Protein AF-0000000086114532 (afdb_homodimer)

Solvent-accessible surface area (backbone atoms only — not comparable to full-atom values): 19953 Å² total; per-residue (Å²): 132,77,60,58,69,62,46,65,54,24,61,72,47,12,47,44,54,40,34,49,48,11,30,52,28,37,28,51,16,23,52,39,45,51,66,40,87,44,72,65,46,40,35,51,20,28,22,34,32,17,38,8,45,35,28,24,49,54,23,26,54,48,42,46,50,64,76,28,72,48,63,67,55,20,52,50,52,48,52,49,31,49,51,39,22,46,49,17,27,34,47,14,23,31,52,15,21,38,31,32,66,72,67,31,86,42,44,40,29,51,49,40,27,51,51,30,50,52,47,41,52,50,43,68,72,61,55,57,76,45,70,60,74,47,60,61,68,79,70,72,55,69,64,56,51,66,64,31,67,69,44,42,49,28,25,47,44,32,16,51,48,26,19,41,48,16,21,47,53,57,41,47,49,49,45,36,44,72,72,60,60,48,58,56,47,55,60,12,52,48,34,44,40,19,36,51,32,24,53,54,47,47,52,48,47,54,50,32,51,50,50,25,21,89,132,78,60,58,69,63,45,64,54,24,61,72,48,13,48,44,56,39,34,50,47,10,29,50,28,37,29,50,17,23,53,38,46,51,66,40,85,43,72,66,46,42,35,52,20,29,23,34,32,17,38,8,44,36,28,23,49,53,23,26,56,48,42,46,50,64,74,27,71,49,65,67,56,21,52,50,51,48,52,48,31,48,50,39,24,46,50,17,28,34,48,14,25,30,51,16,20,39,32,32,66,74,68,30,86,42,45,40,30,51,50,40,27,50,50,31,49,52,46,42,52,49,42,68,72,61,55,57,76,44,68,58,72,46,61,60,68,79,69,72,54,69,64,56,51,66,63,32,68,70,43,43,49,28,25,48,45,32,15,51,48,26,20,41,49,16,21,46,54,57,40,49,49,49,46,37,46,73,73,61,62,49,58,57,48,56,60,11,52,49,33,44,42,19,35,52,34,24,54,53,48,48,52,49,46,53,51,33,52,52,52,24,20,90

Sequence (428 aa):
MVNPFVGFITNRIGYDTPLFCGFCFTFMSAVMVTLANSYALLMVARGLHGIGSCCTSVAGMGLLADVYPDDYERGKAMGFAMSVMAIGLLGGAPFGSVMYQFTGKEAPFLVIAGFALVDGALQLYTLKPLKFSPRNMPLPPYRALLTDPYILIAAGSLCICNLSYGILEPTLTIRMMEYMCSPRWELGLAFLPSMLTFMIVVNVFGMLAHKIGRMVNPFVGFITNRIGYDTPLFCGFCFTFMSAVMVTLANSYALLMVARGLHGIGSCCTSVAGMGLLADVYPDDYERGKAMGFAMSVMAIGLLGGAPFGSVMYQFTGKEAPFLVIAGFALVDGALQLYTLKPLKFSPRNMPLPPYRALLTDPYILIAAGSLCICNLSYGILEPTLTIRMMEYMCSPRWELGLAFLPSMLTFMIVVNVFGMLAHKIGR

Secondary structure (DSSP, 8-state):
---HHHHHHHSS--THHHHHHHHHHHHHHHHHHHH--SHHHHHHHHHHHHHHHHHHHHHHHHHHHHH--SHHHHHHHHHHHHHHHHHHHHHHHHHHHHHHHHH-SSHHHHHHHHHHHHHHHHHHHH---------------HHHHHH-HHHHHHHHHHHHHHHHHHHHHHHHHHHHHHTS---HHHHHHTTHHHHHHHHHHHHHHHHHHHHHT-/---HHHHHHHSS--THHHHHHHHHHHHHHHHHHHH--SHHHHHHHHHHHHHHHHHHHHHHHHHHHHH--SHHHHHHHHHHHHHHHHHHHHHHHHHHHHHHHHH-SSHHHHHHHHHHHHHHHHHHHH---------------HHHHHH-HHHHHHHHHHHHHHHHHHHHHHHHHHHHHHTS---HHHHHHTTHHHHHHHHHHHHHHHHHHHHHT-

Radius of gyration: 20.51 Å; Cα contacts (8 Å, |Δi|>4): 747; chains: 2; bounding box: 48×58×60 Å

pLDDT: mean 71.6, std 15.81, range [19.72, 92.12]

Structure (mmCIF, N/CA/C/O backbone):
data_AF-0000000086114532-model_v1
#
loop_
_entity.id
_entity.type
_entity.pdbx_description
1 polymer 'Major facilitator superfamily (MFS) profile domain-containing protein'
#
loop_
_atom_site.group_PDB
_atom_site.id
_atom_site.type_symbol
_atom_site.label_atom_id
_atom_site.label_alt_id
_atom_site.label_comp_id
_atom_site.label_asym_id
_atom_site.label_entity_id
_atom_site.label_seq_id
_atom_site.pdbx_PDB_ins_code
_atom_site.Cartn_x
_atom_site.Cartn_y
_atom_site.Cartn_z
_atom_site.occupancy
_atom_site.B_iso_or_equiv
_atom_site.auth_seq_id
_atom_site.auth_comp_id
_atom_site.auth_asym_id
_atom_site.auth_atom_id
_atom_site.pdbx_PDB_model_num
ATOM 1 N N . MET A 1 1 ? -3.01 28 -23.391 1 20.02 1 MET A N 1
ATOM 2 C CA . MET A 1 1 ? -4.418 27.625 -23.344 1 20.02 1 MET A CA 1
ATOM 3 C C . MET A 1 1 ? -4.621 26.438 -22.406 1 20.02 1 MET A C 1
ATOM 5 O O . MET A 1 1 ? -4.219 25.312 -22.734 1 20.02 1 MET A O 1
ATOM 9 N N . VAL A 1 2 ? -4.648 26.656 -21.125 1 31.27 2 VAL A N 1
ATOM 10 C CA . VAL A 1 2 ? -4.719 25.734 -20 1 31.27 2 VAL A CA 1
ATOM 11 C C . VAL A 1 2 ? -5.992 24.906 -20.078 1 31.27 2 VAL A C 1
ATOM 13 O O . VAL A 1 2 ? -7.082 25.438 -20.281 1 31.27 2 VAL A O 1
ATOM 16 N N . ASN A 1 3 ? -5.934 23.719 -20.594 1 29.11 3 ASN A N 1
ATOM 17 C CA . ASN A 1 3 ? -7.148 23.031 -21.016 1 29.11 3 ASN A CA 1
ATOM 18 C C . ASN A 1 3 ? -8.242 23.125 -19.953 1 29.11 3 ASN A C 1
ATOM 20 O O . ASN A 1 3 ? -7.98 22.906 -18.766 1 29.11 3 ASN A O 1
ATOM 24 N N . PRO A 1 4 ? -9.273 23.812 -20.156 1 32.69 4 PRO A N 1
ATOM 25 C CA . PRO A 1 4 ? -10.477 24.031 -19.359 1 32.69 4 PRO A CA 1
ATOM 26 C C . PRO A 1 4 ? -10.883 22.812 -18.547 1 32.69 4 PRO A C 1
ATOM 28 O O . PRO A 1 4 ? -11.562 22.938 -17.516 1 32.69 4 PRO A O 1
ATOM 31 N N . PHE A 1 5 ? -10.727 21.734 -19.156 1 32.34 5 PHE A N 1
ATOM 32 C CA . PHE A 1 5 ? -11.195 20.531 -18.469 1 32.34 5 PHE A CA 1
ATOM 33 C C . PHE A 1 5 ? -10.422 20.312 -17.172 1 32.34 5 PHE A C 1
ATOM 35 O O . PHE A 1 5 ? -10.945 19.703 -16.234 1 32.34 5 PHE A O 1
ATOM 42 N N . VAL A 1 6 ? -9.133 20.5 -17.234 1 35 6 VAL A N 1
ATOM 43 C CA . VAL A 1 6 ? -8.258 20.391 -16.062 1 35 6 VAL A CA 1
ATOM 44 C C . VAL A 1 6 ? -8.586 21.484 -15.062 1 35 6 VAL A C 1
ATOM 46 O O . VAL A 1 6 ? -8.406 21.297 -13.852 1 35 6 VAL A O 1
ATOM 49 N N . GLY A 1 7 ? -8.875 22.609 -15.539 1 32.31 7 GLY A N 1
ATOM 50 C CA . GLY A 1 7 ? -9.328 23.781 -14.805 1 32.31 7 GLY A CA 1
ATOM 51 C C . GLY A 1 7 ? -10.609 23.547 -14.031 1 32.31 7 GLY A C 1
ATOM 52 O O . GLY A 1 7 ? -10.742 23.984 -12.883 1 32.31 7 GLY A O 1
ATOM 53 N N . PHE A 1 8 ? -11.641 23.172 -14.758 1 34.03 8 PHE A N 1
ATOM 54 C CA . PHE A 1 8 ? -12.977 22.969 -14.227 1 34.03 8 PHE A CA 1
ATOM 55 C C . PHE A 1 8 ? -12.969 21.844 -13.188 1 34.03 8 PHE A C 1
ATOM 57 O O . PHE A 1 8 ? -13.805 21.844 -12.273 1 34.03 8 PHE A O 1
ATOM 64 N N . ILE A 1 9 ? -12.195 20.828 -13.391 1 35.5 9 ILE A N 1
ATOM 65 C CA . ILE A 1 9 ? -12.07 19.797 -12.367 1 35.5 9 ILE A CA 1
ATOM 66 C C . ILE A 1 9 ? -11.273 20.344 -11.18 1 35.5 9 ILE A C 1
ATOM 68 O O . ILE A 1 9 ? -11.445 19.891 -10.047 1 35.5 9 ILE A O 1
ATOM 72 N N . THR A 1 10 ? -10.281 21.188 -11.391 1 37.88 10 THR A N 1
ATOM 73 C CA . THR A 1 10 ? -9.312 21.766 -10.453 1 37.88 10 THR A CA 1
ATOM 74 C C . THR A 1 10 ? -9.984 22.812 -9.562 1 37.88 10 THR A C 1
ATOM 76 O O . THR A 1 10 ? -9.523 23.062 -8.445 1 37.88 10 THR A O 1
ATOM 79 N N . ASN A 1 11 ? -10.625 23.75 -10.219 1 39.03 11 ASN A N 1
ATOM 80 C CA . ASN A 1 11 ? -11.047 24.844 -9.359 1 39.03 11 ASN A CA 1
ATOM 81 C C . ASN A 1 11 ? -11.625 24.344 -8.039 1 39.03 11 ASN A C 1
ATOM 83 O O . ASN A 1 11 ? -11.25 24.812 -6.969 1 39.03 11 ASN A O 1
ATOM 87 N N . ARG A 1 12 ? -13.07 24.156 -7.969 1 44.12 12 ARG A N 1
ATOM 88 C CA . ARG A 1 12 ? -13.883 23.875 -6.789 1 44.12 12 ARG A CA 1
ATOM 89 C C . ARG A 1 12 ? -13.82 22.391 -6.426 1 44.12 12 ARG A C 1
ATOM 91 O O . ARG A 1 12 ? -14.703 21.875 -5.73 1 44.12 12 ARG A O 1
ATOM 98 N N . ILE A 1 13 ? -13.141 21.578 -7.133 1 48.78 13 ILE A N 1
ATOM 99 C CA . ILE A 1 13 ? -13.422 20.172 -6.949 1 48.78 13 ILE A CA 1
ATOM 100 C C . ILE A 1 13 ? -12.719 19.656 -5.691 1 48.78 13 ILE A C 1
ATOM 102 O O . ILE A 1 13 ? -11.492 19.734 -5.582 1 48.78 13 ILE A O 1
ATOM 106 N N . GLY A 1 14 ? -13.352 19.797 -4.621 1 60.44 14 GLY A N 1
ATOM 107 C CA . GLY A 1 14 ? -12.992 19.234 -3.328 1 60.44 14 GLY A CA 1
ATOM 108 C C . GLY A 1 14 ? -12.492 17.797 -3.416 1 60.44 14 GLY A C 1
ATOM 109 O O . GLY A 1 14 ? -12.188 17.312 -4.504 1 60.44 14 GLY A O 1
ATOM 110 N N . TYR A 1 15 ? -12 17.312 -2.438 1 70.25 15 TYR A N 1
ATOM 111 C CA . TYR A 1 15 ? -11.523 15.938 -2.344 1 70.25 15 TYR A CA 1
ATOM 112 C C . TYR A 1 15 ? -12.648 14.953 -2.65 1 70.25 15 TYR A C 1
ATOM 114 O O . TYR A 1 15 ? -12.398 13.758 -2.854 1 70.25 15 TYR A O 1
ATOM 122 N N . ASP A 1 16 ? -13.844 15.539 -2.986 1 75.69 16 ASP A N 1
ATOM 123 C CA . ASP A 1 16 ? -15 14.672 -3.195 1 75.69 16 ASP A CA 1
ATOM 124 C C . ASP A 1 16 ? -14.992 14.086 -4.605 1 75.69 16 ASP A C 1
ATOM 126 O O . ASP A 1 16 ? -15.344 12.922 -4.801 1 75.69 16 ASP A O 1
ATOM 130 N N . THR A 1 17 ? -14.648 14.852 -5.562 1 77.88 17 THR A N 1
ATOM 131 C CA . THR A 1 17 ? -14.688 14.391 -6.945 1 77.88 17 THR A CA 1
ATOM 132 C C . THR A 1 17 ? -13.672 13.281 -7.172 1 77.88 17 THR A C 1
ATOM 134 O O . THR A 1 17 ? -14.016 12.211 -7.688 1 77.88 17 THR A O 1
ATOM 137 N N . PRO A 1 18 ? -12.469 13.516 -6.727 1 79.5 18 PRO A N 1
ATOM 138 C CA . PRO A 1 18 ? -11.508 12.422 -6.91 1 79.5 18 PRO A CA 1
ATOM 139 C C . PRO A 1 18 ? -11.875 11.172 -6.109 1 79.5 18 PRO A C 1
ATOM 141 O O . PRO A 1 18 ? -11.617 10.055 -6.555 1 79.5 18 PRO A O 1
ATOM 144 N N . LEU A 1 19 ? -12.383 11.344 -5.004 1 82.12 19 LEU A N 1
ATOM 145 C CA . LEU A 1 19 ? -12.812 10.188 -4.219 1 82.12 19 LEU A CA 1
ATOM 146 C C . LEU A 1 19 ? -13.922 9.43 -4.934 1 82.12 19 LEU A C 1
ATOM 148 O O . LEU A 1 19 ? -13.914 8.195 -4.961 1 82.12 19 LEU A O 1
ATOM 152 N N . PHE A 1 20 ? -14.836 10.188 -5.5 1 85.12 20 PHE A N 1
ATOM 153 C CA . PHE A 1 20 ? -15.93 9.555 -6.223 1 85.12 20 PHE A CA 1
ATOM 154 C C . PHE A 1 20 ? -15.422 8.883 -7.492 1 85.12 20 PHE A C 1
ATOM 156 O O . PHE A 1 20 ? -15.898 7.809 -7.867 1 85.12 20 PHE A O 1
ATOM 163 N N . CYS A 1 21 ? -14.516 9.516 -8.125 1 84.25 21 CYS A N 1
ATOM 164 C CA . CYS A 1 21 ? -13.891 8.914 -9.297 1 84.25 21 CYS A CA 1
ATOM 165 C C . CYS A 1 21 ? -13.188 7.609 -8.938 1 84.25 21 CYS A C 1
ATOM 167 O O . CYS A 1 21 ? -13.25 6.633 -9.68 1 84.25 21 CYS A O 1
ATOM 169 N N . GLY A 1 22 ? -12.531 7.645 -7.809 1 86.19 22 GLY A N 1
ATOM 170 C CA . GLY A 1 22 ? -11.883 6.43 -7.344 1 86.19 22 GLY A CA 1
ATOM 171 C C . GLY A 1 22 ? -12.844 5.27 -7.168 1 86.19 22 GLY A C 1
ATOM 172 O O . GLY A 1 22 ? -12.547 4.145 -7.57 1 86.19 22 GLY A O 1
ATOM 173 N N . PHE A 1 23 ? -13.953 5.625 -6.633 1 87.62 23 PHE A N 1
ATOM 174 C CA . PHE A 1 23 ? -14.977 4.605 -6.441 1 87.62 23 PHE A CA 1
ATOM 175 C C . PHE A 1 23 ? -15.477 4.086 -7.781 1 87.62 23 PHE A C 1
ATOM 177 O O . PHE A 1 23 ? -15.641 2.877 -7.965 1 87.62 23 PHE A O 1
ATOM 184 N N . CYS A 1 24 ? -15.758 4.922 -8.68 1 89.88 24 CYS A N 1
ATOM 185 C CA . CYS A 1 24 ? -16.297 4.535 -9.977 1 89.88 24 CYS A CA 1
ATOM 186 C C . CYS A 1 24 ? -15.32 3.617 -10.711 1 89.88 24 CYS A C 1
ATOM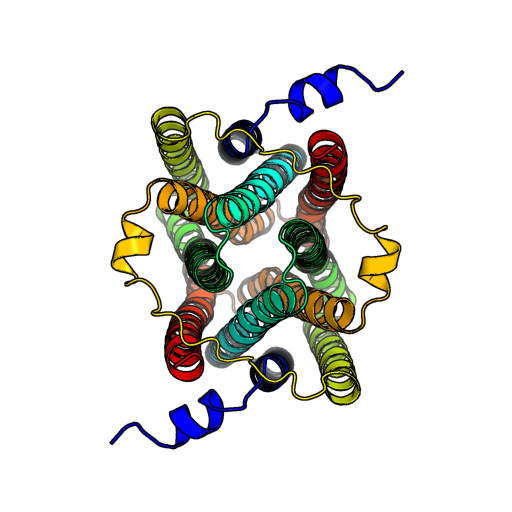 188 O O . CYS A 1 24 ? -15.719 2.582 -11.25 1 89.88 24 CYS A O 1
ATOM 190 N N . PHE A 1 25 ? -14.117 3.963 -10.727 1 91.56 25 PHE A N 1
ATOM 191 C CA . PHE A 1 25 ? -13.109 3.18 -11.438 1 91.56 25 PHE A CA 1
ATOM 192 C C . PHE A 1 25 ? -12.891 1.835 -10.758 1 91.56 25 PHE A C 1
ATOM 194 O O . PHE A 1 25 ? -12.711 0.816 -11.43 1 91.56 25 PHE A O 1
ATOM 201 N N . THR A 1 26 ? -12.906 1.878 -9.438 1 88.81 26 THR A N 1
ATOM 202 C CA . THR A 1 26 ? -12.742 0.624 -8.711 1 88.81 26 THR A CA 1
ATOM 203 C C . THR A 1 26 ? -13.914 -0.314 -8.977 1 88.81 26 THR A C 1
ATOM 205 O O . THR A 1 26 ? -13.719 -1.518 -9.164 1 88.81 26 THR A O 1
ATOM 208 N N . PHE A 1 27 ? -15.094 0.296 -8.984 1 91.62 27 PHE A N 1
ATOM 209 C CA . PHE A 1 27 ? -16.281 -0.496 -9.258 1 91.62 27 PHE A CA 1
ATOM 210 C C . PHE A 1 27 ? -16.25 -1.053 -10.672 1 91.62 27 PHE A C 1
ATOM 212 O O . PHE A 1 27 ? -16.531 -2.234 -10.891 1 91.62 27 PHE A O 1
ATOM 219 N N . MET A 1 28 ? -15.953 -0.267 -11.602 1 92.12 28 MET A N 1
ATOM 220 C CA . MET A 1 28 ? -15.867 -0.696 -12.992 1 92.12 28 MET A CA 1
ATOM 221 C C . MET A 1 28 ? -14.812 -1.784 -13.172 1 92.12 28 MET A C 1
ATOM 223 O O . MET A 1 28 ? -15.023 -2.746 -13.906 1 92.12 28 MET A O 1
ATOM 227 N N . SER A 1 29 ? -13.742 -1.6 -12.555 1 90.56 29 SER A N 1
ATOM 228 C CA . SER A 1 29 ? -12.672 -2.59 -12.625 1 90.56 29 SER A CA 1
ATOM 229 C C . SER A 1 29 ? -13.125 -3.934 -12.07 1 90.56 29 SER A C 1
ATOM 231 O O . SER A 1 29 ? -12.852 -4.98 -12.664 1 90.56 29 SER A O 1
ATOM 233 N N . ALA A 1 30 ? -13.812 -3.922 -10.938 1 89.31 30 ALA A N 1
ATOM 234 C CA . ALA A 1 30 ? -14.297 -5.152 -10.312 1 89.31 30 ALA A CA 1
ATOM 235 C C . ALA A 1 30 ? -15.266 -5.891 -11.227 1 89.31 30 ALA A C 1
ATOM 237 O O . ALA A 1 30 ? -15.18 -7.113 -11.367 1 89.31 30 ALA A O 1
ATOM 238 N N . VAL A 1 31 ? -16.109 -5.152 -11.805 1 89.88 31 VAL A N 1
ATOM 239 C CA . VAL A 1 31 ? -17.094 -5.746 -12.703 1 89.88 31 VAL A CA 1
ATOM 240 C C . VAL A 1 31 ? -16.391 -6.309 -13.938 1 89.88 31 VAL A C 1
ATOM 242 O O . VAL A 1 31 ? -16.734 -7.395 -14.406 1 89.88 31 VAL A O 1
ATOM 245 N N . MET A 1 32 ? -15.453 -5.637 -14.422 1 90.31 32 MET A N 1
ATOM 246 C CA . MET A 1 32 ? -14.727 -6.062 -15.617 1 90.31 32 MET A CA 1
ATOM 247 C C . MET A 1 32 ? -13.961 -7.352 -15.352 1 90.31 32 MET A C 1
ATOM 249 O O . MET A 1 32 ? -13.898 -8.234 -16.219 1 90.31 32 MET A O 1
ATOM 253 N N . VAL A 1 33 ? -13.406 -7.465 -14.227 1 85.62 33 VAL A N 1
ATOM 254 C CA . VAL A 1 33 ? -12.641 -8.664 -13.883 1 85.62 33 VAL A CA 1
ATOM 255 C C . VAL A 1 33 ? -13.578 -9.859 -13.781 1 85.62 33 VAL A C 1
ATOM 257 O O . VAL A 1 33 ? -13.211 -10.984 -14.148 1 85.62 33 VAL A O 1
ATOM 260 N N . THR A 1 34 ? -14.734 -9.609 -13.219 1 83.25 34 THR A N 1
ATOM 261 C CA . THR A 1 34 ? -15.711 -10.688 -13.086 1 83.25 34 THR A CA 1
ATOM 262 C C . THR A 1 34 ? -16.094 -11.242 -14.461 1 83.25 34 THR A C 1
ATOM 264 O O . THR A 1 34 ? -16.344 -12.438 -14.602 1 83.25 34 THR A O 1
ATOM 267 N N . LEU A 1 35 ? -16 -10.383 -15.398 1 82.56 35 LEU A N 1
ATOM 268 C CA . LEU A 1 35 ? -16.438 -10.773 -16.734 1 82.56 35 LEU A CA 1
ATOM 269 C C . LEU A 1 35 ? -15.242 -11.125 -17.609 1 82.56 35 LEU A C 1
ATOM 271 O O . LEU A 1 35 ? -15.414 -11.562 -18.75 1 82.56 35 LEU A O 1
ATOM 275 N N . ALA A 1 36 ? -14.078 -10.961 -17.031 1 80 36 ALA A N 1
ATOM 276 C CA . ALA A 1 36 ? -12.891 -11.062 -17.875 1 80 36 ALA A CA 1
ATOM 277 C C . ALA A 1 36 ? -12.578 -12.523 -18.219 1 80 36 ALA A C 1
ATOM 279 O O . ALA A 1 36 ? -12.508 -13.367 -17.312 1 80 36 ALA A O 1
ATOM 280 N N . ASN A 1 37 ? -12.594 -12.812 -19.5 1 76.31 37 ASN A N 1
ATOM 281 C CA . ASN A 1 37 ? -12.219 -14.141 -19.984 1 76.31 37 ASN A CA 1
ATOM 282 C C . ASN A 1 37 ? -10.93 -14.094 -20.797 1 76.31 37 ASN A C 1
ATOM 284 O O . ASN A 1 37 ? -10.531 -15.102 -21.391 1 76.31 37 ASN A O 1
ATOM 288 N N . SER A 1 38 ? -10.398 -12.898 -20.828 1 80.19 38 SER A N 1
ATOM 289 C CA . SER A 1 38 ? -9.18 -12.742 -21.609 1 80.19 38 SER A CA 1
ATOM 290 C C . SER A 1 38 ? -8.125 -11.945 -20.859 1 80.19 38 SER A C 1
ATOM 292 O O . SER A 1 38 ? -8.453 -11.172 -19.953 1 80.19 38 SER A O 1
ATOM 294 N N . TYR A 1 39 ? -6.961 -12.242 -21.234 1 82.19 39 TYR A N 1
ATOM 295 C CA . TYR A 1 39 ? -5.82 -11.578 -20.625 1 82.19 39 TYR A CA 1
ATOM 296 C C . TYR A 1 39 ? -5.883 -10.07 -20.859 1 82.19 39 TYR A C 1
ATOM 298 O O . TYR A 1 39 ? -5.594 -9.281 -19.953 1 82.19 39 TYR A O 1
ATOM 306 N N . ALA A 1 40 ? -6.348 -9.727 -21.969 1 81.38 40 ALA A N 1
ATOM 307 C CA . ALA A 1 40 ? -6.414 -8.312 -22.328 1 81.38 40 ALA A CA 1
ATOM 308 C C . ALA A 1 40 ? -7.434 -7.574 -21.469 1 81.38 40 ALA A C 1
ATOM 310 O O . ALA A 1 40 ? -7.188 -6.445 -21.031 1 81.38 40 ALA A O 1
ATOM 311 N N . LEU A 1 41 ? -8.539 -8.25 -21.266 1 83.75 41 LEU A N 1
ATOM 312 C CA . LEU A 1 41 ? -9.578 -7.629 -20.453 1 83.75 41 LEU A CA 1
ATOM 313 C C . LEU A 1 41 ? -9.117 -7.473 -19 1 83.75 41 LEU A C 1
ATOM 315 O O . LEU A 1 41 ? -9.453 -6.484 -18.344 1 83.75 41 LEU A O 1
ATOM 319 N N . LEU A 1 42 ? -8.289 -8.352 -18.609 1 83.44 42 LEU A N 1
ATOM 320 C CA . LEU A 1 42 ? -7.746 -8.281 -17.266 1 83.44 42 LEU A CA 1
ATOM 321 C C . LEU A 1 42 ? -6.75 -7.133 -17.141 1 83.44 42 LEU A C 1
ATOM 323 O O . LEU A 1 42 ? -6.715 -6.445 -16.109 1 83.44 42 LEU A O 1
ATOM 327 N N . MET A 1 43 ? -6.074 -6.91 -18.219 1 86.44 43 MET A N 1
ATOM 328 C CA . MET A 1 43 ? -5.098 -5.82 -18.219 1 86.44 43 MET A CA 1
ATOM 329 C C . MET A 1 43 ? -5.797 -4.465 -18.156 1 86.44 43 MET A C 1
ATOM 331 O O . MET A 1 43 ? -5.352 -3.566 -17.438 1 86.44 43 MET A O 1
ATOM 335 N N . VAL A 1 44 ? -6.836 -4.438 -18.812 1 87.88 44 VAL A N 1
ATOM 336 C CA . VAL A 1 44 ? -7.602 -3.197 -18.812 1 87.88 44 VAL A CA 1
ATOM 337 C C . VAL A 1 44 ? -8.219 -2.965 -17.438 1 87.88 44 VAL A C 1
ATOM 339 O O . VAL A 1 44 ? -8.242 -1.837 -16.953 1 87.88 44 VAL A O 1
ATOM 342 N N . ALA A 1 45 ? -8.703 -4 -16.859 1 88.38 45 ALA A N 1
ATOM 343 C CA . ALA A 1 45 ? -9.305 -3.91 -15.523 1 88.38 45 ALA A CA 1
ATOM 344 C C . ALA A 1 45 ? -8.273 -3.463 -14.492 1 88.38 45 ALA A C 1
ATOM 346 O O . ALA A 1 45 ? -8.578 -2.645 -13.617 1 88.38 45 ALA A O 1
ATOM 347 N N . ARG A 1 46 ? -7.113 -3.854 -14.672 1 84.88 46 ARG A N 1
ATOM 348 C CA . ARG A 1 46 ? -6.035 -3.479 -13.766 1 84.88 46 ARG A CA 1
ATOM 349 C C . ARG A 1 46 ? -5.645 -2.016 -13.945 1 84.88 46 ARG A C 1
ATOM 351 O O . ARG A 1 46 ? -5.309 -1.331 -12.984 1 84.88 46 ARG A O 1
ATOM 358 N N . GLY A 1 47 ? -5.672 -1.715 -15.18 1 88.44 47 GLY A N 1
ATOM 359 C CA . GLY A 1 47 ? -5.422 -0.306 -15.438 1 88.44 47 GLY A CA 1
ATOM 360 C C . GLY A 1 47 ? -6.445 0.61 -14.797 1 88.44 47 GLY A C 1
ATOM 361 O O . GLY A 1 47 ? -6.09 1.624 -14.195 1 88.44 47 GLY A O 1
ATOM 362 N N . LEU A 1 48 ? -7.66 0.207 -14.914 1 90.38 48 LEU A N 1
ATOM 363 C CA . LEU A 1 48 ? -8.75 0.973 -14.312 1 90.38 48 LEU A CA 1
ATOM 364 C C . LEU A 1 48 ? -8.633 0.98 -12.789 1 90.38 48 LEU A C 1
ATOM 366 O O . LEU A 1 48 ? -8.875 2.004 -12.148 1 90.38 48 LEU A O 1
ATOM 370 N N . HIS A 1 49 ? -8.273 -0.139 -12.281 1 87.69 49 HIS A N 1
ATOM 371 C CA . HIS A 1 49 ? -8.086 -0.239 -10.836 1 87.69 49 HIS A CA 1
ATOM 372 C C . HIS A 1 49 ? -6.969 0.68 -10.359 1 87.69 49 HIS A C 1
ATOM 374 O O . HIS A 1 49 ? -7.066 1.28 -9.289 1 87.69 49 HIS A O 1
ATOM 380 N N . GLY A 1 50 ? -5.941 0.809 -11.172 1 83.44 50 GLY A N 1
ATOM 381 C CA . GLY A 1 50 ? -4.852 1.714 -10.844 1 83.44 50 GLY A CA 1
ATOM 382 C C . GLY A 1 50 ? -5.285 3.166 -10.766 1 83.44 50 GLY A C 1
ATOM 383 O O . GLY A 1 50 ? -4.902 3.885 -9.844 1 83.44 50 GLY A O 1
ATOM 384 N N . ILE A 1 51 ? -6.086 3.506 -11.617 1 85.75 51 ILE A N 1
ATOM 385 C CA . ILE A 1 51 ? -6.609 4.867 -11.641 1 85.75 51 ILE A CA 1
ATOM 386 C C . ILE A 1 51 ? -7.457 5.117 -10.398 1 85.75 51 ILE A C 1
ATOM 388 O O . ILE A 1 51 ? -7.281 6.129 -9.711 1 85.75 51 ILE A O 1
ATOM 392 N N . GLY A 1 52 ? -8.32 4.23 -10.156 1 85.88 52 GLY A N 1
ATOM 393 C CA . GLY A 1 52 ? -9.203 4.359 -9.008 1 85.88 52 GLY A CA 1
ATOM 394 C C . GLY A 1 52 ? -8.453 4.383 -7.684 1 85.88 52 GLY A C 1
ATOM 395 O O . GLY A 1 52 ? -8.758 5.191 -6.805 1 85.88 52 GLY A O 1
ATOM 396 N N . SER A 1 53 ? -7.48 3.588 -7.57 1 83 53 SER A N 1
ATOM 397 C CA . SER A 1 53 ? -6.688 3.512 -6.352 1 83 53 SER A CA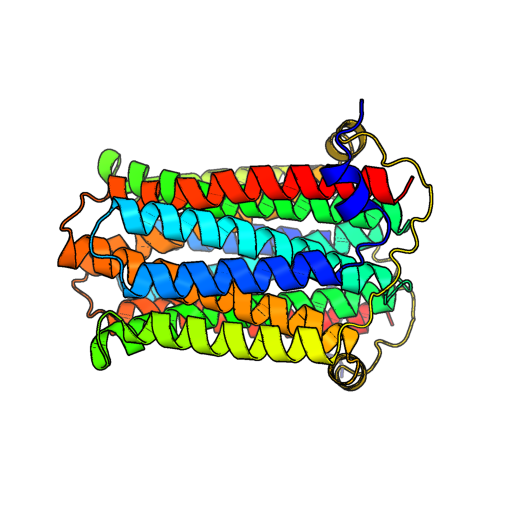 1
ATOM 398 C C . SER A 1 53 ? -5.906 4.801 -6.117 1 83 53 SER A C 1
ATOM 400 O O . SER A 1 53 ? -5.777 5.258 -4.977 1 83 53 SER A O 1
ATOM 402 N N . CYS A 1 54 ? -5.402 5.332 -7.145 1 80.81 54 CYS A N 1
ATOM 403 C CA . CYS A 1 54 ? -4.645 6.574 -7.031 1 80.81 54 CYS A CA 1
ATOM 404 C C . CYS A 1 54 ? -5.547 7.727 -6.605 1 80.81 54 CYS A C 1
ATOM 406 O O . CYS A 1 54 ? -5.199 8.492 -5.703 1 80.81 54 CYS A O 1
ATOM 408 N N . CYS A 1 55 ? -6.664 7.773 -7.215 1 81.56 55 CYS A N 1
ATOM 409 C CA . CYS A 1 55 ? -7.609 8.836 -6.895 1 81.56 55 CYS A CA 1
ATOM 410 C C . CYS A 1 55 ? -8.055 8.75 -5.441 1 81.56 55 CYS A C 1
ATOM 412 O O . CYS A 1 55 ? -8.102 9.766 -4.738 1 81.56 55 CYS A O 1
ATOM 414 N N . THR A 1 56 ? -8.305 7.559 -5.02 1 83.94 56 THR A N 1
ATOM 415 C CA . THR A 1 56 ? -8.781 7.355 -3.658 1 83.94 56 THR A CA 1
ATOM 416 C C . THR A 1 56 ? -7.676 7.633 -2.646 1 83.94 56 THR A C 1
ATOM 418 O O . THR A 1 56 ? -7.906 8.289 -1.63 1 83.94 56 THR A O 1
ATOM 421 N N . SER A 1 57 ? -6.504 7.207 -2.926 1 78.12 57 SER A N 1
ATOM 422 C CA . SER A 1 57 ? -5.395 7.367 -1.991 1 78.12 57 SER A CA 1
ATOM 423 C C . SER A 1 57 ? -4.992 8.836 -1.856 1 78.12 57 SER A C 1
ATOM 425 O O . SER A 1 57 ? -4.84 9.344 -0.743 1 78.12 57 SER A O 1
ATOM 427 N N . VAL A 1 58 ? -4.848 9.477 -2.959 1 71.62 58 VAL A N 1
ATOM 428 C CA . VAL A 1 58 ? -4.41 10.875 -2.955 1 71.62 58 VAL A CA 1
ATOM 429 C C . VAL A 1 58 ? -5.5 11.758 -2.355 1 71.62 58 VAL A C 1
ATOM 431 O O . VAL A 1 58 ? -5.223 12.602 -1.501 1 71.62 58 VAL A O 1
ATOM 434 N N . ALA A 1 59 ? -6.719 11.516 -2.768 1 76 59 ALA A N 1
ATOM 435 C CA . ALA A 1 59 ? -7.836 12.32 -2.273 1 76 59 ALA A CA 1
ATOM 436 C C . ALA A 1 59 ? -8.117 12.016 -0.803 1 76 59 ALA A C 1
ATOM 438 O O . ALA A 1 59 ? -8.422 12.922 -0.027 1 76 59 ALA A O 1
ATOM 439 N N . GLY A 1 60 ? -8.047 10.773 -0.434 1 77.88 60 GLY A N 1
ATOM 440 C CA . GLY A 1 60 ? -8.281 10.391 0.95 1 77.88 60 GLY A CA 1
ATOM 441 C C . GLY A 1 60 ? -7.277 11 1.912 1 77.88 60 GLY A C 1
ATOM 442 O O . GLY A 1 60 ? -7.656 11.562 2.941 1 77.88 60 GLY A O 1
ATOM 443 N N . MET A 1 61 ? -6.008 10.891 1.589 1 71.94 61 MET A N 1
ATOM 444 C CA . MET A 1 61 ? -4.961 11.445 2.439 1 71.94 61 MET A CA 1
ATOM 445 C C . MET A 1 61 ? -5 12.977 2.428 1 71.94 61 MET A C 1
ATOM 447 O O . MET A 1 61 ? -4.75 13.609 3.449 1 71.94 61 MET A O 1
ATOM 451 N N . GLY A 1 62 ? -5.297 13.523 1.245 1 70.06 62 GLY A N 1
ATOM 452 C CA . GLY A 1 62 ? -5.445 14.969 1.155 1 70.06 62 GLY A CA 1
ATOM 453 C C . GLY A 1 62 ? -6.586 15.508 1.998 1 70.06 62 GLY A C 1
ATOM 454 O O . GLY A 1 62 ? -6.457 16.562 2.627 1 70.06 62 GLY A O 1
ATOM 455 N N . LEU A 1 63 ? -7.621 14.805 1.976 1 73.44 63 LEU A N 1
ATOM 456 C CA . LEU A 1 63 ? -8.781 15.188 2.77 1 73.44 63 LEU A CA 1
ATOM 457 C C . LEU A 1 63 ? -8.445 15.203 4.258 1 73.44 63 LEU A C 1
ATOM 459 O O . LEU A 1 63 ? -8.82 16.141 4.973 1 73.44 63 LEU A O 1
ATOM 463 N N . LEU A 1 64 ? -7.805 14.25 4.707 1 73.06 64 LEU A N 1
ATOM 464 C CA . LEU A 1 64 ? -7.414 14.164 6.113 1 73.06 64 LEU A CA 1
ATOM 465 C C . LEU A 1 64 ? -6.465 15.297 6.48 1 73.06 64 LEU A C 1
ATOM 467 O O . LEU A 1 64 ? -6.578 15.883 7.562 1 73.06 64 LEU A O 1
ATOM 471 N N . ALA A 1 65 ? -5.613 15.586 5.598 1 66.38 65 ALA A N 1
ATOM 472 C CA . ALA A 1 65 ? -4.645 16.656 5.836 1 66.38 65 ALA A CA 1
ATOM 473 C C . ALA A 1 65 ? -5.336 18.016 5.906 1 66.38 65 ALA A C 1
ATOM 475 O O . ALA A 1 65 ? -4.91 18.891 6.656 1 66.38 65 ALA A O 1
ATOM 476 N N . ASP A 1 66 ? -6.336 18.109 5.133 1 67.94 66 ASP A N 1
ATOM 477 C CA . ASP A 1 66 ? -7.047 19.391 5.07 1 67.94 66 ASP A CA 1
ATOM 478 C C . ASP A 1 66 ? -7.973 19.562 6.27 1 67.94 66 ASP A C 1
ATOM 480 O O . ASP A 1 66 ? -8.133 20.672 6.785 1 67.94 66 ASP A O 1
ATOM 484 N N . VAL A 1 67 ? -8.586 18.562 6.699 1 71.56 67 VAL A N 1
ATOM 485 C CA . VAL A 1 67 ? -9.586 18.609 7.766 1 71.56 67 VAL A CA 1
ATOM 486 C C . VAL A 1 67 ? -8.883 18.734 9.117 1 71.56 67 VAL A C 1
ATOM 488 O O . VAL A 1 67 ? -9.422 19.359 10.047 1 71.56 67 VAL A O 1
ATOM 491 N N . TYR A 1 68 ? -7.75 18.109 9.219 1 69.69 68 TYR A N 1
ATOM 492 C CA . TYR A 1 68 ? -7.004 18.172 10.469 1 69.69 68 TYR A CA 1
ATOM 493 C C . TYR A 1 68 ? -5.73 19 10.312 1 69.69 68 TYR A C 1
ATOM 495 O O . TYR A 1 68 ? -4.645 18.438 10.125 1 69.69 68 TYR A O 1
ATOM 503 N N . PRO A 1 69 ? -6.016 20.312 10.469 1 61.47 69 PRO A N 1
ATOM 504 C CA . PRO A 1 69 ? -4.863 21.203 10.273 1 61.47 69 PRO A CA 1
ATOM 505 C C . PRO A 1 69 ? -3.832 21.078 11.398 1 61.47 69 PRO A C 1
ATOM 507 O O . PRO A 1 69 ? -2.656 21.391 11.195 1 61.47 69 PRO A O 1
ATOM 510 N N . ASP A 1 70 ? -4.379 20.672 12.57 1 61.97 70 ASP A N 1
ATOM 511 C CA . ASP A 1 70 ? -3.447 20.469 13.68 1 61.97 70 ASP A CA 1
ATOM 512 C C . ASP A 1 70 ? -2.541 19.266 13.438 1 61.97 70 ASP A C 1
ATOM 514 O O . ASP A 1 70 ? -3.014 18.203 13.047 1 61.97 70 ASP A O 1
ATOM 518 N N . ASP A 1 71 ? -1.321 19.547 13.508 1 56.44 71 ASP A N 1
ATOM 519 C CA . ASP A 1 71 ? -0.31 18.547 13.203 1 56.44 71 ASP A CA 1
ATOM 520 C C . ASP A 1 71 ? -0.575 17.25 13.961 1 56.44 71 ASP A C 1
ATOM 522 O O . ASP A 1 71 ? -0.459 16.156 13.406 1 56.44 71 ASP A O 1
ATOM 526 N N . TYR A 1 72 ? -0.866 17.5 15.117 1 57.12 72 TYR A N 1
ATOM 527 C CA . TYR A 1 72 ? -1.066 16.328 15.961 1 57.12 72 TYR A CA 1
ATOM 528 C C . TYR A 1 72 ? -2.314 15.562 15.539 1 57.12 72 TYR A C 1
ATOM 530 O O . TYR A 1 72 ? -2.277 14.336 15.398 1 57.12 72 TYR A O 1
ATOM 538 N N . GLU A 1 73 ? -3.342 16.297 15.336 1 66.88 73 GLU A N 1
ATOM 539 C CA . GLU A 1 73 ? -4.586 15.664 14.914 1 66.88 73 GLU A CA 1
ATOM 540 C C . GLU A 1 73 ? -4.453 15.039 13.531 1 66.88 73 GLU A C 1
ATOM 542 O O . GLU A 1 73 ? -5.004 13.969 13.266 1 66.88 73 GLU A O 1
ATOM 547 N N . ARG A 1 74 ? -3.688 15.625 12.789 1 66.06 74 ARG A N 1
ATOM 548 C CA . ARG A 1 74 ? -3.447 15.117 11.438 1 66.06 74 ARG A CA 1
ATOM 549 C C . ARG A 1 74 ? -2.648 13.82 11.477 1 66.06 74 ARG A C 1
ATOM 551 O O . ARG A 1 74 ? -2.959 12.875 10.75 1 66.06 74 ARG A O 1
ATOM 558 N N . GLY A 1 75 ? -1.577 13.805 12.211 1 62.41 75 GLY A N 1
ATOM 559 C CA . GLY A 1 75 ? -0.794 12.594 12.352 1 62.41 75 GLY A CA 1
ATOM 560 C C . GLY A 1 75 ? -1.61 11.406 12.844 1 62.41 75 GLY A C 1
ATOM 561 O O . GLY A 1 75 ? -1.468 10.297 12.336 1 62.41 75 GLY A O 1
ATOM 562 N N . LYS A 1 76 ? -2.432 11.703 13.703 1 67.12 76 LYS A N 1
ATOM 563 C CA . LYS A 1 76 ? -3.283 10.641 14.242 1 67.12 76 LYS A CA 1
ATOM 564 C C . LYS A 1 76 ? -4.293 10.164 13.203 1 67.12 76 LYS A C 1
ATOM 566 O O . LYS A 1 76 ? -4.523 8.961 13.062 1 67.12 76 LYS A O 1
ATOM 571 N N . ALA A 1 77 ? -4.859 11.172 12.594 1 72 77 ALA A N 1
ATOM 572 C CA . ALA A 1 77 ? -5.84 10.836 11.57 1 72 77 ALA A CA 1
ATOM 573 C C . ALA A 1 77 ? -5.203 10.039 10.438 1 72 77 ALA A C 1
ATOM 575 O O . ALA A 1 77 ? -5.777 9.055 9.961 1 72 77 ALA A O 1
ATOM 576 N N . MET A 1 78 ? -4.043 10.398 10.109 1 70 78 MET A N 1
ATOM 577 C CA . MET A 1 78 ? -3.342 9.711 9.031 1 70 78 MET A CA 1
ATOM 578 C C . MET A 1 78 ? -2.867 8.336 9.492 1 70 78 MET A C 1
ATOM 580 O O . MET A 1 78 ? -2.91 7.371 8.719 1 70 78 MET A O 1
ATOM 584 N N . GLY A 1 79 ? -2.318 8.289 10.719 1 67.06 79 GLY A N 1
ATOM 585 C CA . GLY A 1 79 ? -1.955 6.996 11.273 1 67.06 79 GLY A CA 1
ATOM 586 C C . GLY A 1 79 ? -3.111 6.016 11.297 1 67.06 79 GLY A C 1
ATOM 587 O O . GLY A 1 79 ? -2.951 4.848 10.93 1 67.06 79 GLY A O 1
ATOM 588 N N . PHE A 1 80 ? -4.199 6.496 11.656 1 73.81 80 PHE A N 1
ATOM 589 C CA . PHE A 1 80 ? -5.395 5.664 11.664 1 73.81 80 PHE A CA 1
ATOM 590 C C . PHE A 1 80 ? -5.777 5.242 10.25 1 73.81 80 PHE A C 1
ATOM 592 O O . PHE A 1 80 ? -6.129 4.086 10.016 1 73.81 80 PHE A O 1
ATOM 599 N N . ALA A 1 81 ? -5.754 6.152 9.359 1 76.56 81 ALA A N 1
ATOM 600 C CA . ALA A 1 81 ? -6.09 5.867 7.965 1 76.56 81 ALA A CA 1
ATOM 601 C C . ALA A 1 81 ? -5.156 4.809 7.379 1 76.56 81 ALA A C 1
ATOM 603 O O . ALA A 1 81 ? -5.594 3.924 6.645 1 76.56 81 ALA A O 1
ATOM 604 N N . MET A 1 82 ? -3.959 4.832 7.727 1 71.31 82 MET A N 1
ATOM 605 C CA . MET A 1 82 ? -2.982 3.867 7.23 1 71.31 82 MET A CA 1
ATOM 606 C C . MET A 1 82 ? -3.242 2.482 7.82 1 71.31 82 MET A C 1
ATOM 608 O O . MET A 1 82 ? -3.055 1.472 7.141 1 71.31 82 MET A O 1
ATOM 612 N N . SER A 1 83 ? -3.57 2.516 9.062 1 72.56 83 SER A N 1
ATOM 613 C CA . SER A 1 83 ? -3.896 1.237 9.688 1 72.56 83 SER A CA 1
ATOM 614 C C . SER A 1 83 ? -5.082 0.572 9 1 72.56 83 SER A C 1
ATOM 616 O O . SER A 1 83 ? -5.062 -0.632 8.734 1 72.56 83 SER A O 1
ATOM 618 N N . VAL A 1 84 ? -6.043 1.402 8.82 1 78.38 84 VAL A N 1
ATOM 619 C CA . VAL A 1 84 ? -7.246 0.898 8.164 1 78.38 84 VAL A CA 1
ATOM 620 C C . VAL A 1 84 ? -6.906 0.43 6.75 1 78.38 84 VAL A C 1
ATOM 622 O O . VAL A 1 84 ? -7.426 -0.587 6.285 1 78.38 84 VAL A O 1
ATOM 625 N N . MET A 1 85 ? -6.059 1.099 6.062 1 80.25 85 MET A N 1
ATOM 626 C CA . MET A 1 85 ? -5.582 0.726 4.73 1 80.25 85 MET A CA 1
ATOM 627 C C . MET A 1 85 ? -4.879 -0.628 4.766 1 80.25 85 MET A C 1
ATOM 629 O O . MET A 1 85 ? -5.09 -1.462 3.883 1 80.25 85 MET A O 1
ATOM 633 N N . ALA A 1 86 ? -4.078 -0.744 5.73 1 74 86 ALA A N 1
ATOM 634 C CA . ALA A 1 86 ? -3.33 -1.991 5.867 1 74 86 ALA A CA 1
ATOM 635 C C . ALA A 1 86 ? -4.27 -3.168 6.109 1 74 86 ALA A C 1
ATOM 637 O O . ALA A 1 86 ? -4.066 -4.254 5.566 1 74 86 ALA A O 1
ATOM 638 N N . ILE A 1 87 ? -5.254 -2.969 6.898 1 76.38 87 ILE A N 1
ATOM 639 C CA . ILE A 1 87 ? -6.246 -4.004 7.18 1 76.38 87 ILE A CA 1
ATOM 640 C C . ILE A 1 87 ? -6.953 -4.402 5.887 1 76.38 87 ILE A C 1
ATOM 642 O O . ILE A 1 87 ? -7.203 -5.586 5.648 1 76.38 87 ILE A O 1
ATOM 646 N N . GLY A 1 88 ? -7.297 -3.422 5.152 1 82.75 88 GLY A N 1
ATOM 647 C CA . GLY A 1 88 ? -7.93 -3.713 3.875 1 82.75 88 GLY A CA 1
ATOM 648 C C . GLY A 1 88 ? -7.043 -4.52 2.943 1 82.75 88 GLY A C 1
ATOM 649 O O . GLY A 1 88 ? -7.484 -5.523 2.377 1 82.75 88 GLY A O 1
ATOM 650 N N . LEU A 1 89 ? -5.812 -4.102 2.826 1 79.06 89 LEU A N 1
ATOM 651 C CA . LEU A 1 89 ? -4.863 -4.73 1.912 1 79.06 89 LEU A CA 1
ATOM 652 C C . LEU A 1 89 ? -4.566 -6.164 2.34 1 79.06 89 LEU A C 1
ATOM 654 O O . LEU A 1 89 ? -4.691 -7.094 1.537 1 79.06 89 LEU A O 1
ATOM 658 N N . LEU A 1 90 ? -4.215 -6.336 3.635 1 74.81 90 LEU A N 1
ATOM 659 C CA . LEU A 1 90 ? -3.768 -7.633 4.137 1 74.81 90 LEU A CA 1
ATOM 660 C C . LEU A 1 90 ? -4.953 -8.562 4.363 1 74.81 90 LEU A C 1
ATOM 662 O O . LEU A 1 90 ? -4.809 -9.789 4.293 1 74.81 90 LEU A O 1
ATOM 666 N N . GLY A 1 91 ? -6.047 -7.941 4.621 1 80.19 91 GLY A N 1
ATOM 667 C CA . GLY A 1 91 ? -7.246 -8.742 4.812 1 80.19 91 GLY A CA 1
ATOM 668 C C . GLY A 1 91 ? -7.879 -9.195 3.512 1 80.19 91 GLY A C 1
ATOM 669 O O . GLY A 1 91 ? -8.609 -10.188 3.484 1 80.19 91 GLY A O 1
ATOM 670 N N . GLY A 1 92 ? -7.598 -8.5 2.51 1 83.81 92 GLY A N 1
ATOM 671 C CA . GLY A 1 92 ? -8.195 -8.812 1.221 1 83.81 92 GLY A CA 1
ATOM 672 C C . GLY A 1 92 ? -7.68 -10.117 0.625 1 83.81 92 GLY A C 1
ATOM 673 O O . GLY A 1 92 ? -8.438 -10.867 0.015 1 83.81 92 GLY A O 1
ATOM 674 N N . ALA A 1 93 ? -6.426 -10.336 0.842 1 79.38 93 ALA A N 1
ATOM 675 C CA . ALA A 1 93 ? -5.805 -11.5 0.215 1 79.38 93 ALA A CA 1
ATOM 676 C C . ALA A 1 93 ? -6.395 -12.797 0.762 1 79.38 93 ALA A C 1
ATOM 678 O O . ALA A 1 93 ? -6.859 -13.648 -0.003 1 79.38 93 ALA A O 1
ATOM 679 N N . PRO A 1 94 ? -6.355 -12.953 2.074 1 78.31 94 PRO A N 1
ATOM 680 C CA . PRO A 1 94 ? -6.961 -14.188 2.58 1 78.31 94 PRO A CA 1
ATOM 681 C C . PRO A 1 94 ? -8.445 -14.312 2.229 1 78.31 94 PRO A C 1
ATOM 683 O O . PRO A 1 94 ? -8.914 -15.398 1.895 1 78.31 94 PRO A O 1
ATOM 686 N N . PHE A 1 95 ? -9.109 -13.258 2.266 1 81.5 95 PHE A N 1
ATOM 687 C CA . PHE A 1 95 ? -10.531 -13.258 1.947 1 81.5 95 PHE A CA 1
ATOM 688 C C . PHE A 1 95 ? -10.758 -13.625 0.485 1 81.5 95 PHE A C 1
ATOM 690 O O . PHE A 1 95 ? -11.617 -14.453 0.173 1 81.5 95 PHE A O 1
ATOM 697 N N . GLY A 1 96 ? -10.047 -13.023 -0.344 1 79.31 96 GLY A N 1
ATOM 698 C CA . GLY A 1 96 ? -10.195 -13.266 -1.771 1 79.31 96 GLY A CA 1
ATOM 699 C C . GLY A 1 96 ? -9.828 -14.688 -2.174 1 79.31 96 GLY A C 1
ATOM 700 O O . GLY A 1 96 ? -10.555 -15.32 -2.945 1 79.31 96 GLY A O 1
ATOM 701 N N . SER A 1 97 ? -8.734 -15.219 -1.628 1 75.81 97 SER A N 1
ATOM 702 C CA . SER A 1 97 ? -8.266 -16.547 -1.998 1 75.81 97 SER A CA 1
ATOM 703 C C . SER A 1 97 ? -9.219 -17.625 -1.487 1 75.81 97 SER A C 1
ATOM 705 O O . SER A 1 97 ? -9.477 -18.609 -2.184 1 75.81 97 SER A O 1
ATOM 707 N N . VAL A 1 98 ? -9.688 -17.359 -0.303 1 78.25 98 VAL A N 1
ATOM 708 C CA . VAL A 1 98 ? -10.602 -18.344 0.281 1 78.25 98 VAL A CA 1
ATOM 709 C C . VAL A 1 98 ? -11.914 -18.344 -0.49 1 78.25 98 VAL A C 1
ATOM 711 O O . VAL A 1 98 ? -12.484 -19.406 -0.762 1 78.25 98 VAL A O 1
ATOM 714 N N . MET A 1 99 ? -12.352 -17.266 -0.846 1 78.44 99 MET A N 1
ATOM 715 C CA . MET A 1 99 ? -13.602 -17.156 -1.599 1 78.44 99 MET A CA 1
ATOM 716 C C . MET A 1 99 ? -13.445 -17.734 -3.002 1 78.44 99 MET A C 1
ATOM 718 O O . MET A 1 99 ? -14.367 -18.359 -3.531 1 78.44 99 MET A O 1
ATOM 722 N N . TYR A 1 100 ? -12.258 -17.469 -3.494 1 76 100 TYR A N 1
ATOM 723 C CA . TYR A 1 100 ? -11.977 -17.953 -4.836 1 76 100 TYR A CA 1
ATOM 724 C C . TYR A 1 100 ? -12.047 -19.484 -4.887 1 76 100 TYR A C 1
ATOM 726 O O . TYR A 1 100 ? -12.578 -20.047 -5.84 1 76 100 TYR A O 1
ATOM 734 N N . GLN A 1 101 ? -11.594 -20.156 -3.859 1 72.75 101 GLN A N 1
ATOM 735 C CA . GLN A 1 101 ? -11.547 -21.609 -3.807 1 72.75 101 GLN A CA 1
ATOM 736 C C . GLN A 1 101 ? -12.945 -22.188 -3.604 1 72.75 101 GLN A C 1
ATOM 738 O O . GLN A 1 101 ? -13.297 -23.203 -4.215 1 72.75 101 GLN A O 1
ATOM 743 N N . PHE A 1 102 ? -13.766 -21.453 -2.795 1 74.94 102 PHE A N 1
ATOM 744 C CA . PHE A 1 102 ? -14.992 -22.109 -2.365 1 74.94 102 PHE A CA 1
ATOM 745 C C . PHE A 1 102 ? -16.172 -21.625 -3.193 1 74.94 102 PHE A C 1
ATOM 747 O O . PHE A 1 102 ? -17.172 -22.344 -3.35 1 74.94 102 PHE A O 1
ATOM 754 N N . THR A 1 103 ? -16.188 -20.438 -3.596 1 73.38 103 THR A N 1
ATOM 755 C CA . THR A 1 103 ? -17.375 -19.891 -4.238 1 73.38 103 THR A CA 1
ATOM 756 C C . THR A 1 103 ? -17.141 -19.703 -5.734 1 73.38 103 THR A C 1
ATOM 758 O O . THR A 1 103 ? -18.094 -19.469 -6.488 1 73.38 103 THR A O 1
ATOM 761 N N . GLY A 1 104 ? -15.984 -19.875 -6.164 1 73.06 104 GLY A N 1
ATOM 762 C CA . GLY A 1 104 ? -15.734 -19.734 -7.59 1 73.06 104 GLY A CA 1
ATOM 763 C C . GLY A 1 104 ? -14.883 -18.531 -7.941 1 73.06 104 GLY A C 1
ATOM 764 O O . GLY A 1 104 ? -14.57 -17.719 -7.078 1 73.06 104 GLY A O 1
ATOM 765 N N . LYS A 1 105 ? -14.617 -18.391 -9.195 1 75.31 105 LYS A N 1
ATOM 766 C CA . LYS A 1 105 ? -13.641 -17.438 -9.711 1 75.31 105 LYS A CA 1
ATOM 767 C C . LYS A 1 105 ? -14.203 -16.016 -9.719 1 75.31 105 LYS A C 1
ATOM 769 O O . LYS A 1 105 ? -13.445 -15.047 -9.664 1 75.31 105 LYS A O 1
ATOM 774 N N . GLU A 1 106 ? -15.594 -15.898 -9.633 1 81.31 106 GLU A N 1
ATOM 775 C CA . GLU A 1 106 ? -16.172 -14.57 -9.773 1 81.31 106 GLU A CA 1
ATOM 776 C C . GLU A 1 106 ? -16.531 -13.977 -8.414 1 81.31 106 GLU A C 1
ATOM 778 O O . GLU A 1 106 ? -16.688 -12.758 -8.289 1 81.31 106 GLU A O 1
ATOM 783 N N . ALA A 1 107 ? -16.578 -14.742 -7.402 1 84.06 107 ALA A N 1
ATOM 784 C CA . ALA A 1 107 ? -17.156 -14.367 -6.113 1 84.06 107 ALA A CA 1
ATOM 785 C C . ALA A 1 107 ? -16.344 -13.25 -5.461 1 84.06 107 ALA A C 1
ATOM 787 O O . ALA A 1 107 ? -16.906 -12.25 -5.008 1 84.06 107 ALA A O 1
ATOM 788 N N . PRO A 1 108 ? -15.008 -13.438 -5.469 1 83.69 108 PRO A N 1
ATOM 789 C CA . PRO A 1 108 ? -14.242 -12.375 -4.82 1 83.69 108 PRO A CA 1
ATOM 790 C C . PRO A 1 108 ? -14.422 -11.016 -5.504 1 83.69 108 PRO A C 1
ATOM 792 O O . PRO A 1 108 ? -14.461 -9.984 -4.832 1 83.69 108 PRO A O 1
ATOM 795 N N . PHE A 1 109 ? -14.68 -10.992 -6.734 1 85.88 109 PHE A N 1
ATOM 796 C CA . PHE A 1 109 ? -14.781 -9.75 -7.5 1 85.88 109 PHE A CA 1
ATOM 797 C C . PHE A 1 109 ? -16.156 -9.117 -7.316 1 85.88 109 PHE A C 1
ATOM 799 O O . PHE A 1 109 ? -16.281 -7.891 -7.297 1 85.88 109 PHE A O 1
ATOM 806 N N . LEU A 1 110 ? -17.109 -9.961 -7.109 1 86.88 110 LEU A N 1
ATOM 807 C CA . LEU A 1 110 ? -18.438 -9.461 -6.82 1 86.88 110 LEU A CA 1
ATOM 808 C C . LEU A 1 110 ? -18.484 -8.805 -5.445 1 86.88 110 LEU A C 1
ATOM 810 O O . LEU A 1 110 ? -19.203 -7.82 -5.246 1 86.88 110 LEU A O 1
ATOM 814 N N . VAL A 1 111 ? -17.734 -9.328 -4.586 1 87.62 111 VAL A N 1
ATOM 815 C CA . VAL A 1 111 ? -17.641 -8.781 -3.236 1 87.62 111 VAL A CA 1
ATOM 816 C C . VAL A 1 111 ? -16.984 -7.402 -3.283 1 87.62 111 VAL A C 1
ATOM 818 O O . VAL A 1 111 ? -17.438 -6.469 -2.619 1 87.62 111 VAL A O 1
ATOM 821 N N . ILE A 1 112 ? -15.938 -7.316 -4.062 1 88 112 ILE A N 1
ATOM 822 C CA . ILE A 1 112 ? -15.273 -6.031 -4.242 1 88 112 ILE A CA 1
ATOM 823 C C . ILE A 1 112 ? -16.266 -5.012 -4.797 1 88 112 ILE A C 1
ATOM 825 O O . ILE A 1 112 ? -16.328 -3.879 -4.312 1 88 112 ILE A O 1
ATOM 829 N N . ALA A 1 113 ? -16.984 -5.453 -5.801 1 90.06 113 ALA A N 1
ATOM 830 C CA . ALA A 1 113 ? -17.969 -4.57 -6.418 1 90.06 113 ALA A CA 1
ATOM 831 C C . ALA A 1 113 ? -19 -4.109 -5.402 1 90.06 113 ALA A C 1
ATOM 833 O O . ALA A 1 113 ? -19.391 -2.939 -5.379 1 90.06 113 ALA A O 1
ATOM 834 N N . GLY A 1 114 ? -19.422 -5.008 -4.602 1 90.81 114 GLY A N 1
ATOM 835 C CA . GLY A 1 114 ? -20.375 -4.676 -3.557 1 90.81 114 GLY A CA 1
ATOM 836 C C . GLY A 1 114 ? -19.844 -3.674 -2.553 1 90.81 114 GLY A C 1
ATOM 837 O O . GLY A 1 114 ? -20.516 -2.701 -2.213 1 90.81 114 GLY A O 1
ATOM 838 N N . PHE A 1 115 ? -18.625 -3.893 -2.129 1 88.44 115 PHE A N 1
ATOM 839 C CA . PHE A 1 115 ? -17.984 -2.986 -1.185 1 88.44 115 PHE A CA 1
ATOM 840 C C . PHE A 1 115 ? -17.766 -1.612 -1.811 1 88.44 115 PHE A C 1
ATOM 842 O O . PHE A 1 115 ? -17.938 -0.589 -1.143 1 88.44 115 PHE A O 1
ATOM 849 N N . ALA A 1 116 ? -17.344 -1.654 -3.041 1 88.25 116 ALA A N 1
ATOM 850 C CA . ALA A 1 116 ? -17.156 -0.394 -3.752 1 88.25 116 ALA A CA 1
ATOM 851 C C . ALA A 1 116 ? -18.453 0.401 -3.836 1 88.25 116 ALA A C 1
ATOM 853 O O . ALA A 1 116 ? -18.453 1.621 -3.66 1 88.25 116 ALA A O 1
ATOM 854 N N . LEU A 1 117 ? -19.547 -0.258 -4.078 1 89.38 117 LEU A N 1
ATOM 855 C CA . LEU A 1 117 ? -20.859 0.396 -4.172 1 89.38 117 LEU A CA 1
ATOM 856 C C . LEU A 1 117 ? -21.25 1.013 -2.834 1 89.38 117 LEU A C 1
ATOM 858 O O . LEU A 1 117 ? -21.797 2.121 -2.791 1 89.38 117 LEU A O 1
ATOM 862 N N . VAL A 1 118 ? -21.016 0.317 -1.813 1 85.69 118 VAL A N 1
ATOM 863 C CA . VAL A 1 118 ? -21.328 0.819 -0.478 1 85.69 118 VAL A CA 1
ATOM 864 C C . VAL A 1 118 ? -20.484 2.064 -0.189 1 85.69 118 VAL A C 1
ATOM 866 O O . VAL A 1 118 ? -21 3.049 0.351 1 85.69 118 VAL A O 1
ATOM 869 N N . ASP A 1 119 ? -19.234 1.977 -0.482 1 83.62 119 ASP A N 1
ATOM 870 C CA . ASP A 1 119 ? -18.344 3.113 -0.3 1 83.62 119 ASP A CA 1
ATOM 871 C C . ASP A 1 119 ? -18.812 4.32 -1.105 1 83.62 119 ASP A C 1
ATOM 873 O O . ASP A 1 119 ? -18.781 5.453 -0.617 1 83.62 119 ASP A O 1
ATOM 877 N N . GLY A 1 120 ? -19.156 4.074 -2.346 1 83.81 120 GLY A N 1
ATOM 878 C CA . GLY A 1 120 ? -19.656 5.152 -3.178 1 83.81 120 GLY A CA 1
ATOM 879 C C . GLY A 1 120 ? -20.922 5.785 -2.627 1 83.81 120 GLY A C 1
ATOM 880 O O . GLY A 1 120 ? -21.062 7.012 -2.643 1 83.81 120 GLY A O 1
ATOM 881 N N . ALA A 1 121 ? -21.797 4.988 -2.139 1 83.06 121 ALA A N 1
ATOM 882 C CA . ALA A 1 121 ? -23.031 5.484 -1.546 1 83.06 121 ALA A CA 1
ATOM 883 C C . ALA A 1 121 ? -22.75 6.344 -0.318 1 83.06 121 ALA A C 1
ATOM 885 O O . ALA A 1 121 ? -23.375 7.387 -0.124 1 83.06 121 ALA A O 1
ATOM 886 N N . LEU A 1 122 ? -21.828 5.918 0.47 1 76.06 122 LEU A N 1
ATOM 887 C CA . LEU A 1 122 ? -21.453 6.664 1.667 1 76.06 122 LEU A CA 1
ATOM 888 C C . LEU A 1 122 ? -20.844 8.008 1.3 1 76.06 122 LEU A C 1
ATOM 890 O O . LEU A 1 122 ? -21.078 9.016 1.971 1 76.06 122 LEU A O 1
ATOM 894 N N . GLN A 1 123 ? -19.969 7.887 0.325 1 76.88 123 GLN A N 1
ATOM 895 C CA . GLN A 1 123 ? -19.312 9.109 -0.121 1 76.88 123 GLN A CA 1
ATOM 896 C C . GLN A 1 123 ? -20.344 10.109 -0.659 1 76.88 123 GLN A C 1
ATOM 898 O O . GLN A 1 123 ? -20.203 11.32 -0.459 1 76.88 123 GLN A O 1
ATOM 903 N N . LEU A 1 124 ? -21.328 9.688 -1.414 1 74 124 LEU A N 1
ATOM 904 C CA . LEU A 1 124 ? -22.344 10.555 -1.989 1 74 124 LEU A CA 1
ATOM 905 C C . LEU A 1 124 ? -23.219 11.18 -0.896 1 74 124 LEU A C 1
ATOM 907 O O . LEU A 1 124 ? -23.641 12.328 -1.018 1 74 124 LEU A O 1
ATOM 911 N N . TYR A 1 125 ? -23.344 10.461 0.143 1 72.06 125 TYR A N 1
ATOM 912 C CA . TYR A 1 125 ? -24.234 10.93 1.21 1 72.06 125 TYR A CA 1
ATOM 913 C C . TYR A 1 125 ? -23.5 11.906 2.129 1 72.06 125 TYR A C 1
ATOM 915 O O . TYR A 1 125 ? -24.109 12.812 2.695 1 72.06 125 TYR A O 1
ATOM 923 N N . THR A 1 126 ? -22.203 11.664 2.369 1 64 126 THR A N 1
ATOM 924 C CA . THR A 1 126 ? -21.5 12.438 3.387 1 64 126 THR A CA 1
ATOM 925 C C . THR A 1 126 ? -20.719 13.578 2.75 1 64 126 THR A C 1
ATOM 927 O O . THR A 1 126 ? -20.5 14.625 3.373 1 64 126 THR A O 1
ATOM 930 N N . LEU A 1 127 ? -19.984 13.344 1.722 1 60.69 127 LEU A N 1
ATOM 931 C CA . LEU A 1 127 ? -19 14.32 1.273 1 60.69 127 LEU A CA 1
ATOM 932 C C . LEU A 1 127 ? -19.688 15.555 0.703 1 60.69 127 LEU A C 1
ATOM 934 O O . LEU A 1 127 ? -20.484 15.453 -0.221 1 60.69 127 LEU A O 1
ATOM 938 N N . LYS A 1 128 ? -19.906 16.469 1.652 1 57.5 128 LYS A N 1
ATOM 939 C CA . LYS A 1 128 ? -20.172 17.828 1.215 1 57.5 128 LYS A CA 1
ATOM 940 C C . LYS A 1 128 ? -18.969 18.438 0.506 1 57.5 128 LYS A C 1
ATOM 942 O O . LYS A 1 128 ? -17.828 18.094 0.833 1 57.5 128 LYS A O 1
ATOM 947 N N . PRO A 1 129 ? -19.156 18.953 -0.721 1 51.75 129 PRO A N 1
ATOM 948 C CA . PRO A 1 129 ? -18.047 19.562 -1.463 1 51.75 129 PRO A CA 1
ATOM 949 C C . PRO A 1 129 ? -17.078 20.297 -0.558 1 51.75 129 PRO A C 1
ATOM 951 O O . PRO A 1 129 ? -17.484 21.188 0.207 1 51.75 129 PRO A O 1
ATOM 954 N N . LEU A 1 130 ? -16.234 19.469 0.199 1 49.38 130 LEU A N 1
ATOM 955 C CA . LEU A 1 130 ? -15.258 20.203 0.989 1 49.38 130 LEU A CA 1
ATOM 956 C C . LEU A 1 130 ? -14.445 21.156 0.108 1 49.38 130 LEU A C 1
ATOM 958 O O . LEU A 1 130 ? -13.969 20.766 -0.957 1 49.38 130 LEU A O 1
ATOM 962 N N . LYS A 1 131 ? -14.695 22.484 0.209 1 47.19 131 LYS A N 1
ATOM 963 C CA . LYS A 1 131 ? -13.992 23.547 -0.493 1 47.19 131 LYS A CA 1
ATOM 964 C C . LYS A 1 131 ? -12.484 23.438 -0.296 1 47.19 131 LYS A C 1
ATOM 966 O O . LYS A 1 131 ? -12.016 23.203 0.821 1 47.19 131 LYS A O 1
ATOM 971 N N . PHE A 1 132 ? -11.852 22.828 -1.229 1 48.94 132 PHE A N 1
ATOM 972 C CA . PHE A 1 132 ? -10.398 22.953 -1.22 1 48.94 132 PHE A CA 1
ATOM 973 C C . PHE A 1 132 ? -9.977 24.359 -0.783 1 48.94 132 PHE A C 1
ATOM 975 O O . PHE A 1 132 ? -10.484 25.359 -1.298 1 48.94 132 PHE A O 1
ATOM 982 N N . SER A 1 133 ? -9.805 24.625 0.36 1 41.09 133 SER A N 1
ATOM 983 C CA . SER A 1 133 ? -9.188 25.938 0.539 1 41.09 133 SER A CA 1
ATOM 984 C C . SER A 1 133 ? -7.871 26.047 -0.217 1 41.09 133 SER A C 1
ATOM 986 O O . SER A 1 133 ? -6.906 25.344 0.112 1 41.09 133 SER A O 1
ATOM 988 N N . PRO A 1 134 ? -7.977 26.406 -1.468 1 39.69 134 PRO A N 1
ATOM 989 C CA . PRO A 1 134 ? -6.766 26.656 -2.248 1 39.69 134 PRO A CA 1
ATOM 990 C C . PRO A 1 134 ? -5.734 27.484 -1.48 1 39.69 134 PRO A C 1
ATOM 992 O O . PRO A 1 134 ? -5.984 28.641 -1.159 1 39.69 134 PRO A O 1
ATOM 995 N N . ARG A 1 135 ? -5.262 27.203 -0.38 1 41.12 135 ARG A N 1
ATOM 996 C CA . ARG A 1 135 ? -4.293 28.188 0.076 1 41.12 135 ARG A CA 1
ATOM 997 C C . ARG A 1 135 ? -3.141 28.328 -0.914 1 41.12 135 ARG A C 1
ATOM 999 O O . ARG A 1 135 ? -2.619 27.328 -1.407 1 41.12 135 ARG A O 1
ATOM 1006 N N . ASN A 1 136 ? -2.922 29.359 -1.643 1 36.38 136 ASN A N 1
ATOM 1007 C CA . ASN A 1 136 ? -1.997 29.969 -2.596 1 36.38 136 ASN A CA 1
ATOM 1008 C C . ASN A 1 136 ? -0.568 29.469 -2.377 1 36.38 136 ASN A C 1
ATOM 1010 O O . ASN A 1 136 ? 0.39 30.188 -2.68 1 36.38 136 ASN A O 1
ATOM 1014 N N . MET A 1 137 ? -0.119 28.75 -1.482 1 36.81 137 MET A N 1
ATOM 1015 C CA . MET A 1 137 ? 1.329 28.797 -1.304 1 36.81 137 MET A CA 1
ATOM 1016 C C . MET A 1 137 ? 2.039 28.016 -2.404 1 36.81 137 MET A C 1
ATOM 1018 O O . MET A 1 137 ? 1.553 26.969 -2.842 1 36.81 137 MET A O 1
ATOM 1022 N N . PRO A 1 138 ? 2.988 28.562 -3.023 1 37.25 138 PRO A N 1
ATOM 1023 C CA . PRO A 1 138 ? 3.836 28.031 -4.098 1 37.25 138 PRO A CA 1
ATOM 1024 C C . PRO A 1 138 ? 4.324 26.609 -3.834 1 37.25 138 PRO A C 1
ATOM 1026 O O . PRO A 1 138 ? 4.629 26.266 -2.691 1 37.25 138 PRO A O 1
ATOM 1029 N N . LEU A 1 139 ? 3.857 25.594 -4.449 1 44.69 139 LEU A N 1
ATOM 1030 C CA . LEU A 1 139 ? 4.371 24.234 -4.438 1 44.69 139 LEU A CA 1
ATOM 1031 C C . LEU A 1 139 ? 5.895 24.219 -4.484 1 44.69 139 LEU A C 1
ATOM 1033 O O . LEU A 1 139 ? 6.496 24.812 -5.379 1 44.69 139 LEU A O 1
ATOM 1037 N N . PRO A 1 140 ? 6.543 24.031 -3.516 1 45.19 140 PRO A N 1
ATOM 1038 C CA . PRO A 1 140 ? 7.988 23.938 -3.74 1 45.19 140 PRO A CA 1
ATOM 1039 C C . PRO A 1 140 ? 8.344 23 -4.895 1 45.19 140 PRO A C 1
ATOM 1041 O O . PRO A 1 140 ? 7.602 22.062 -5.184 1 45.19 140 PRO A O 1
ATOM 1044 N N . PRO A 1 141 ? 9.086 23.375 -5.879 1 49.56 141 PRO A N 1
ATOM 1045 C CA . PRO A 1 141 ? 9.547 22.547 -7 1 49.56 141 PRO A CA 1
ATOM 1046 C C . PRO A 1 141 ? 9.93 21.141 -6.57 1 49.56 141 PRO A C 1
ATOM 1048 O O . PRO A 1 141 ? 10.352 20.922 -5.43 1 49.56 141 PRO A O 1
ATOM 1051 N N . TYR A 1 142 ? 9.297 20.125 -7.176 1 56.97 142 TYR A N 1
ATOM 1052 C CA . TYR A 1 142 ? 9.664 18.734 -7 1 56.97 142 TYR A CA 1
ATOM 1053 C C . TYR A 1 142 ? 11.148 18.594 -6.691 1 56.97 142 TYR A C 1
ATOM 1055 O O . TYR A 1 142 ? 11.555 17.719 -5.918 1 56.97 142 TYR A O 1
ATOM 1063 N N . ARG A 1 143 ? 11.906 19.5 -7.277 1 58.41 143 ARG A N 1
ATOM 1064 C CA . ARG A 1 143 ? 13.352 19.469 -7.055 1 58.41 143 ARG A CA 1
ATOM 1065 C C . ARG A 1 143 ? 13.688 19.734 -5.59 1 58.41 143 ARG A C 1
ATOM 1067 O O . ARG A 1 143 ? 14.617 19.125 -5.047 1 58.41 143 ARG A O 1
ATOM 1074 N N . ALA A 1 144 ? 12.883 20.531 -5.051 1 59.62 144 ALA A N 1
ATOM 1075 C CA . ALA A 1 144 ? 13.148 20.828 -3.646 1 59.62 144 ALA A CA 1
ATOM 1076 C C . ALA A 1 144 ? 12.797 19.641 -2.75 1 59.62 144 ALA A C 1
ATOM 1078 O O . ALA A 1 144 ? 13.469 19.391 -1.752 1 59.62 144 ALA A O 1
ATOM 1079 N N . LEU A 1 145 ? 11.836 18.969 -3.248 1 63.41 145 LEU A N 1
ATOM 1080 C CA . LEU A 1 145 ? 11.422 17.797 -2.484 1 63.41 145 LEU A CA 1
ATOM 1081 C C . LEU A 1 145 ? 12.438 16.656 -2.631 1 63.41 145 LEU A C 1
ATOM 1083 O O . LEU A 1 145 ? 12.688 15.922 -1.678 1 63.41 145 LEU A O 1
ATOM 1087 N N . LEU A 1 146 ? 13.031 16.688 -3.838 1 65.19 146 LEU A N 1
ATOM 1088 C CA . LEU A 1 146 ? 13.992 15.617 -4.102 1 65.19 146 LEU A CA 1
ATOM 1089 C C . LEU A 1 146 ? 15.336 15.922 -3.438 1 65.19 146 L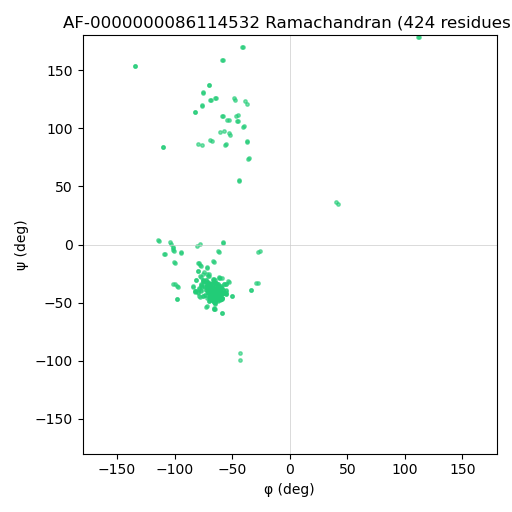EU A C 1
ATOM 1091 O O . LEU A 1 146 ? 16.172 15.023 -3.281 1 65.19 146 LEU A O 1
ATOM 1095 N N . THR A 1 147 ? 15.484 17.109 -3.072 1 67.56 147 THR A N 1
ATOM 1096 C CA . THR A 1 147 ? 16.781 17.453 -2.523 1 67.56 147 THR A CA 1
ATOM 1097 C C . THR A 1 147 ? 16.734 17.5 -0.999 1 67.56 147 THR A C 1
ATOM 1099 O O . THR A 1 147 ? 17.781 17.578 -0.343 1 67.56 147 THR A O 1
ATOM 1102 N N . ASP A 1 148 ? 15.617 17.344 -0.446 1 73.44 148 ASP A N 1
ATOM 1103 C CA . ASP A 1 148 ? 15.516 17.328 1.01 1 73.44 148 ASP A CA 1
ATOM 1104 C C . ASP A 1 148 ? 15.852 15.953 1.572 1 73.44 148 ASP A C 1
ATOM 1106 O O . ASP A 1 148 ? 15.266 14.945 1.166 1 73.44 148 ASP A O 1
ATOM 1110 N N . PRO A 1 149 ? 16.984 15.914 2.328 1 75.5 149 PRO A N 1
ATOM 1111 C CA . PRO A 1 149 ? 17.438 14.625 2.857 1 75.5 149 PRO A CA 1
ATOM 1112 C C . PRO A 1 149 ? 16.344 13.883 3.625 1 75.5 149 PRO A C 1
ATOM 1114 O O . PRO A 1 149 ? 16.281 12.656 3.592 1 75.5 149 PRO A O 1
ATOM 1117 N N . TYR A 1 150 ? 15.477 14.625 4.27 1 74.19 150 TYR A N 1
ATOM 1118 C CA . TYR A 1 150 ? 14.414 13.992 5.043 1 74.19 150 TYR A CA 1
ATOM 1119 C C . TYR A 1 150 ? 13.375 13.359 4.133 1 74.19 150 TYR A C 1
ATOM 1121 O O . TYR A 1 150 ? 12.883 12.266 4.406 1 74.19 150 TYR A O 1
ATOM 1129 N N . ILE A 1 151 ? 13.18 13.945 3.02 1 77.56 151 ILE A N 1
ATOM 1130 C CA . ILE A 1 151 ? 12.219 13.414 2.066 1 77.56 151 ILE A CA 1
ATOM 1131 C C . ILE A 1 151 ? 12.812 12.195 1.354 1 77.56 151 ILE A C 1
ATOM 1133 O O . ILE A 1 151 ? 12.117 11.211 1.106 1 77.56 151 ILE A O 1
ATOM 1137 N N . LEU A 1 152 ? 14.062 12.312 1.129 1 76.69 152 LEU A N 1
ATOM 1138 C CA . LEU A 1 152 ? 14.734 11.219 0.435 1 76.69 152 LEU A CA 1
ATOM 1139 C C . LEU A 1 152 ? 14.742 9.953 1.291 1 76.69 152 LEU A C 1
ATOM 1141 O O . LEU A 1 152 ? 14.523 8.852 0.781 1 76.69 152 LEU A O 1
ATOM 1145 N N . ILE A 1 153 ? 14.906 10.117 2.52 1 79.81 153 ILE A N 1
ATOM 1146 C CA . ILE A 1 153 ? 14.977 8.961 3.414 1 79.81 153 ILE A CA 1
ATOM 1147 C C . ILE A 1 153 ? 13.578 8.383 3.613 1 79.81 153 ILE A C 1
ATOM 1149 O O . ILE A 1 153 ? 13.398 7.16 3.562 1 79.81 153 ILE A O 1
ATOM 1153 N N . ALA A 1 154 ? 12.656 9.281 3.826 1 81.56 154 ALA A N 1
ATOM 1154 C CA . ALA A 1 154 ? 11.289 8.82 4.047 1 81.56 154 ALA A CA 1
ATOM 1155 C C . ALA A 1 154 ? 10.711 8.172 2.789 1 81.56 154 ALA A C 1
ATOM 1157 O O . ALA A 1 154 ? 10.227 7.043 2.834 1 81.56 154 ALA A O 1
ATOM 1158 N N . ALA A 1 155 ? 10.883 8.867 1.703 1 82.56 155 ALA A N 1
ATOM 1159 C CA . ALA A 1 155 ? 10.359 8.367 0.434 1 82.56 155 ALA A CA 1
ATOM 1160 C C . ALA A 1 155 ? 11.109 7.121 -0.019 1 82.56 155 ALA A C 1
ATOM 1162 O O . ALA A 1 155 ? 10.5 6.168 -0.514 1 82.56 155 ALA A O 1
ATOM 1163 N N . GLY A 1 156 ? 12.383 7.164 0.168 1 83.62 156 GLY A N 1
ATOM 1164 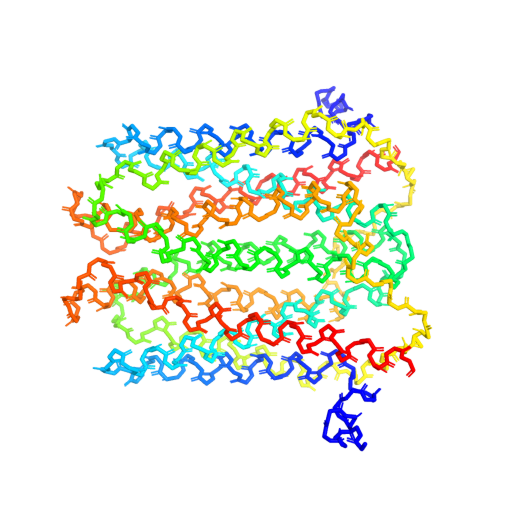C CA . GLY A 1 156 ? 13.195 6.016 -0.208 1 83.62 156 GLY A CA 1
ATOM 1165 C C . GLY A 1 156 ? 12.883 4.777 0.608 1 83.62 156 GLY A C 1
ATOM 1166 O O . GLY A 1 156 ? 12.758 3.68 0.057 1 83.62 156 GLY A O 1
ATOM 1167 N N . SER A 1 157 ? 12.75 4.902 1.869 1 85.94 157 SER A N 1
ATOM 1168 C CA . SER A 1 157 ? 12.422 3.781 2.74 1 85.94 157 SER A CA 1
ATOM 1169 C C . SER A 1 157 ? 11.039 3.219 2.412 1 85.94 157 SER A C 1
ATOM 1171 O O . SER A 1 157 ? 10.852 2 2.391 1 85.94 157 SER A O 1
ATOM 1173 N N . LEU A 1 158 ? 10.18 4.109 2.146 1 84.44 158 LEU A N 1
ATOM 1174 C CA . LEU A 1 158 ? 8.828 3.691 1.786 1 84.44 158 LEU A CA 1
ATOM 1175 C C . LEU A 1 158 ? 8.828 2.949 0.454 1 84.44 158 LEU A C 1
ATOM 1177 O O . LEU A 1 158 ? 8.125 1.95 0.297 1 84.44 158 LEU A O 1
ATOM 1181 N N . CYS A 1 159 ? 9.617 3.404 -0.415 1 86.25 159 CYS A N 1
ATOM 1182 C CA . CYS A 1 159 ? 9.711 2.781 -1.729 1 86.25 159 CYS A CA 1
ATOM 1183 C C . CYS A 1 159 ? 10.273 1.366 -1.622 1 86.25 159 CYS A C 1
ATOM 1185 O O . CYS A 1 159 ? 9.695 0.425 -2.174 1 86.25 159 CYS A O 1
ATOM 1187 N N . ILE A 1 160 ? 11.32 1.277 -0.911 1 86.81 160 ILE A N 1
ATOM 1188 C CA . ILE A 1 160 ? 11.977 -0.02 -0.79 1 86.81 160 ILE A CA 1
ATOM 1189 C C . ILE A 1 160 ? 11.062 -0.994 -0.049 1 86.81 160 ILE A C 1
ATOM 1191 O O . ILE A 1 160 ? 10.961 -2.166 -0.419 1 86.81 160 ILE A O 1
ATOM 1195 N N . CYS A 1 161 ? 10.422 -0.54 0.951 1 86.19 161 CYS A N 1
ATOM 1196 C CA . CYS A 1 161 ? 9.492 -1.367 1.715 1 86.19 161 CYS A CA 1
ATOM 1197 C C . CYS A 1 161 ? 8.359 -1.871 0.833 1 86.19 161 CYS A C 1
ATOM 1199 O O . CYS A 1 161 ? 8.023 -3.057 0.863 1 86.19 161 CYS A O 1
ATOM 1201 N N . ASN A 1 162 ? 7.84 -1.022 0.034 1 84.38 162 ASN A N 1
ATOM 1202 C CA . ASN A 1 162 ? 6.738 -1.407 -0.837 1 84.38 162 ASN A CA 1
ATOM 1203 C C . ASN A 1 162 ? 7.219 -2.25 -2.014 1 84.38 162 ASN A C 1
ATOM 1205 O O . ASN A 1 162 ? 6.492 -3.117 -2.502 1 84.38 162 ASN A O 1
ATOM 1209 N N . LEU A 1 163 ? 8.438 -1.941 -2.402 1 86 163 LEU A N 1
ATOM 1210 C CA . LEU A 1 163 ? 9.039 -2.789 -3.424 1 86 163 LEU A CA 1
ATOM 1211 C C . LEU A 1 163 ? 9.156 -4.23 -2.939 1 86 163 LEU A C 1
ATOM 1213 O O . LEU A 1 163 ? 8.867 -5.168 -3.689 1 86 163 LEU A O 1
ATOM 1217 N N . SER A 1 164 ? 9.625 -4.312 -1.771 1 87.19 164 SER A N 1
ATOM 1218 C CA . SER A 1 164 ? 9.727 -5.645 -1.184 1 87.19 164 SER A CA 1
ATOM 1219 C C . SER A 1 164 ? 8.367 -6.336 -1.144 1 87.19 164 SER A C 1
ATOM 1221 O O . SER A 1 164 ? 8.266 -7.539 -1.401 1 87.19 164 SER A O 1
ATOM 1223 N N . TYR A 1 165 ? 7.344 -5.625 -0.859 1 83.19 165 TYR A N 1
ATOM 1224 C CA . TYR A 1 165 ? 5.984 -6.16 -0.848 1 83.19 165 TYR A CA 1
ATOM 1225 C C . TYR A 1 165 ? 5.559 -6.59 -2.246 1 83.19 165 TYR A C 1
ATOM 1227 O O . TYR A 1 165 ? 4.992 -7.672 -2.42 1 83.19 165 TYR A O 1
ATOM 1235 N N . GLY A 1 166 ? 5.84 -5.809 -3.131 1 83.06 166 GLY A N 1
ATOM 1236 C CA . GLY A 1 166 ? 5.465 -6.094 -4.508 1 83.06 166 GLY A CA 1
ATOM 1237 C C . GLY A 1 166 ? 6.148 -7.324 -5.07 1 83.06 166 GLY A C 1
ATOM 1238 O O . GLY A 1 166 ? 5.578 -8.031 -5.91 1 83.06 166 GLY A O 1
ATOM 1239 N N . ILE A 1 167 ? 7.328 -7.531 -4.637 1 82.88 167 ILE A N 1
ATOM 1240 C CA . ILE A 1 167 ? 8.094 -8.68 -5.113 1 82.88 167 ILE A CA 1
ATOM 1241 C C . ILE A 1 167 ? 7.645 -9.938 -4.367 1 82.88 167 ILE A C 1
ATOM 1243 O O . ILE A 1 167 ? 7.453 -10.992 -4.977 1 82.88 167 ILE A O 1
ATOM 1247 N N . LEU A 1 168 ? 7.441 -9.805 -3.141 1 79.94 168 LEU A N 1
ATOM 1248 C CA . LEU A 1 168 ? 7.156 -10.953 -2.283 1 79.94 168 LEU A CA 1
ATOM 1249 C C . LEU A 1 168 ? 5.777 -11.531 -2.586 1 79.94 168 LEU A C 1
ATOM 1251 O O . LEU A 1 168 ? 5.594 -12.75 -2.561 1 79.94 168 LEU A O 1
ATOM 1255 N N . GLU A 1 169 ? 4.906 -10.695 -2.887 1 78.69 169 GLU A N 1
ATOM 1256 C CA . GLU A 1 169 ? 3.525 -11.148 -3.008 1 78.69 169 GLU A CA 1
ATOM 1257 C C . GLU A 1 169 ? 3.363 -12.109 -4.18 1 78.69 169 GLU A C 1
ATOM 1259 O O . GLU A 1 169 ? 2.918 -13.25 -4 1 78.69 169 GLU A O 1
ATOM 1264 N N . PRO A 1 170 ? 3.713 -11.797 -5.395 1 74.62 170 PRO A N 1
ATOM 1265 C CA . PRO A 1 170 ? 3.543 -12.742 -6.496 1 74.62 170 PRO A CA 1
ATOM 1266 C C . PRO A 1 170 ? 4.531 -13.898 -6.438 1 74.62 170 PRO A C 1
ATOM 1268 O O . PRO A 1 170 ? 4.188 -15.031 -6.797 1 74.62 170 PRO A O 1
ATOM 1271 N N . THR A 1 171 ? 5.691 -13.664 -6.012 1 76.88 171 THR A N 1
ATOM 1272 C CA . THR A 1 171 ? 6.707 -14.711 -5.992 1 76.88 171 THR A CA 1
ATOM 1273 C C . THR A 1 171 ? 6.371 -15.773 -4.949 1 76.88 171 THR A C 1
ATOM 1275 O O . THR A 1 171 ? 6.598 -16.969 -5.172 1 76.88 171 THR A O 1
ATOM 1278 N N . LEU A 1 172 ? 5.852 -15.32 -3.896 1 75.75 172 LEU A N 1
ATOM 1279 C CA . LEU A 1 172 ? 5.453 -16.281 -2.867 1 75.75 172 LEU A CA 1
ATOM 1280 C C . LEU A 1 172 ? 4.277 -17.125 -3.338 1 75.75 172 LEU A C 1
ATOM 1282 O O . LEU A 1 172 ? 4.211 -18.312 -3.047 1 75.75 172 LEU A O 1
ATOM 1286 N N . THR A 1 173 ? 3.402 -16.453 -4.016 1 73 173 THR A N 1
ATOM 1287 C CA . THR A 1 173 ? 2.25 -17.172 -4.547 1 73 173 THR A CA 1
ATOM 1288 C C . THR A 1 173 ? 2.689 -18.219 -5.566 1 73 173 THR A C 1
ATOM 1290 O O . THR A 1 173 ? 2.199 -19.359 -5.555 1 73 173 THR A O 1
ATOM 1293 N N . ILE A 1 174 ? 3.617 -17.891 -6.371 1 74.81 174 ILE A N 1
ATOM 1294 C CA . ILE A 1 174 ? 4.137 -18.797 -7.391 1 74.81 174 ILE A CA 1
ATOM 1295 C C . ILE A 1 174 ? 4.891 -19.953 -6.727 1 74.81 174 ILE A C 1
ATOM 1297 O O . ILE A 1 174 ? 4.719 -21.109 -7.098 1 74.81 174 ILE A O 1
ATOM 1301 N N . ARG A 1 175 ? 5.703 -19.562 -5.762 1 74.38 175 ARG A N 1
ATOM 1302 C CA . ARG A 1 175 ? 6.5 -20.562 -5.062 1 74.38 175 ARG A CA 1
ATOM 1303 C C . ARG A 1 175 ? 5.609 -21.547 -4.32 1 74.38 175 ARG A C 1
ATOM 1305 O O . ARG A 1 175 ? 5.879 -22.75 -4.312 1 74.38 175 ARG A O 1
ATOM 1312 N N . MET A 1 176 ? 4.605 -21.156 -3.688 1 75.62 176 MET A N 1
ATOM 1313 C CA . MET A 1 176 ? 3.705 -22.031 -2.926 1 75.62 176 MET A CA 1
ATOM 1314 C C . MET A 1 176 ? 2.891 -22.922 -3.857 1 75.62 176 MET A C 1
ATOM 1316 O O . MET A 1 176 ? 2.611 -24.078 -3.531 1 75.62 176 MET A O 1
ATOM 1320 N N . MET A 1 177 ? 2.553 -22.422 -4.992 1 72.25 177 MET A N 1
ATOM 1321 C CA . MET A 1 177 ? 1.748 -23.203 -5.934 1 72.25 177 MET A CA 1
ATOM 1322 C C . MET A 1 177 ? 2.605 -24.219 -6.672 1 72.25 177 MET A C 1
ATOM 1324 O O . MET A 1 177 ? 2.178 -25.359 -6.887 1 72.25 177 MET A O 1
ATOM 1328 N N . GLU A 1 178 ? 3.688 -23.797 -7.082 1 71.75 178 GLU A N 1
ATOM 1329 C CA . GLU A 1 178 ? 4.508 -24.672 -7.914 1 71.75 178 GLU A CA 1
ATOM 1330 C C . GLU A 1 178 ? 5.312 -25.641 -7.062 1 71.75 178 GLU A C 1
ATOM 1332 O O . GLU A 1 178 ? 5.449 -26.812 -7.41 1 71.75 178 GLU A O 1
ATOM 1337 N N . TYR A 1 179 ? 5.812 -25.078 -5.938 1 65.94 179 TYR A N 1
ATOM 1338 C CA . TYR A 1 179 ? 6.746 -25.922 -5.207 1 65.94 179 TYR A CA 1
ATOM 1339 C C . TYR A 1 179 ? 6.043 -26.656 -4.07 1 65.94 179 TYR A C 1
ATOM 1341 O O . TYR A 1 179 ? 6.348 -27.828 -3.793 1 65.94 179 TYR A O 1
ATOM 1349 N N . MET A 1 180 ? 5.121 -25.953 -3.484 1 65.81 180 MET A N 1
ATOM 1350 C CA . MET A 1 180 ? 4.512 -26.578 -2.318 1 65.81 180 MET A CA 1
ATOM 1351 C C . MET A 1 180 ? 3.135 -27.141 -2.66 1 65.81 180 MET A C 1
ATOM 1353 O O . MET A 1 180 ? 2.553 -27.891 -1.876 1 65.81 180 MET A O 1
ATOM 1357 N N . CYS A 1 181 ? 2.701 -27.031 -3.834 1 66.56 181 CYS A N 1
ATOM 1358 C CA . CYS A 1 181 ? 1.406 -27.484 -4.324 1 66.56 181 CYS A CA 1
ATOM 1359 C C . CYS A 1 181 ? 0.302 -27.172 -3.32 1 66.56 181 CYS A C 1
ATOM 1361 O O . CYS A 1 181 ? -0.508 -28.047 -2.994 1 66.56 181 CYS A O 1
ATOM 1363 N N . SER A 1 182 ? 0.433 -26.109 -2.684 1 70.31 182 SER A N 1
ATOM 1364 C CA . SER A 1 182 ? -0.526 -25.719 -1.652 1 70.31 182 SER A CA 1
ATOM 1365 C C . SER A 1 182 ? -1.871 -25.344 -2.262 1 70.31 182 SER A C 1
ATOM 1367 O O . SER A 1 182 ? -1.924 -24.781 -3.361 1 70.31 182 SER A O 1
ATOM 1369 N N . PRO A 1 183 ? -2.875 -25.859 -1.545 1 74.12 183 PRO A N 1
ATOM 1370 C CA . PRO A 1 183 ? -4.203 -25.469 -2.027 1 74.12 183 PRO A CA 1
ATOM 1371 C C . PRO A 1 183 ? -4.41 -23.953 -2.049 1 74.12 183 PRO A C 1
ATOM 1373 O O . PRO A 1 183 ? -3.627 -23.219 -1.446 1 74.12 183 PRO A O 1
ATOM 1376 N N . ARG A 1 184 ? -5.352 -23.453 -2.83 1 71.75 184 ARG A N 1
ATOM 1377 C CA . ARG A 1 184 ? -5.637 -22.047 -3.082 1 71.75 184 ARG A CA 1
ATOM 1378 C C . ARG A 1 184 ? -5.918 -21.297 -1.781 1 71.75 184 ARG A C 1
ATOM 1380 O O . ARG A 1 184 ? -5.504 -20.156 -1.615 1 71.75 184 ARG A O 1
ATOM 1387 N N . TRP A 1 185 ? -6.535 -22.016 -0.865 1 69.5 185 TRP A N 1
ATOM 1388 C CA . TRP A 1 185 ? -6.906 -21.359 0.382 1 69.5 185 TRP A CA 1
ATOM 1389 C C . TRP A 1 185 ? -5.676 -21.062 1.232 1 69.5 185 TRP A C 1
ATOM 1391 O O . TRP A 1 185 ? -5.664 -20.109 2.016 1 69.5 185 TRP A O 1
ATOM 1401 N N . GLU A 1 186 ? -4.617 -21.828 1.095 1 74.19 186 GLU A N 1
ATOM 1402 C CA . GLU A 1 186 ? -3.4 -21.625 1.875 1 74.19 186 GLU A CA 1
ATOM 1403 C C . GLU A 1 186 ? -2.615 -20.422 1.382 1 74.19 186 GLU A C 1
ATOM 1405 O O . GLU A 1 186 ? -1.843 -19.828 2.137 1 74.19 186 GLU A O 1
ATOM 1410 N N . LEU A 1 187 ? -2.836 -20.062 0.102 1 72 187 LEU A N 1
ATOM 1411 C CA . LEU A 1 187 ? -2.145 -18.906 -0.476 1 72 187 LEU A CA 1
ATOM 1412 C C . LEU A 1 187 ? -2.57 -17.625 0.209 1 72 187 LEU A C 1
ATOM 1414 O O . LEU A 1 187 ? -1.739 -16.75 0.475 1 72 187 LEU A O 1
ATOM 1418 N N . GLY A 1 188 ? -3.844 -17.547 0.515 1 72.06 188 GLY A N 1
ATOM 1419 C CA . GLY A 1 188 ? -4.355 -16.375 1.196 1 72.06 188 GLY A CA 1
ATOM 1420 C C . GLY A 1 188 ? -3.99 -16.328 2.668 1 72.06 188 GLY A C 1
ATOM 1421 O O . GLY A 1 188 ? -3.756 -15.25 3.225 1 72.06 188 GLY A O 1
ATOM 1422 N N . LEU A 1 189 ? -3.852 -17.453 3.268 1 76.75 189 LEU A N 1
ATOM 1423 C CA . LEU A 1 189 ? -3.541 -17.531 4.691 1 76.75 189 LEU A CA 1
ATOM 1424 C C . LEU A 1 189 ? -2.102 -17.109 4.957 1 76.75 189 LEU A C 1
ATOM 1426 O O . LEU A 1 189 ? -1.758 -16.75 6.086 1 76.75 189 LEU A O 1
ATOM 1430 N N . ALA A 1 190 ? -1.317 -17.156 3.922 1 76.88 190 ALA A N 1
ATOM 1431 C CA . ALA A 1 190 ? 0.083 -16.75 4.043 1 76.88 190 ALA A CA 1
ATOM 1432 C C . ALA A 1 190 ? 0.205 -15.266 4.352 1 76.88 190 ALA A C 1
ATOM 1434 O O . ALA A 1 190 ? 1.25 -14.805 4.816 1 76.88 190 ALA A O 1
ATOM 1435 N N . PHE A 1 191 ? -0.909 -14.586 4.145 1 77.69 191 PHE A N 1
ATOM 1436 C CA . PHE A 1 191 ? -0.883 -13.141 4.352 1 77.69 191 PHE A CA 1
ATOM 1437 C C . PHE A 1 191 ? -1.345 -12.789 5.762 1 77.69 191 PHE A C 1
ATOM 1439 O O . PHE A 1 191 ? -1.146 -11.664 6.223 1 77.69 191 PHE A O 1
ATOM 1446 N N . LEU A 1 192 ? -1.799 -13.719 6.477 1 79.94 192 LEU A N 1
ATOM 1447 C CA . LEU A 1 192 ? -2.406 -13.469 7.781 1 79.94 192 LEU A CA 1
ATOM 1448 C C . LEU A 1 192 ? -1.358 -13.023 8.789 1 79.94 192 LEU A C 1
ATOM 1450 O O . LEU A 1 192 ? -1.579 -12.07 9.539 1 79.94 192 LEU A O 1
ATOM 1454 N N . PRO A 1 193 ? -0.214 -13.711 8.766 1 83.88 193 PRO A N 1
ATOM 1455 C CA . PRO A 1 193 ? 0.79 -13.281 9.742 1 83.88 193 PRO A CA 1
ATOM 1456 C C . PRO A 1 193 ? 1.233 -11.836 9.531 1 83.88 193 PRO A C 1
ATOM 1458 O O . PRO A 1 193 ? 1.441 -11.102 10.508 1 83.88 193 PRO A O 1
ATOM 1461 N N . SER A 1 194 ? 1.357 -11.508 8.32 1 80.19 194 SER A N 1
ATOM 1462 C CA . SER A 1 194 ? 1.751 -10.133 8.031 1 80.19 194 SER A C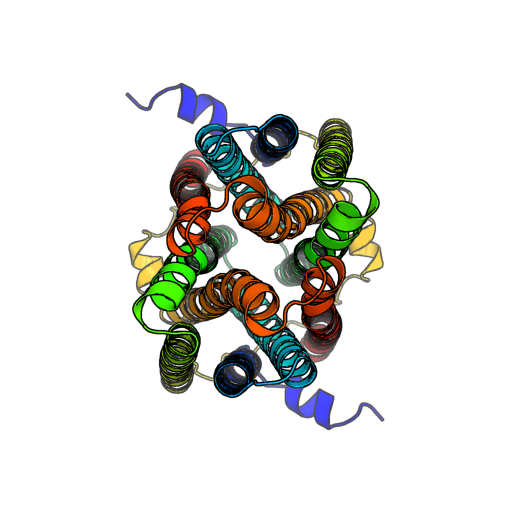A 1
ATOM 1463 C C . SER A 1 194 ? 0.682 -9.148 8.484 1 80.19 194 SER A C 1
ATOM 1465 O O . SER A 1 194 ? 1 -8.07 8.984 1 80.19 194 SER A O 1
ATOM 1467 N N . MET A 1 195 ? -0.545 -9.492 8.273 1 76.75 195 MET A N 1
ATOM 1468 C CA . MET A 1 195 ? -1.656 -8.641 8.68 1 76.75 195 MET A CA 1
ATOM 1469 C C . MET A 1 195 ? -1.684 -8.469 10.195 1 76.75 195 MET A C 1
ATOM 1471 O O . MET A 1 195 ? -1.835 -7.352 10.695 1 76.75 195 MET A O 1
ATOM 1475 N N . LEU A 1 196 ? -1.504 -9.516 10.852 1 81.69 196 LEU A N 1
ATOM 1476 C CA . LEU A 1 196 ? -1.574 -9.5 12.312 1 81.69 196 LEU A CA 1
ATOM 1477 C C . LEU A 1 196 ? -0.423 -8.688 12.898 1 81.69 196 LEU A C 1
ATOM 1479 O O . LEU A 1 196 ? -0.629 -7.871 13.797 1 81.69 196 LEU A O 1
ATOM 1483 N N . THR A 1 197 ? 0.703 -8.906 12.414 1 82.69 197 THR A N 1
ATOM 1484 C CA . THR A 1 197 ? 1.857 -8.188 12.945 1 82.69 197 THR A CA 1
ATOM 1485 C C . THR A 1 197 ? 1.761 -6.695 12.625 1 82.69 197 THR A C 1
ATOM 1487 O O . THR A 1 197 ? 2.119 -5.852 13.445 1 82.69 197 THR A O 1
ATOM 1490 N N . PHE A 1 198 ? 1.268 -6.422 11.453 1 78.62 198 PHE A N 1
ATOM 1491 C CA . PHE A 1 198 ? 1.095 -5.023 11.078 1 78.62 198 PHE A CA 1
ATOM 1492 C C . PHE A 1 198 ? 0.135 -4.324 12.031 1 78.62 198 PHE A C 1
ATOM 1494 O O . PHE A 1 198 ? 0.411 -3.215 12.492 1 78.62 198 PHE A O 1
ATOM 1501 N N . MET A 1 199 ? -0.932 -5.043 12.297 1 75 199 MET A N 1
ATOM 1502 C CA . MET A 1 199 ? -1.95 -4.48 13.18 1 75 199 MET A CA 1
ATOM 1503 C C . MET A 1 199 ? -1.393 -4.258 14.578 1 75 199 MET A C 1
ATOM 1505 O O . MET A 1 199 ? -1.678 -3.238 15.211 1 75 199 MET A O 1
ATOM 1509 N N . ILE A 1 200 ? -0.678 -5.133 15.039 1 77.06 200 ILE A N 1
ATOM 1510 C CA . ILE A 1 200 ? -0.122 -5.062 16.391 1 77.06 200 ILE A CA 1
ATOM 1511 C C . ILE A 1 200 ? 0.886 -3.92 16.469 1 77.06 200 ILE A C 1
ATOM 1513 O O . ILE A 1 200 ? 0.829 -3.102 17.391 1 77.06 200 ILE A O 1
ATOM 1517 N N . VAL A 1 201 ? 1.761 -3.803 15.516 1 73.81 201 VAL A N 1
ATOM 1518 C CA . VAL A 1 201 ? 2.84 -2.82 15.547 1 73.81 201 VAL A CA 1
ATOM 1519 C C . VAL A 1 201 ? 2.268 -1.416 15.375 1 73.81 201 VAL A C 1
ATOM 1521 O O . VAL A 1 201 ? 2.727 -0.469 16.016 1 73.81 201 VAL A O 1
ATOM 1524 N N . VAL A 1 202 ? 1.276 -1.312 14.484 1 71.19 202 VAL A N 1
ATOM 1525 C CA . VAL A 1 202 ? 0.686 -0.001 14.227 1 71.19 202 VAL A CA 1
ATOM 1526 C C . VAL A 1 202 ? 0.042 0.531 15.508 1 71.19 202 VAL A C 1
ATOM 1528 O O . VAL A 1 202 ? 0.117 1.728 15.797 1 71.19 202 VAL A O 1
ATOM 1531 N N . ASN A 1 203 ? -0.613 -0.375 16.219 1 66.5 203 ASN A N 1
ATOM 1532 C CA . ASN A 1 203 ? -1.257 0.009 17.469 1 66.5 203 ASN A CA 1
ATOM 1533 C C . ASN A 1 203 ? -0.231 0.352 18.547 1 66.5 203 ASN A C 1
ATOM 1535 O O . ASN A 1 203 ? -0.456 1.249 19.359 1 66.5 203 ASN A O 1
ATOM 1539 N N . VAL A 1 204 ? 0.786 -0.332 18.469 1 65.06 204 VAL A N 1
ATOM 1540 C CA . VAL A 1 204 ? 1.839 -0.085 19.453 1 65.06 204 VAL A CA 1
ATOM 1541 C C . VAL A 1 204 ? 2.5 1.263 19.172 1 65.06 204 VAL A C 1
ATOM 1543 O O . VAL A 1 204 ? 2.773 2.031 20.094 1 65.06 204 VAL A O 1
ATOM 1546 N N . PHE A 1 205 ? 2.725 1.555 17.922 1 62.81 205 PHE A N 1
ATOM 1547 C CA . PHE A 1 205 ? 3.322 2.828 17.547 1 62.81 205 PHE A CA 1
ATOM 1548 C C . PHE A 1 205 ? 2.371 3.982 17.844 1 62.81 205 PHE A C 1
ATOM 1550 O O . PHE A 1 205 ? 2.807 5.066 18.234 1 62.81 205 PHE A O 1
ATOM 1557 N N . GLY A 1 206 ? 1.152 3.752 17.469 1 54.44 206 GLY A N 1
ATOM 1558 C CA . GLY A 1 206 ? 0.171 4.773 17.812 1 54.44 206 GLY A CA 1
ATOM 1559 C C . GLY A 1 206 ? 0.129 5.098 19.281 1 54.44 206 GLY A C 1
ATOM 1560 O O . GLY A 1 206 ? 0.051 6.266 19.672 1 54.44 206 GLY A O 1
ATOM 1561 N N . MET A 1 207 ? 0.201 4.035 20.016 1 53.59 207 MET A N 1
ATOM 1562 C CA . MET A 1 207 ? 0.186 4.211 21.469 1 53.59 207 MET A CA 1
ATOM 1563 C C . MET A 1 207 ? 1.47 4.879 21.938 1 53.59 207 MET A C 1
ATOM 1565 O O . MET A 1 207 ? 1.438 5.719 22.844 1 53.59 207 MET A O 1
ATOM 1569 N N . LEU A 1 208 ? 2.49 4.512 21.312 1 50.28 208 LEU A N 1
ATOM 1570 C CA . LEU A 1 208 ? 3.791 5.043 21.688 1 50.28 208 LEU A CA 1
ATOM 1571 C C . LEU A 1 208 ? 3.91 6.516 21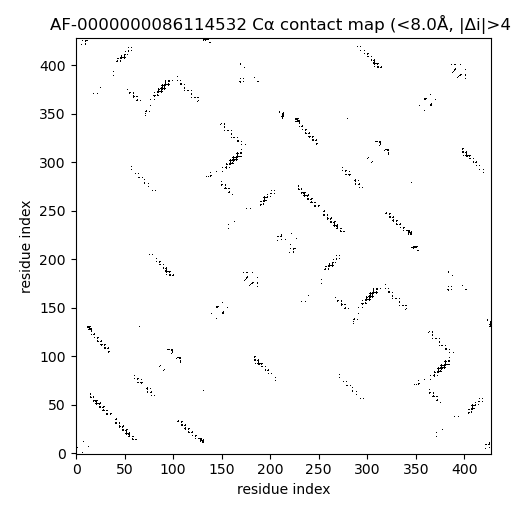.312 1 50.28 208 LEU A C 1
ATOM 1573 O O . LEU A 1 208 ? 4.5 7.305 22.062 1 50.28 208 LEU A O 1
ATOM 1577 N N . ALA A 1 209 ? 3.506 6.742 20.141 1 49.38 209 ALA A N 1
ATOM 1578 C CA . ALA A 1 209 ? 3.496 8.133 19.703 1 49.38 209 ALA A CA 1
ATOM 1579 C C . ALA A 1 209 ? 2.689 9 20.672 1 49.38 209 ALA A C 1
ATOM 1581 O O . ALA A 1 209 ? 3.041 10.156 20.922 1 49.38 209 ALA A O 1
ATOM 1582 N N . HIS A 1 210 ? 1.642 8.328 21.203 1 47.28 210 HIS A N 1
ATOM 1583 C CA . HIS A 1 210 ? 0.797 8.992 22.188 1 47.28 210 HIS A CA 1
ATOM 1584 C C . HIS A 1 210 ? 1.562 9.266 23.469 1 47.28 210 HIS A C 1
ATOM 1586 O O . HIS A 1 210 ? 1.402 10.328 24.078 1 47.28 210 HIS A O 1
ATOM 1592 N N . LYS A 1 211 ? 2.236 8.352 23.688 1 44.66 211 LYS A N 1
ATOM 1593 C CA . LYS A 1 211 ? 2.955 8.469 24.953 1 44.66 211 LYS A CA 1
ATOM 1594 C C . LYS A 1 211 ? 4.145 9.414 24.812 1 44.66 211 LYS A C 1
ATOM 1596 O O . LYS A 1 211 ? 4.48 10.141 25.766 1 44.66 211 LYS A O 1
ATOM 1601 N N . ILE A 1 212 ? 4.766 9.297 23.734 1 40.41 212 ILE A N 1
ATOM 1602 C CA . ILE A 1 212 ? 5.941 10.141 23.562 1 40.41 212 ILE A CA 1
ATOM 1603 C C . ILE A 1 212 ? 5.512 11.602 23.422 1 40.41 212 ILE A C 1
ATOM 1605 O O . ILE A 1 212 ? 6.23 12.516 23.844 1 40.41 212 ILE A O 1
ATOM 1609 N N . GLY A 1 213 ? 4.539 11.797 22.641 1 38.59 213 GLY A N 1
ATOM 1610 C CA . GLY A 1 213 ? 4.09 13.172 22.547 1 38.59 213 GLY A CA 1
ATOM 1611 C C . GLY A 1 213 ? 3.584 13.727 23.875 1 38.59 213 GLY A C 1
ATOM 1612 O O . GLY A 1 213 ? 3.193 14.898 23.953 1 38.59 213 GLY A O 1
ATOM 1613 N N . ARG A 1 214 ? 3.445 12.938 24.984 1 38.09 214 ARG A N 1
ATOM 1614 C CA . ARG A 1 214 ? 3.148 13.469 26.312 1 38.09 214 ARG A CA 1
ATOM 1615 C C . ARG A 1 214 ? 4.434 13.766 27.094 1 38.09 214 ARG A C 1
ATOM 1617 O O . ARG A 1 214 ? 5.426 13.047 26.953 1 38.09 214 ARG A O 1
ATOM 1624 N N . MET B 1 1 ? 3.473 0.867 36.75 1 19.72 1 MET B N 1
ATOM 1625 C CA . MET B 1 1 ? 4.867 0.671 36.344 1 19.72 1 MET B CA 1
ATOM 1626 C C . MET B 1 1 ? 4.996 0.551 34.844 1 19.72 1 MET B C 1
ATOM 1628 O O . MET B 1 1 ? 4.574 -0.446 34.25 1 19.72 1 MET B O 1
ATOM 1632 N N . VAL B 1 2 ? 4.926 1.642 34.125 1 31.5 2 VAL B N 1
ATOM 1633 C CA . VAL B 1 2 ? 4.941 1.816 32.688 1 31.5 2 VAL B CA 1
ATOM 1634 C C . VAL B 1 2 ? 6.211 1.206 32.094 1 31.5 2 VAL B C 1
ATOM 1636 O O . VAL B 1 2 ? 7.312 1.45 32.594 1 31.5 2 VAL B O 1
ATOM 1639 N N . ASN B 1 3 ? 6.18 0.025 31.594 1 28.83 3 ASN B N 1
ATOM 1640 C CA . ASN B 1 3 ? 7.398 -0.734 31.328 1 28.83 3 ASN B CA 1
ATOM 1641 C C . ASN B 1 3 ? 8.461 0.127 30.641 1 28.83 3 ASN B C 1
ATOM 1643 O O . ASN B 1 3 ? 8.164 0.866 29.703 1 28.83 3 ASN B O 1
ATOM 1647 N N . PRO B 1 4 ? 9.539 0.452 31.266 1 32.31 4 PRO B N 1
ATOM 1648 C CA . PRO B 1 4 ? 10.727 1.21 30.859 1 32.31 4 PRO B CA 1
ATOM 1649 C C . PRO B 1 4 ? 11.078 1.001 29.391 1 32.31 4 PRO B C 1
ATOM 1651 O O . PRO B 1 4 ? 11.719 1.861 28.781 1 32.31 4 PRO B O 1
ATOM 1654 N N . PHE B 1 5 ? 10.93 -0.17 28.984 1 31.98 5 PHE B N 1
ATOM 1655 C CA . PHE B 1 5 ? 11.359 -0.455 27.625 1 31.98 5 PHE B CA 1
ATOM 1656 C C . PHE B 1 5 ? 10.531 0.337 26.625 1 31.98 5 PHE B C 1
ATOM 1658 O O . PHE B 1 5 ? 11.008 0.652 25.531 1 31.98 5 PHE B O 1
ATOM 1665 N N . VAL B 1 6 ? 9.242 0.386 26.844 1 34.84 6 VAL B N 1
ATOM 1666 C CA . VAL B 1 6 ? 8.328 1.16 26.016 1 34.84 6 VAL B CA 1
ATOM 1667 C C . VAL B 1 6 ? 8.633 2.648 26.156 1 34.84 6 VAL B C 1
ATOM 1669 O O . VAL B 1 6 ? 8.422 3.424 25.219 1 34.84 6 VAL B O 1
ATOM 1672 N N . GLY B 1 7 ? 8.938 3.043 27.297 1 32.38 7 GLY B N 1
ATOM 1673 C CA . GLY B 1 7 ? 9.391 4.371 27.672 1 32.38 7 GLY B CA 1
ATOM 1674 C C . GLY B 1 7 ? 10.648 4.805 26.953 1 32.38 7 GLY B C 1
ATOM 1675 O O . GLY B 1 7 ? 10.758 5.957 26.516 1 32.38 7 GLY B O 1
ATOM 1676 N N . PHE B 1 8 ? 11.695 4.027 27.141 1 33.78 8 PHE B N 1
ATOM 1677 C CA . PHE B 1 8 ? 13.016 4.289 26.578 1 33.78 8 PHE B CA 1
ATOM 1678 C C . PHE B 1 8 ? 12.969 4.312 25.062 1 33.78 8 PHE B C 1
ATOM 1680 O O . PHE B 1 8 ? 13.766 5 24.406 1 33.78 8 PHE B O 1
ATOM 1687 N N . ILE B 1 9 ? 12.188 3.477 24.469 1 35.47 9 ILE B N 1
ATOM 1688 C CA . ILE B 1 9 ? 12.016 3.547 23.031 1 35.47 9 ILE B CA 1
ATOM 1689 C C . ILE B 1 9 ? 11.195 4.785 22.672 1 35.47 9 ILE B C 1
ATOM 1691 O O . ILE B 1 9 ? 11.336 5.328 21.562 1 35.47 9 ILE B O 1
ATOM 1695 N N . THR B 1 10 ? 10.195 5.168 23.453 1 37.5 10 THR B N 1
ATOM 1696 C CA . THR B 1 10 ? 9.227 6.246 23.281 1 37.5 10 THR B CA 1
ATOM 1697 C C . THR B 1 10 ? 9.891 7.605 23.484 1 37.5 10 THR B C 1
ATOM 1699 O O . THR B 1 10 ? 9.398 8.617 22.969 1 37.5 10 THR B O 1
ATOM 1702 N N . ASN B 1 11 ? 10.547 7.719 24.594 1 38.56 11 ASN B N 1
ATOM 1703 C CA . ASN B 1 11 ? 10.984 9.086 24.844 1 38.56 11 ASN B CA 1
ATOM 1704 C C . ASN B 1 11 ? 11.539 9.734 23.578 1 38.56 11 ASN B C 1
ATOM 1706 O O . ASN B 1 11 ? 11.141 10.852 23.219 1 38.56 11 ASN B O 1
ATOM 1710 N N . ARG B 1 12 ? 13.008 9.766 23.406 1 43.84 12 ARG B N 1
ATOM 1711 C CA . ARG B 1 12 ? 13.766 10.492 22.391 1 43.84 12 ARG B CA 1
ATOM 1712 C C . ARG B 1 12 ? 13.711 9.766 21.047 1 43.84 12 ARG B C 1
ATOM 1714 O O . ARG B 1 12 ? 14.594 9.938 20.203 1 43.84 12 ARG B O 1
ATOM 1721 N N . ILE B 1 13 ? 13.062 8.695 20.938 1 48.59 13 ILE B N 1
ATOM 1722 C CA . ILE B 1 13 ? 13.328 7.887 19.75 1 48.59 13 ILE B CA 1
ATOM 1723 C C . ILE B 1 13 ? 12.633 8.508 18.531 1 48.59 13 ILE B C 1
ATOM 1725 O O . ILE B 1 13 ? 11.406 8.648 18.531 1 48.59 13 ILE B O 1
ATOM 1729 N N . GLY B 1 14 ? 13.273 9.391 17.938 1 60.28 14 GLY B N 1
ATOM 1730 C CA . GLY B 1 14 ? 12.93 10 16.656 1 60.28 14 GLY B CA 1
ATOM 1731 C C . GLY B 1 14 ? 12.414 9.008 15.641 1 60.28 14 GLY B C 1
ATOM 1732 O O . GLY B 1 14 ? 12.102 7.863 15.984 1 60.28 14 GLY B O 1
ATOM 1733 N N . TYR B 1 15 ? 11.938 9.414 14.648 1 70.06 15 TYR B N 1
ATOM 1734 C CA . TYR B 1 15 ? 11.461 8.586 13.539 1 70.06 15 TYR B CA 1
ATOM 1735 C C . TYR B 1 15 ? 12.578 7.699 13 1 70.06 15 TYR B C 1
ATOM 1737 O O . TYR B 1 15 ? 12.32 6.766 12.234 1 70.06 15 TYR B O 1
ATOM 1745 N N . ASP B 1 16 ? 13.758 7.828 13.656 1 75.56 16 ASP B N 1
ATOM 1746 C CA . ASP B 1 16 ? 14.906 7.094 13.133 1 75.56 16 ASP B CA 1
ATOM 1747 C C . ASP B 1 16 ? 14.898 5.645 13.617 1 75.56 16 ASP B C 1
ATOM 1749 O O . ASP B 1 16 ? 15.242 4.734 12.859 1 75.56 16 ASP B O 1
ATOM 1753 N N . THR B 1 17 ? 14.555 5.418 14.828 1 77.75 17 THR B N 1
ATOM 1754 C CA . THR B 1 17 ? 14.578 4.07 15.383 1 77.75 17 THR B CA 1
ATOM 1755 C C . THR B 1 17 ? 13.562 3.176 14.688 1 77.75 17 THR B C 1
ATOM 1757 O O . THR B 1 17 ? 13.898 2.084 14.219 1 77.75 17 THR B O 1
ATOM 1760 N N . PRO B 1 18 ? 12.359 3.666 14.578 1 79.38 18 PRO B N 1
ATOM 1761 C CA . PRO B 1 18 ? 11.398 2.822 13.867 1 79.38 18 PRO B CA 1
ATOM 1762 C C . PRO B 1 18 ? 11.766 2.607 12.406 1 79.38 18 PRO B C 1
ATOM 1764 O O . PRO B 1 18 ? 11.5 1.541 11.844 1 79.38 18 PRO B O 1
ATOM 1767 N N . LEU B 1 19 ? 12.273 3.557 11.805 1 81.94 19 LEU B N 1
ATOM 1768 C CA . LEU B 1 19 ? 12.703 3.396 10.422 1 81.94 19 LEU B CA 1
ATOM 1769 C C . LEU B 1 19 ? 13.805 2.352 10.305 1 81.94 19 LEU B C 1
ATOM 1771 O O . LEU B 1 19 ? 13.797 1.527 9.391 1 81.94 19 LEU B O 1
ATOM 1775 N N . PHE B 1 20 ? 14.719 2.414 11.25 1 84.94 20 PHE B N 1
ATOM 1776 C CA . PHE B 1 20 ? 15.812 1.445 11.242 1 84.94 20 PHE B CA 1
ATOM 1777 C C . PHE B 1 20 ? 15.297 0.048 11.562 1 84.94 20 PHE B C 1
ATOM 1779 O O . PHE B 1 20 ? 15.766 -0.939 10.992 1 84.94 20 PHE B O 1
ATOM 1786 N N . CYS B 1 21 ? 14.383 -0.013 12.461 1 84.25 21 CYS B N 1
ATOM 1787 C CA . CYS B 1 21 ? 13.758 -1.294 12.766 1 84.25 21 CYS B CA 1
ATOM 1788 C C . CYS B 1 21 ? 13.047 -1.862 11.539 1 84.25 21 CYS B C 1
ATOM 1790 O O . CYS B 1 21 ? 13.109 -3.068 11.289 1 84.25 21 CYS B O 1
ATOM 1792 N N . GLY B 1 22 ? 12.391 -0.979 10.828 1 86.19 22 GLY B N 1
ATOM 1793 C CA . GLY B 1 22 ? 11.742 -1.415 9.609 1 86.19 22 GLY B CA 1
ATOM 1794 C C . GLY B 1 22 ? 12.695 -2.045 8.609 1 86.19 22 GLY B C 1
ATOM 1795 O O . GLY B 1 22 ? 12.391 -3.086 8.023 1 86.19 22 GLY B O 1
ATOM 1796 N N . PHE B 1 23 ? 13.805 -1.411 8.531 1 87.44 23 PHE B N 1
ATOM 1797 C CA . PHE B 1 23 ? 14.82 -1.94 7.637 1 87.44 23 PHE B CA 1
ATOM 1798 C C . PHE B 1 23 ? 15.32 -3.295 8.117 1 87.44 23 PHE B C 1
ATOM 1800 O O . PHE B 1 23 ? 15.477 -4.227 7.328 1 87.44 23 PHE B O 1
ATOM 1807 N N . CYS B 1 24 ? 15.617 -3.441 9.32 1 89.75 24 CYS B N 1
ATOM 1808 C CA . CYS B 1 24 ? 16.141 -4.684 9.875 1 89.75 24 CYS B CA 1
ATOM 1809 C C . CYS B 1 24 ? 15.156 -5.832 9.664 1 89.75 24 CYS B C 1
ATOM 1811 O O . CYS B 1 24 ? 15.555 -6.918 9.227 1 89.75 24 CYS B O 1
ATOM 1813 N N . PHE B 1 25 ? 13.953 -5.609 9.945 1 91.56 25 PHE B N 1
ATOM 1814 C CA . PHE B 1 25 ? 12.945 -6.656 9.82 1 91.56 25 PHE B CA 1
ATOM 1815 C C . PHE B 1 25 ? 12.719 -7.02 8.359 1 91.56 25 PHE B C 1
ATOM 1817 O O . PHE B 1 25 ? 12.523 -8.188 8.023 1 91.56 25 PHE B O 1
ATOM 1824 N N . THR B 1 26 ? 12.734 -5.992 7.523 1 88.75 26 THR B N 1
ATOM 1825 C CA . THR B 1 26 ? 12.57 -6.258 6.098 1 88.75 26 THR B CA 1
ATOM 1826 C C . THR B 1 26 ? 13.734 -7.078 5.559 1 88.75 26 THR B C 1
ATOM 1828 O O . THR B 1 26 ? 13.539 -8.008 4.773 1 88.75 26 THR B O 1
ATOM 1831 N N . PHE B 1 27 ? 14.914 -6.691 6.012 1 91.38 27 PHE B N 1
ATOM 1832 C CA . PHE B 1 27 ? 16.109 -7.422 5.586 1 91.38 27 PHE B CA 1
ATOM 1833 C C . PHE B 1 27 ? 16.062 -8.859 6.094 1 91.38 27 PHE B C 1
ATOM 1835 O O . PHE B 1 27 ? 16.344 -9.797 5.34 1 91.38 27 PHE B O 1
ATOM 1842 N N . MET B 1 28 ? 15.758 -9.039 7.309 1 92 28 MET B N 1
ATOM 1843 C CA . MET B 1 28 ? 15.672 -10.375 7.895 1 92 28 MET B CA 1
ATOM 1844 C C . MET B 1 28 ? 14.609 -11.211 7.188 1 92 28 MET B C 1
ATOM 1846 O O . MET B 1 28 ? 14.812 -12.406 6.945 1 92 28 MET B O 1
ATOM 1850 N N . SER B 1 29 ? 13.547 -10.633 6.934 1 90.44 29 SER B N 1
ATOM 1851 C CA . SER B 1 29 ? 12.469 -11.328 6.23 1 90.44 29 SER B CA 1
ATOM 1852 C C . SER B 1 29 ? 12.914 -11.781 4.848 1 90.44 29 SER B C 1
ATOM 1854 O O . SER B 1 29 ? 12.633 -12.914 4.438 1 90.44 29 SER B O 1
ATOM 1856 N N . ALA B 1 30 ? 13.617 -10.93 4.113 1 89.19 30 ALA B N 1
ATOM 1857 C CA . ALA B 1 30 ? 14.094 -11.258 2.771 1 89.19 30 ALA B CA 1
ATOM 1858 C C . ALA B 1 30 ? 15.055 -12.445 2.807 1 89.19 30 ALA B C 1
ATOM 1860 O O . ALA B 1 30 ? 14.961 -13.344 1.974 1 89.19 30 ALA B O 1
ATOM 1861 N N . VAL B 1 31 ? 15.898 -12.398 3.734 1 89.69 31 VAL B N 1
ATOM 1862 C CA . VAL B 1 31 ? 16.875 -13.477 3.873 1 89.69 31 VAL B CA 1
ATOM 1863 C C . VAL B 1 31 ? 16.156 -14.766 4.25 1 89.69 31 VAL B C 1
ATOM 1865 O O . VAL B 1 31 ? 16.484 -15.844 3.736 1 89.69 31 VAL B O 1
ATOM 1868 N N . MET B 1 32 ? 15.227 -14.695 5.086 1 90.19 32 MET B N 1
ATOM 1869 C CA . MET B 1 32 ? 14.492 -15.867 5.543 1 90.19 32 MET B CA 1
ATOM 1870 C C . MET B 1 32 ? 13.711 -16.5 4.395 1 90.19 32 MET B C 1
ATOM 1872 O O . MET B 1 32 ? 13.648 -17.734 4.289 1 90.19 32 MET B O 1
ATOM 1876 N N . VAL B 1 33 ? 13.172 -15.727 3.568 1 85.44 33 VAL B N 1
ATOM 1877 C CA . VAL B 1 33 ? 12.398 -16.234 2.443 1 85.44 33 VAL B CA 1
ATOM 1878 C C . VAL B 1 33 ? 13.328 -16.953 1.461 1 85.44 33 VAL B C 1
ATOM 1880 O O . VAL B 1 33 ? 12.945 -17.953 0.854 1 85.44 33 VAL B O 1
ATOM 1883 N N . THR B 1 34 ? 14.477 -16.359 1.285 1 83 34 THR B N 1
ATOM 1884 C CA . THR B 1 34 ? 15.453 -16.969 0.382 1 83 34 THR B CA 1
ATOM 1885 C C . THR B 1 34 ? 15.82 -18.375 0.851 1 83 34 THR B C 1
ATOM 1887 O O . THR B 1 34 ? 16.062 -19.266 0.033 1 83 34 THR B O 1
ATOM 1890 N N . LEU B 1 35 ? 15.727 -18.531 2.121 1 82.38 35 LEU B N 1
ATOM 1891 C CA . LEU B 1 35 ? 16.156 -19.797 2.691 1 82.38 35 LEU B CA 1
ATOM 1892 C C . LEU B 1 35 ? 14.961 -20.688 3.012 1 82.38 35 LEU B C 1
ATOM 1894 O O . LEU B 1 35 ? 15.133 -21.844 3.416 1 82.38 35 LEU B O 1
ATOM 1898 N N . ALA B 1 36 ? 13.805 -20.141 2.754 1 79.94 36 ALA B N 1
ATOM 1899 C CA . ALA B 1 36 ? 12.617 -20.844 3.234 1 79.94 36 ALA B CA 1
ATOM 1900 C C . ALA B 1 36 ? 12.297 -22.047 2.354 1 79.94 36 ALA B C 1
ATOM 1902 O O . ALA B 1 36 ? 12.219 -21.922 1.128 1 79.94 36 ALA B O 1
ATOM 1903 N N . ASN B 1 37 ? 12.297 -23.203 2.969 1 76 37 ASN B N 1
ATOM 1904 C CA . ASN B 1 37 ? 11.914 -24.422 2.283 1 76 37 ASN B CA 1
ATOM 1905 C C . ASN B 1 37 ? 10.625 -25.016 2.852 1 76 37 ASN B C 1
ATOM 1907 O O . ASN B 1 37 ? 10.219 -26.109 2.477 1 76 37 ASN B O 1
ATOM 1911 N N . SER B 1 38 ? 10.102 -24.25 3.773 1 79.94 38 SER B N 1
ATOM 1912 C CA . SER B 1 38 ? 8.875 -24.734 4.406 1 79.94 38 SER B CA 1
ATOM 1913 C C . SER B 1 38 ? 7.832 -23.641 4.516 1 79.94 38 SER B C 1
ATOM 1915 O O . SER B 1 38 ? 8.172 -22.453 4.516 1 79.94 38 SER B O 1
ATOM 1917 N N . TYR B 1 39 ? 6.668 -24.109 4.535 1 81.88 39 TYR B N 1
ATOM 1918 C CA . TYR B 1 39 ? 5.531 -23.203 4.652 1 81.88 39 TYR B CA 1
ATOM 1919 C C . TYR B 1 39 ? 5.605 -22.391 5.941 1 81.88 39 TYR B C 1
ATOM 1921 O O . TYR B 1 39 ? 5.324 -21.188 5.953 1 81.88 39 TYR B O 1
ATOM 1929 N N . ALA B 1 40 ? 6.074 -23.016 6.934 1 81.12 40 ALA B N 1
ATOM 1930 C CA . ALA B 1 40 ? 6.148 -22.375 8.242 1 81.12 40 ALA B CA 1
ATOM 1931 C C . ALA B 1 40 ? 7.176 -21.25 8.234 1 81.12 40 ALA B C 1
ATOM 1933 O O . ALA B 1 40 ? 6.938 -20.172 8.805 1 81.12 40 ALA B O 1
ATOM 1934 N N . LEU B 1 41 ? 8.266 -21.531 7.59 1 83.62 41 LEU B N 1
ATOM 1935 C CA . LEU B 1 41 ? 9.312 -20.516 7.527 1 83.62 41 LEU B CA 1
ATOM 1936 C C . LEU B 1 41 ? 8.859 -19.312 6.703 1 83.62 41 LEU B C 1
ATOM 1938 O O . LEU B 1 41 ? 9.203 -18.172 7.02 1 83.62 41 LEU B O 1
ATOM 1942 N N . LEU B 1 42 ? 8.031 -19.594 5.77 1 83.38 42 LEU B N 1
ATOM 1943 C CA . LEU B 1 42 ? 7.496 -18.516 4.945 1 83.38 42 LEU B CA 1
ATOM 1944 C C . LEU B 1 42 ? 6.508 -17.656 5.738 1 83.38 42 LEU B C 1
ATOM 1946 O O . LEU B 1 42 ? 6.48 -16.438 5.586 1 83.38 42 LEU B O 1
ATOM 1950 N N . MET B 1 43 ? 5.824 -18.328 6.617 1 86.19 43 MET B N 1
ATOM 1951 C CA . MET B 1 43 ? 4.859 -17.625 7.445 1 86.19 43 MET B CA 1
ATOM 1952 C C . MET B 1 43 ? 5.566 -16.688 8.43 1 86.19 43 MET B C 1
ATOM 1954 O O . MET B 1 43 ? 5.125 -15.562 8.648 1 86.19 43 MET B O 1
ATOM 1958 N N . VAL B 1 44 ? 6.602 -17.172 8.875 1 87.94 44 VAL B N 1
ATOM 1959 C CA . VAL B 1 44 ? 7.375 -16.375 9.82 1 87.94 44 VAL B CA 1
ATOM 1960 C C . VAL B 1 44 ? 8 -15.188 9.094 1 87.94 44 VAL B C 1
ATOM 1962 O O . VAL B 1 44 ? 8.031 -14.078 9.617 1 87.94 44 VAL B O 1
ATOM 1965 N N . ALA B 1 45 ? 8.477 -15.43 7.93 1 88.19 45 ALA B N 1
ATOM 1966 C CA . ALA B 1 45 ? 9.086 -14.367 7.125 1 88.19 45 ALA B CA 1
ATOM 1967 C C . ALA B 1 45 ? 8.062 -13.281 6.789 1 88.19 45 ALA B C 1
ATOM 1969 O O . ALA B 1 45 ? 8.367 -12.094 6.84 1 88.19 45 ALA B O 1
ATOM 1970 N N . ARG B 1 46 ? 6.895 -13.664 6.617 1 84.75 46 ARG B N 1
ATOM 1971 C CA . ARG B 1 46 ? 5.82 -12.727 6.309 1 84.75 46 ARG B CA 1
ATOM 1972 C C . ARG B 1 46 ? 5.441 -11.906 7.539 1 84.75 46 ARG B C 1
ATOM 1974 O O . ARG B 1 46 ? 5.109 -10.727 7.43 1 84.75 46 ARG B O 1
ATOM 1981 N N . GLY B 1 47 ? 5.469 -12.648 8.57 1 88.44 47 GLY B N 1
ATOM 1982 C CA . GLY B 1 47 ? 5.227 -11.922 9.812 1 88.44 47 GLY B CA 1
ATOM 1983 C C . GLY B 1 47 ? 6.254 -10.844 10.078 1 88.44 47 GLY B C 1
ATOM 1984 O O . GLY B 1 47 ? 5.906 -9.727 10.453 1 88.44 47 GLY B O 1
ATOM 1985 N N . LEU B 1 48 ? 7.461 -11.211 9.844 1 90.38 48 LEU B N 1
ATOM 1986 C CA . LEU B 1 48 ? 8.555 -10.258 10.031 1 90.38 48 LEU B CA 1
ATOM 1987 C C . LEU B 1 48 ? 8.445 -9.102 9.047 1 90.38 48 LEU B C 1
ATOM 1989 O O . LEU B 1 48 ? 8.695 -7.949 9.406 1 90.38 48 LEU B O 1
ATOM 1993 N N . HIS B 1 49 ? 8.086 -9.438 7.855 1 87.62 49 HIS B N 1
ATOM 1994 C CA . HIS B 1 49 ? 7.906 -8.406 6.844 1 87.62 49 HIS B CA 1
ATOM 1995 C C . HIS B 1 49 ? 6.789 -7.438 7.23 1 87.62 49 HIS B C 1
ATOM 1997 O O . HIS B 1 49 ? 6.891 -6.234 6.984 1 87.62 49 HIS B O 1
ATOM 2003 N N . GLY B 1 50 ? 5.754 -7.953 7.859 1 83.44 50 GLY B N 1
ATOM 2004 C CA . GLY B 1 50 ? 4.672 -7.113 8.336 1 83.44 50 GLY B CA 1
ATOM 2005 C C . GLY B 1 50 ? 5.109 -6.105 9.383 1 83.44 50 GLY B C 1
ATOM 2006 O O . GLY B 1 50 ? 4.727 -4.938 9.328 1 83.44 50 GLY B O 1
ATOM 2007 N N . ILE B 1 51 ? 5.914 -6.539 10.188 1 85.75 51 ILE B N 1
ATOM 2008 C CA . ILE B 1 51 ? 6.445 -5.672 11.234 1 85.75 51 ILE B CA 1
ATOM 2009 C C . ILE B 1 51 ? 7.293 -4.57 10.609 1 85.75 51 ILE B C 1
ATOM 2011 O O . ILE B 1 51 ? 7.125 -3.391 10.93 1 85.75 51 ILE B O 1
ATOM 2015 N N . GLY B 1 52 ? 8.156 -4.973 9.781 1 85.69 52 GLY B N 1
ATOM 2016 C CA . GLY B 1 52 ? 9.039 -4.02 9.125 1 85.69 52 GLY B CA 1
ATOM 2017 C C . GLY B 1 52 ? 8.289 -2.998 8.281 1 85.69 52 GLY B C 1
ATOM 2018 O O . GLY B 1 52 ? 8.602 -1.808 8.32 1 85.69 52 GLY B O 1
ATOM 2019 N N . SER B 1 53 ? 7.312 -3.43 7.605 1 83 53 SER B N 1
ATOM 2020 C CA . SER B 1 53 ? 6.52 -2.551 6.754 1 83 53 SER B CA 1
ATOM 2021 C C . SER B 1 53 ? 5.75 -1.525 7.582 1 83 53 SER B C 1
ATOM 2023 O O . SER B 1 53 ? 5.625 -0.366 7.184 1 83 53 SER B O 1
ATOM 2025 N N . CYS B 1 54 ? 5.254 -1.954 8.656 1 80.75 54 CYS B N 1
ATOM 2026 C CA . CYS B 1 54 ? 4.504 -1.053 9.523 1 80.75 54 CYS B CA 1
ATOM 2027 C C . CYS B 1 54 ? 5.414 0.016 10.117 1 80.75 54 CYS B C 1
ATOM 2029 O O . CYS B 1 54 ? 5.074 1.201 10.109 1 80.75 54 CYS B O 1
ATOM 2031 N N . CYS B 1 55 ? 6.539 -0.42 10.547 1 81.5 55 CYS B N 1
ATOM 2032 C CA . CYS B 1 55 ? 7.492 0.513 11.141 1 81.5 55 CYS B CA 1
ATOM 2033 C C . CYS B 1 55 ? 7.934 1.558 10.125 1 81.5 55 CYS B C 1
ATOM 2035 O O . CYS B 1 55 ? 7.984 2.75 10.43 1 81.5 55 CYS B O 1
ATOM 2037 N N . THR B 1 56 ? 8.172 1.099 8.953 1 83.81 56 THR B N 1
ATOM 2038 C CA . THR B 1 56 ? 8.656 1.997 7.91 1 83.81 56 THR B CA 1
ATOM 2039 C C . THR B 1 56 ? 7.547 2.945 7.457 1 83.81 56 THR B C 1
ATOM 2041 O O . THR B 1 56 ? 7.777 4.145 7.293 1 83.81 56 THR B O 1
ATOM 2044 N N . SER B 1 57 ? 6.383 2.457 7.312 1 77.94 57 SER B N 1
ATOM 2045 C CA . SER B 1 57 ? 5.273 3.271 6.828 1 77.94 57 SER B CA 1
ATOM 2046 C C . SER B 1 57 ? 4.879 4.332 7.852 1 77.94 57 SER B C 1
ATOM 2048 O O . SER B 1 57 ? 4.727 5.508 7.508 1 77.94 57 SER B O 1
ATOM 2050 N N . VAL B 1 58 ? 4.73 3.91 9.07 1 71.44 58 VAL B N 1
ATOM 2051 C CA . VAL B 1 58 ? 4.297 4.824 10.125 1 71.44 58 VAL B CA 1
ATOM 2052 C C . VAL B 1 58 ? 5.391 5.852 10.398 1 71.44 58 VAL B C 1
ATOM 2054 O O . VAL B 1 58 ? 5.117 7.051 10.484 1 71.44 58 VAL B O 1
ATOM 2057 N N . ALA B 1 59 ? 6.602 5.391 10.477 1 75.81 59 ALA B N 1
ATOM 2058 C CA . ALA B 1 59 ? 7.723 6.285 10.758 1 75.81 59 ALA B CA 1
ATOM 2059 C C . ALA B 1 59 ? 8 7.199 9.57 1 75.81 59 ALA B C 1
ATOM 2061 O O . ALA B 1 59 ? 8.312 8.383 9.75 1 75.81 59 ALA B O 1
ATOM 2062 N N . GLY B 1 60 ? 7.938 6.672 8.391 1 77.5 60 GLY B N 1
ATOM 2063 C CA . GLY B 1 60 ? 8.172 7.473 7.203 1 77.5 60 GLY B CA 1
ATOM 2064 C C . GLY B 1 60 ? 7.172 8.594 7.031 1 77.5 60 GLY B C 1
ATOM 2065 O O . GLY B 1 60 ? 7.551 9.742 6.785 1 77.5 60 GLY B O 1
ATOM 2066 N N . MET B 1 61 ? 5.891 8.281 7.168 1 71.88 61 MET B N 1
ATOM 2067 C CA . MET B 1 61 ? 4.844 9.297 7.035 1 71.88 61 MET B CA 1
ATOM 2068 C C . MET B 1 61 ? 4.887 10.281 8.195 1 71.88 61 MET B C 1
ATOM 2070 O O . MET B 1 61 ? 4.641 11.477 8.016 1 71.88 61 MET B O 1
ATOM 2074 N N . GLY B 1 62 ? 5.195 9.742 9.383 1 69.94 62 GLY B N 1
ATOM 2075 C CA . GLY B 1 62 ? 5.344 10.617 10.531 1 69.94 62 GLY B CA 1
ATOM 2076 C C . GLY B 1 62 ? 6.484 11.609 10.383 1 69.94 62 GLY B C 1
ATOM 2077 O O . GLY B 1 62 ? 6.359 12.773 10.766 1 69.94 62 GLY B O 1
ATOM 2078 N N . LEU B 1 63 ? 7.523 11.133 9.867 1 73.12 63 LEU B N 1
ATOM 2079 C CA . LEU B 1 63 ? 8.688 11.984 9.641 1 73.12 63 LEU B CA 1
ATOM 2080 C C . LEU B 1 63 ? 8.352 13.117 8.68 1 73.12 63 LEU B C 1
ATOM 2082 O O . LEU B 1 63 ? 8.727 14.266 8.914 1 73.12 63 LEU B O 1
ATOM 2086 N N . LEU B 1 64 ? 7.711 12.836 7.652 1 72.81 64 LEU B N 1
ATOM 2087 C CA . LEU B 1 64 ? 7.324 13.836 6.672 1 72.81 64 LEU B CA 1
ATOM 2088 C C . LEU B 1 64 ? 6.379 14.867 7.285 1 72.81 64 LEU B C 1
ATOM 2090 O O . LEU B 1 64 ? 6.496 16.062 7.016 1 72.81 64 LEU B O 1
ATOM 2094 N N . ALA B 1 65 ? 5.523 14.391 8.086 1 66.25 65 ALA B N 1
ATOM 2095 C CA . ALA B 1 65 ? 4.562 15.273 8.742 1 66.25 65 ALA B CA 1
ATOM 2096 C C . ALA B 1 65 ? 5.258 16.219 9.719 1 66.25 65 ALA B C 1
ATOM 2098 O O . ALA B 1 65 ? 4.836 17.359 9.898 1 66.25 65 ALA B O 1
ATOM 2099 N N . ASP B 1 66 ? 6.262 15.695 10.297 1 67.94 66 ASP B N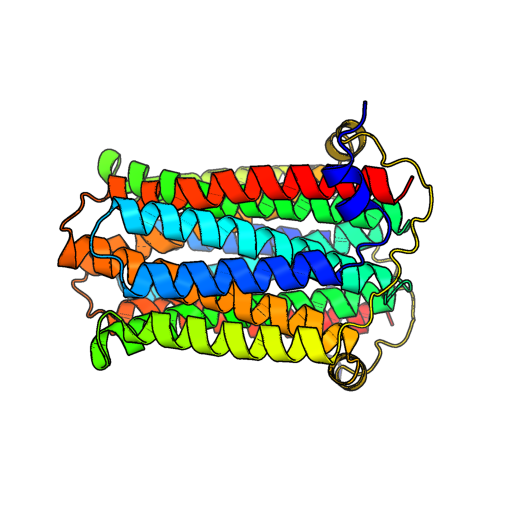 1
ATOM 2100 C CA . ASP B 1 66 ? 6.973 16.484 11.297 1 67.94 66 ASP B CA 1
ATOM 2101 C C . ASP B 1 66 ? 7.906 17.5 10.641 1 67.94 66 ASP B C 1
ATOM 2103 O O . ASP B 1 66 ? 8.07 18.609 11.148 1 67.94 66 ASP B O 1
ATOM 2107 N N . VAL B 1 67 ? 8.523 17.156 9.602 1 71.31 67 VAL B N 1
ATOM 2108 C CA . VAL B 1 67 ? 9.516 18 8.953 1 71.31 67 VAL B CA 1
ATOM 2109 C C . VAL B 1 67 ? 8.82 19.109 8.164 1 71.31 67 VAL B C 1
ATOM 2111 O O . VAL B 1 67 ? 9.359 20.219 8.016 1 71.31 67 VAL B O 1
ATOM 2114 N N . TYR B 1 68 ? 7.688 18.781 7.621 1 69.56 68 TYR B N 1
ATOM 2115 C CA . TYR B 1 68 ? 6.945 19.766 6.848 1 69.56 68 TYR B CA 1
ATOM 2116 C C . TYR B 1 68 ? 5.676 20.188 7.574 1 69.56 68 TYR B C 1
ATOM 2118 O O . TYR B 1 68 ? 4.586 19.688 7.281 1 69.56 68 TYR B O 1
ATOM 2126 N N . PRO B 1 69 ? 5.969 21.172 8.477 1 61 69 PRO B N 1
ATOM 2127 C CA . PRO B 1 69 ? 4.816 21.609 9.273 1 61 69 PRO B CA 1
ATOM 2128 C C . PRO B 1 69 ? 3.789 22.391 8.453 1 61 69 PRO B C 1
ATOM 2130 O O . PRO B 1 69 ? 2.615 22.453 8.828 1 61 69 PRO B O 1
ATOM 2133 N N . ASP B 1 70 ? 4.336 23 7.371 1 61.75 70 ASP B N 1
ATOM 2134 C CA . ASP B 1 70 ? 3.41 23.719 6.504 1 61.75 70 ASP B CA 1
ATOM 2135 C C . ASP B 1 70 ? 2.496 22.75 5.754 1 61.75 70 ASP B C 1
ATOM 2137 O O . ASP B 1 70 ? 2.961 21.766 5.195 1 61.75 70 ASP B O 1
ATOM 2141 N N . ASP B 1 71 ? 1.278 22.984 5.926 1 56.22 71 ASP B N 1
ATOM 2142 C CA . ASP B 1 71 ? 0.26 22.109 5.367 1 56.22 71 ASP B CA 1
ATOM 2143 C C . ASP B 1 71 ? 0.52 21.844 3.887 1 56.22 71 ASP B C 1
ATOM 2145 O O . ASP B 1 71 ? 0.397 20.703 3.426 1 56.22 71 ASP B O 1
ATOM 2149 N N . TYR B 1 72 ? 0.818 22.859 3.328 1 56.84 72 TYR B N 1
ATOM 2150 C CA . TYR B 1 72 ? 1.012 22.734 1.888 1 56.84 72 TYR B CA 1
ATOM 2151 C C . TYR B 1 72 ? 2.254 21.922 1.574 1 56.84 72 TYR B C 1
ATOM 2153 O O . TYR B 1 72 ? 2.209 21 0.746 1 56.84 72 TYR B O 1
ATOM 2161 N N . GLU B 1 73 ? 3.285 22.234 2.266 1 66.81 73 GLU B N 1
ATOM 2162 C CA . GLU B 1 73 ? 4.527 21.5 2.051 1 66.81 73 GLU B CA 1
ATOM 2163 C C . GLU B 1 73 ? 4.387 20.047 2.486 1 66.81 73 GLU B C 1
ATOM 2165 O O . GLU B 1 73 ? 4.93 19.141 1.843 1 66.81 73 GLU B O 1
ATOM 2170 N N . ARG B 1 74 ? 3.631 19.875 3.42 1 65.94 74 ARG B N 1
ATOM 2171 C CA . ARG B 1 74 ? 3.387 18.516 3.92 1 65.94 74 ARG B CA 1
ATOM 2172 C C . ARG B 1 74 ? 2.58 17.703 2.916 1 65.94 74 ARG B C 1
ATOM 2174 O O . ARG B 1 74 ? 2.885 16.531 2.672 1 65.94 74 ARG B O 1
ATOM 2181 N N . GLY B 1 75 ? 1.507 18.266 2.428 1 62.03 75 GLY B N 1
ATOM 2182 C CA . GLY B 1 75 ? 0.715 17.578 1.417 1 62.03 75 GLY B CA 1
ATOM 2183 C C . GLY B 1 75 ? 1.524 17.172 0.2 1 62.03 75 GLY B C 1
ATOM 2184 O O . GLY B 1 75 ? 1.372 16.062 -0.308 1 62.03 75 GLY B O 1
ATOM 2185 N N . LYS B 1 76 ? 2.344 18 -0.158 1 67 76 LYS B N 1
ATOM 2186 C CA . LYS B 1 76 ? 3.189 17.719 -1.312 1 67 76 LYS B CA 1
ATOM 2187 C C . LYS B 1 76 ? 4.195 16.609 -0.996 1 67 76 LYS B C 1
ATOM 2189 O O . LYS B 1 76 ? 4.418 15.711 -1.812 1 67 76 LYS B O 1
ATOM 2194 N N . ALA B 1 77 ? 4.773 16.812 0.159 1 71.81 77 ALA B N 1
ATOM 2195 C CA . ALA B 1 77 ? 5.754 15.812 0.581 1 71.81 77 ALA B CA 1
ATOM 2196 C C . ALA B 1 77 ? 5.109 14.438 0.716 1 71.81 77 ALA B C 1
ATOM 2198 O O . ALA B 1 77 ? 5.684 13.43 0.286 1 71.81 77 ALA B O 1
ATOM 2199 N N . MET B 1 78 ? 3.953 14.43 1.209 1 69.81 78 MET B N 1
ATOM 2200 C CA . MET B 1 78 ? 3.246 13.164 1.392 1 69.81 78 MET B CA 1
ATOM 2201 C C . MET B 1 78 ? 2.766 12.617 0.055 1 69.81 78 MET B C 1
ATOM 2203 O O . MET B 1 78 ? 2.801 11.406 -0.171 1 69.81 78 MET B O 1
ATOM 2207 N N . GLY B 1 79 ? 2.215 13.523 -0.784 1 67 79 GLY B N 1
ATOM 2208 C CA . GLY B 1 79 ? 1.849 13.094 -2.125 1 67 79 GLY B CA 1
ATOM 2209 C C . GLY B 1 79 ? 3 12.469 -2.889 1 67 79 GLY B C 1
ATOM 2210 O O . GLY B 1 79 ? 2.836 11.43 -3.529 1 67 79 GLY B O 1
ATOM 2211 N N . PHE B 1 80 ? 4.09 13.047 -2.756 1 73.69 80 PHE B N 1
ATOM 2212 C CA . PHE B 1 80 ? 5.281 12.5 -3.393 1 73.69 80 PHE B CA 1
ATOM 2213 C C . PHE B 1 80 ? 5.656 11.156 -2.785 1 73.69 80 PHE B C 1
ATOM 2215 O O . PHE B 1 80 ? 6.008 10.219 -3.506 1 73.69 80 PHE B O 1
ATOM 2222 N N . ALA B 1 81 ? 5.641 11.078 -1.513 1 76.44 81 ALA B N 1
ATOM 2223 C CA . ALA B 1 81 ? 5.969 9.836 -0.818 1 76.44 81 ALA B CA 1
ATOM 2224 C C . ALA B 1 81 ? 5.031 8.711 -1.236 1 76.44 81 ALA B C 1
ATOM 2226 O O . ALA B 1 81 ? 5.465 7.57 -1.426 1 76.44 81 ALA B O 1
ATOM 2227 N N . MET B 1 82 ? 3.832 8.992 -1.444 1 71.38 82 MET B N 1
ATOM 2228 C CA . MET B 1 82 ? 2.854 7.988 -1.852 1 71.38 82 MET B CA 1
ATOM 2229 C C . MET B 1 82 ? 3.113 7.523 -3.281 1 71.38 82 MET B C 1
ATOM 2231 O O . MET B 1 82 ? 2.922 6.348 -3.602 1 71.38 82 MET B O 1
ATOM 2235 N N . SER B 1 83 ? 3.443 8.484 -4.074 1 72.56 83 SER B N 1
ATOM 2236 C CA . SER B 1 83 ? 3.771 8.117 -5.445 1 72.56 83 SER B CA 1
ATOM 2237 C C . SER B 1 83 ? 4.953 7.16 -5.496 1 72.56 83 SER B C 1
ATOM 2239 O O . SER B 1 83 ? 4.926 6.172 -6.234 1 72.56 83 SER B O 1
ATOM 2241 N N . VAL B 1 84 ? 5.918 7.562 -4.75 1 78.19 84 VAL B N 1
ATOM 2242 C CA . VAL B 1 84 ? 7.113 6.73 -4.699 1 78.19 84 VAL B CA 1
ATOM 2243 C C . VAL B 1 84 ? 6.766 5.359 -4.129 1 78.19 84 VAL B C 1
ATOM 2245 O O . VAL B 1 84 ? 7.277 4.336 -4.598 1 78.19 84 VAL B O 1
ATOM 2248 N N . MET B 1 85 ? 5.914 5.273 -3.174 1 80.19 85 MET B N 1
ATOM 2249 C CA . MET B 1 85 ? 5.43 4.027 -2.588 1 80.19 85 MET B CA 1
ATOM 2250 C C . MET B 1 85 ? 4.723 3.174 -3.635 1 80.19 85 MET B C 1
ATOM 2252 O O . MET B 1 85 ? 4.926 1.96 -3.691 1 80.19 85 MET B O 1
ATOM 2256 N N . ALA B 1 86 ? 3.926 3.834 -4.348 1 74.12 86 ALA B N 1
ATOM 2257 C CA . ALA B 1 86 ? 3.176 3.129 -5.383 1 74.12 86 ALA B CA 1
ATOM 2258 C C . ALA B 1 86 ? 4.113 2.537 -6.43 1 74.12 86 ALA B C 1
ATOM 2260 O O . ALA B 1 86 ? 3.904 1.412 -6.895 1 74.12 86 ALA B O 1
ATOM 2261 N N . ILE B 1 87 ? 5.098 3.262 -6.801 1 76.62 87 ILE B N 1
ATOM 2262 C CA . ILE B 1 87 ? 6.082 2.795 -7.766 1 76.62 87 ILE B CA 1
ATOM 2263 C C . ILE B 1 87 ? 6.793 1.556 -7.227 1 76.62 87 ILE B C 1
ATOM 2265 O O . ILE B 1 87 ? 7.035 0.599 -7.965 1 76.62 87 ILE B O 1
ATOM 2269 N N . GLY B 1 88 ? 7.137 1.643 -6.008 1 82.69 88 GLY B N 1
ATOM 2270 C CA . GLY B 1 88 ? 7.762 0.485 -5.391 1 82.69 88 GLY B CA 1
ATOM 227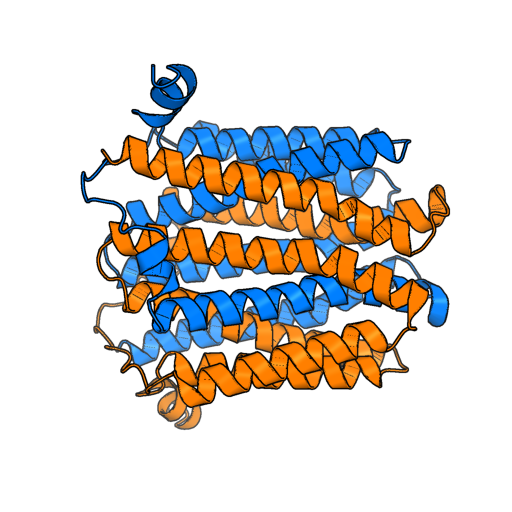1 C C . GLY B 1 88 ? 6.875 -0.746 -5.391 1 82.69 88 GLY B C 1
ATOM 2272 O O . GLY B 1 88 ? 7.312 -1.832 -5.781 1 82.69 88 GLY B O 1
ATOM 2273 N N . LEU B 1 89 ? 5.648 -0.559 -4.988 1 79.38 89 LEU B N 1
ATOM 2274 C CA . LEU B 1 89 ? 4.695 -1.659 -4.867 1 79.38 89 LEU B CA 1
ATOM 2275 C C . LEU B 1 89 ? 4.395 -2.27 -6.23 1 79.38 89 LEU B C 1
ATOM 2277 O O . LEU B 1 89 ? 4.508 -3.484 -6.41 1 79.38 89 LEU B O 1
ATOM 2281 N N . LEU B 1 90 ? 4.039 -1.4 -7.203 1 74.75 90 LEU B N 1
ATOM 2282 C CA . LEU B 1 90 ? 3.592 -1.86 -8.516 1 74.75 90 LEU B CA 1
ATOM 2283 C C . LEU B 1 90 ? 4.773 -2.307 -9.367 1 74.75 90 LEU B C 1
ATOM 2285 O O . LEU B 1 90 ? 4.625 -3.152 -10.25 1 74.75 90 LEU B O 1
ATOM 2289 N N . GLY B 1 91 ? 5.875 -1.709 -9.07 1 80.31 91 GLY B N 1
ATOM 2290 C CA . GLY B 1 91 ? 7.07 -2.09 -9.805 1 80.31 91 GLY B CA 1
ATOM 2291 C C . GLY B 1 91 ? 7.695 -3.375 -9.305 1 80.31 91 GLY B C 1
ATOM 2292 O O . GLY B 1 91 ? 8.438 -4.039 -10.031 1 80.31 91 GLY B O 1
ATOM 2293 N N . GLY B 1 92 ? 7.414 -3.689 -8.125 1 83.88 92 GLY B N 1
ATOM 2294 C CA . GLY B 1 92 ? 8.008 -4.875 -7.523 1 83.88 92 GLY B CA 1
ATOM 2295 C C . GLY B 1 92 ? 7.48 -6.168 -8.117 1 83.88 92 GLY B C 1
ATOM 2296 O O . GLY B 1 92 ? 8.234 -7.125 -8.289 1 83.88 92 GLY B O 1
ATOM 2297 N N . ALA B 1 93 ? 6.227 -6.133 -8.422 1 79.31 93 ALA B N 1
ATOM 2298 C CA . ALA B 1 93 ? 5.598 -7.363 -8.891 1 79.31 93 ALA B CA 1
ATOM 2299 C C . ALA B 1 93 ? 6.18 -7.801 -10.234 1 79.31 93 ALA B C 1
ATOM 2301 O O . ALA B 1 93 ? 6.637 -8.938 -10.375 1 79.31 93 ALA B O 1
ATOM 2302 N N . PRO B 1 94 ? 6.152 -6.914 -11.211 1 78.19 94 PRO B N 1
ATOM 2303 C CA . PRO B 1 94 ? 6.754 -7.336 -12.477 1 78.19 94 PRO B CA 1
ATOM 2304 C C . PRO B 1 94 ? 8.234 -7.695 -12.336 1 78.19 94 PRO B C 1
ATOM 2306 O O . PRO B 1 94 ? 8.695 -8.664 -12.945 1 78.19 94 PRO B O 1
ATOM 2309 N N . PHE B 1 95 ? 8.906 -6.992 -11.57 1 81.62 95 PHE B N 1
ATOM 2310 C CA . PHE B 1 95 ? 10.328 -7.246 -11.367 1 81.62 95 PHE B CA 1
ATOM 2311 C C . PHE B 1 95 ? 10.547 -8.594 -10.688 1 81.62 95 PHE B C 1
ATOM 2313 O O . PHE B 1 95 ? 11.398 -9.383 -11.109 1 81.62 95 PHE B O 1
ATOM 2320 N N . GLY B 1 96 ? 9.836 -8.82 -9.695 1 79.38 96 GLY B N 1
ATOM 2321 C CA . GLY B 1 96 ? 9.969 -10.062 -8.945 1 79.38 96 GLY B CA 1
ATOM 2322 C C . GLY B 1 96 ? 9.594 -11.289 -9.75 1 79.38 96 GLY B C 1
ATOM 2323 O O . GLY B 1 96 ? 10.312 -12.297 -9.727 1 79.38 96 GLY B O 1
ATOM 2324 N N . SER B 1 97 ? 8.508 -11.211 -10.516 1 75.94 97 SER B N 1
ATOM 2325 C CA . SER B 1 97 ? 8.031 -12.359 -11.281 1 75.94 97 SER B CA 1
ATOM 2326 C C . SER B 1 97 ? 8.977 -12.68 -12.43 1 75.94 97 SER B C 1
ATOM 2328 O O . SER B 1 97 ? 9.234 -13.852 -12.719 1 75.94 97 SER B O 1
ATOM 2330 N N . VAL B 1 98 ? 9.445 -11.617 -13.016 1 78.5 98 VAL B N 1
ATOM 2331 C CA . VAL B 1 98 ? 10.359 -11.82 -14.133 1 78.5 98 VAL B CA 1
ATOM 2332 C C . VAL B 1 98 ? 11.672 -12.406 -13.633 1 78.5 98 VAL B C 1
ATOM 2334 O O . VAL B 1 98 ? 12.234 -13.312 -14.258 1 78.5 98 VAL B O 1
ATOM 2337 N N . MET B 1 99 ? 12.117 -11.977 -12.578 1 78.62 99 MET B N 1
ATOM 2338 C CA . MET B 1 99 ? 13.359 -12.484 -12.008 1 78.62 99 MET B CA 1
ATOM 2339 C C . MET B 1 99 ? 13.195 -13.922 -11.531 1 78.62 99 MET B C 1
ATOM 2341 O O . MET B 1 99 ? 14.117 -14.734 -11.648 1 78.62 99 MET B O 1
ATOM 2345 N N . TYR B 1 100 ? 12.008 -14.117 -11.008 1 75.94 100 TYR B N 1
ATOM 2346 C CA . TYR B 1 100 ? 11.711 -15.453 -10.508 1 75.94 100 TYR B CA 1
ATOM 2347 C C . TYR B 1 100 ? 11.773 -16.484 -11.633 1 75.94 100 TYR B C 1
ATOM 2349 O O . TYR B 1 100 ? 12.305 -17.578 -11.445 1 75.94 100 TYR B O 1
ATOM 2357 N N . GLN B 1 101 ? 11.32 -16.141 -12.805 1 72.5 101 GLN B N 1
ATOM 2358 C CA . GLN B 1 101 ? 11.266 -17.047 -13.945 1 72.5 101 GLN B CA 1
ATOM 2359 C C . GLN B 1 101 ? 12.664 -17.281 -14.523 1 72.5 101 GLN B C 1
ATOM 2361 O O . GLN B 1 101 ? 13.008 -18.406 -14.883 1 72.5 101 GLN B O 1
ATOM 2366 N N . PHE B 1 102 ? 13.484 -16.188 -14.5 1 74.81 102 PHE B N 1
ATOM 2367 C CA . PHE B 1 102 ? 14.719 -16.297 -15.273 1 74.81 102 PHE B CA 1
ATOM 2368 C C . PHE B 1 102 ? 15.898 -16.625 -14.367 1 74.81 102 PHE B C 1
ATOM 2370 O O . PHE B 1 102 ? 16.875 -17.219 -14.812 1 74.81 102 PHE B O 1
ATOM 2377 N N . THR B 1 103 ? 15.898 -16.156 -13.203 1 73.12 103 THR B N 1
ATOM 2378 C CA . THR B 1 103 ? 17.094 -16.297 -12.375 1 73.12 103 THR B CA 1
ATOM 2379 C C . THR B 1 103 ? 16.859 -17.297 -11.25 1 73.12 103 THR B C 1
ATOM 2381 O O . THR B 1 103 ? 17.812 -17.75 -10.602 1 73.12 103 THR B O 1
ATOM 2384 N N . GLY B 1 104 ? 15.695 -17.719 -11.102 1 72.94 104 GLY B N 1
ATOM 2385 C CA . GLY B 1 104 ? 15.445 -18.719 -10.07 1 72.94 104 GLY B CA 1
ATOM 2386 C C . GLY B 1 104 ? 14.594 -18.203 -8.922 1 72.94 104 GLY B C 1
ATOM 2387 O O . GLY B 1 104 ? 14.312 -17 -8.859 1 72.94 104 GLY B O 1
ATOM 2388 N N . LYS B 1 105 ? 14.32 -19.047 -8 1 75.12 105 LYS B N 1
ATOM 2389 C CA . LYS B 1 105 ? 13.344 -18.797 -6.938 1 75.12 105 LYS B CA 1
ATOM 2390 C C . LYS B 1 105 ? 13.922 -17.891 -5.855 1 75.12 105 LYS B C 1
ATOM 2392 O O . LYS B 1 105 ? 13.172 -17.219 -5.148 1 75.12 105 LYS B O 1
ATOM 2397 N N . GLU B 1 106 ? 15.312 -17.766 -5.824 1 81.19 106 GLU B N 1
ATOM 2398 C CA . GLU B 1 106 ? 15.906 -17.016 -4.723 1 81.19 106 GLU B CA 1
ATOM 2399 C C . GLU B 1 106 ? 16.266 -15.602 -5.156 1 81.19 106 GLU B C 1
ATOM 2401 O O . GLU B 1 106 ? 16.438 -14.711 -4.32 1 81.19 106 GLU B O 1
ATOM 2406 N N . ALA B 1 107 ? 16.328 -15.328 -6.398 1 83.75 107 ALA B N 1
ATOM 2407 C CA . ALA B 1 107 ? 16.906 -14.109 -6.949 1 83.75 107 ALA B CA 1
ATOM 2408 C C . ALA B 1 107 ? 16.094 -12.883 -6.527 1 83.75 107 ALA B C 1
ATOM 2410 O O . ALA B 1 107 ? 16.672 -11.891 -6.066 1 83.75 107 ALA B O 1
ATOM 2411 N N . PRO B 1 108 ? 14.773 -13 -6.672 1 83.56 108 PRO B N 1
ATOM 2412 C CA . PRO B 1 108 ? 14.016 -11.812 -6.285 1 83.56 108 PRO B CA 1
ATOM 2413 C C . PRO B 1 108 ? 14.195 -11.445 -4.812 1 83.56 108 PRO B C 1
ATOM 2415 O O . PRO B 1 108 ? 14.25 -10.266 -4.465 1 83.56 108 PRO B O 1
ATOM 2418 N N . PHE B 1 109 ? 14.453 -12.359 -3.992 1 85.75 109 PHE B N 1
ATOM 2419 C CA . PHE B 1 109 ? 14.555 -12.133 -2.557 1 85.75 109 PHE B CA 1
ATOM 2420 C C . PHE B 1 109 ? 15.93 -11.586 -2.193 1 85.75 109 PHE B C 1
ATOM 2422 O O . PHE B 1 109 ? 16.062 -10.773 -1.276 1 85.75 109 PHE B O 1
ATOM 2429 N N . LEU B 1 110 ? 16.875 -11.984 -2.967 1 86.75 110 LEU B N 1
ATOM 2430 C CA . LEU B 1 110 ? 18.219 -11.445 -2.779 1 86.75 110 LEU B CA 1
ATOM 2431 C C . LEU B 1 110 ? 18.281 -9.977 -3.184 1 86.75 110 LEU B C 1
ATOM 2433 O O . LEU B 1 110 ? 19 -9.188 -2.568 1 86.75 110 LEU B O 1
ATOM 2437 N N . VAL B 1 111 ? 17.516 -9.664 -4.141 1 87.44 111 VAL B N 1
ATOM 2438 C CA . VAL B 1 111 ? 17.438 -8.289 -4.602 1 87.44 111 VAL B CA 1
ATOM 2439 C C . VAL B 1 111 ? 16.781 -7.418 -3.527 1 87.44 111 VAL B C 1
ATOM 2441 O O . VAL B 1 111 ? 17.25 -6.309 -3.254 1 87.44 111 VAL B O 1
ATOM 2444 N N . ILE B 1 112 ? 15.734 -7.949 -2.957 1 88.06 112 ILE B N 1
ATOM 2445 C CA . ILE B 1 112 ? 15.078 -7.238 -1.865 1 88.06 112 ILE B CA 1
ATOM 2446 C C . ILE B 1 112 ? 16.062 -7 -0.731 1 88.06 112 ILE B C 1
ATOM 2448 O O . ILE B 1 112 ? 16.156 -5.895 -0.189 1 88.06 112 ILE B O 1
ATOM 2452 N N . ALA B 1 113 ? 16.781 -8.047 -0.406 1 89.88 113 ALA B N 1
ATOM 2453 C CA . ALA B 1 113 ? 17.766 -7.949 0.665 1 89.88 113 ALA B CA 1
ATOM 2454 C C . ALA B 1 113 ? 18.812 -6.883 0.345 1 89.88 113 ALA B C 1
ATOM 2456 O O . ALA B 1 113 ? 19.203 -6.105 1.219 1 89.88 113 ALA B O 1
ATOM 2457 N N . GLY B 1 114 ? 19.234 -6.863 -0.859 1 90.62 114 GLY B N 1
ATOM 2458 C CA . GLY B 1 114 ? 20.188 -5.859 -1.291 1 90.62 114 GLY B CA 1
ATOM 2459 C C . GLY B 1 114 ? 19.656 -4.445 -1.188 1 90.62 114 GLY B C 1
ATOM 2460 O O . GLY B 1 114 ? 20.344 -3.555 -0.673 1 90.62 114 GLY B O 1
ATOM 2461 N N . PHE B 1 115 ? 18.453 -4.258 -1.628 1 88.12 115 PHE B N 1
ATOM 2462 C CA . PHE B 1 115 ? 17.812 -2.945 -1.557 1 88.12 115 PHE B CA 1
ATOM 2463 C C . PHE B 1 115 ? 17.609 -2.523 -0.107 1 88.12 115 PHE B C 1
ATOM 2465 O O . PHE B 1 115 ? 17.781 -1.35 0.233 1 88.12 115 PHE B O 1
ATOM 2472 N N . ALA B 1 116 ? 17.172 -3.482 0.663 1 88.12 116 ALA B N 1
ATOM 2473 C CA . ALA B 1 116 ? 16.969 -3.195 2.082 1 88.12 116 ALA B CA 1
ATOM 2474 C C . ALA B 1 116 ? 18.281 -2.746 2.738 1 88.12 116 ALA B C 1
ATOM 2476 O O . ALA B 1 116 ? 18.281 -1.816 3.547 1 88.12 116 ALA B O 1
ATOM 2477 N N . LEU B 1 117 ? 19.391 -3.365 2.393 1 89.19 117 LEU B N 1
ATOM 2478 C CA . LEU B 1 117 ? 20.688 -3.014 2.945 1 89.19 117 LEU B CA 1
ATOM 2479 C C . LEU B 1 117 ? 21.078 -1.599 2.539 1 89.19 117 LEU B C 1
ATOM 2481 O O . LEU B 1 117 ? 21.625 -0.846 3.352 1 89.19 117 LEU B O 1
ATOM 2485 N N . VAL B 1 118 ? 20.844 -1.283 1.352 1 85.62 118 VAL B N 1
ATOM 2486 C CA . VAL B 1 118 ? 21.156 0.055 0.86 1 85.62 118 VAL B CA 1
ATOM 2487 C C . VAL B 1 118 ? 20.328 1.09 1.616 1 85.62 118 VAL B C 1
ATOM 2489 O O . VAL B 1 118 ? 20.844 2.141 2.008 1 85.62 118 VAL B O 1
ATOM 2492 N N . ASP B 1 119 ? 19.078 0.815 1.745 1 83.5 119 ASP B N 1
ATOM 2493 C CA . ASP B 1 119 ? 18.188 1.7 2.49 1 83.5 119 ASP B CA 1
ATOM 2494 C C . ASP B 1 119 ? 18.656 1.874 3.93 1 83.5 119 ASP B C 1
ATOM 2496 O O . ASP B 1 119 ? 18.641 2.982 4.469 1 83.5 119 ASP B O 1
ATOM 2500 N N . GLY B 1 120 ? 19 0.774 4.547 1 83.56 120 GLY B N 1
ATOM 2501 C CA . GLY B 1 120 ? 19.516 0.842 5.906 1 83.56 120 GLY B CA 1
ATOM 2502 C C . GLY B 1 120 ? 20.781 1.668 6.023 1 83.56 120 GLY B C 1
ATOM 2503 O O . GLY B 1 120 ? 20.922 2.455 6.961 1 83.56 120 GLY B O 1
ATOM 2504 N N . ALA B 1 121 ? 21.641 1.521 5.098 1 82.81 121 ALA B N 1
ATOM 2505 C CA . ALA B 1 121 ? 22.891 2.287 5.082 1 82.81 121 ALA B CA 1
ATOM 2506 C C . ALA B 1 121 ? 22.609 3.779 4.934 1 82.81 121 ALA B C 1
ATOM 2508 O O . ALA B 1 121 ? 23.25 4.605 5.594 1 82.81 121 ALA B O 1
ATOM 2509 N N . LEU B 1 122 ? 21.688 4.105 4.098 1 75.81 122 LEU B N 1
ATOM 2510 C CA . LEU B 1 122 ? 21.328 5.5 3.881 1 75.81 122 LEU B CA 1
ATOM 2511 C C . LEU B 1 122 ? 20.719 6.102 5.141 1 75.81 122 LEU B C 1
ATOM 2513 O O . LEU B 1 122 ? 20.969 7.266 5.461 1 75.81 122 LEU B O 1
ATOM 2517 N N . GLN B 1 123 ? 19.844 5.293 5.688 1 76.69 123 GLN B N 1
ATOM 2518 C CA . GLN B 1 123 ? 19.203 5.762 6.91 1 76.69 123 GLN B CA 1
ATOM 2519 C C . GLN B 1 123 ? 20.219 5.996 8.016 1 76.69 123 GLN B C 1
ATOM 2521 O O . GLN B 1 123 ? 20.094 6.938 8.805 1 76.69 123 GLN B O 1
ATOM 2526 N N . LEU B 1 124 ? 21.203 5.129 8.195 1 73.69 124 LEU B N 1
ATOM 2527 C CA . LEU B 1 124 ? 22.234 5.254 9.227 1 73.69 124 LEU B CA 1
ATOM 2528 C C . LEU B 1 124 ? 23.094 6.48 8.984 1 73.69 124 LEU B C 1
ATOM 2530 O O . LEU B 1 124 ? 23.531 7.133 9.938 1 73.69 124 LEU B O 1
ATOM 2534 N N . TYR B 1 125 ? 23.234 6.809 7.781 1 71.5 125 TYR B N 1
ATOM 2535 C CA . TYR B 1 125 ? 24.125 7.914 7.438 1 71.5 125 TYR B CA 1
ATOM 2536 C C . TYR B 1 125 ? 23.406 9.25 7.574 1 71.5 125 TYR B C 1
ATOM 2538 O O . TYR B 1 125 ? 24.031 10.266 7.898 1 71.5 125 TYR B O 1
ATOM 2546 N N . THR B 1 126 ? 22.109 9.281 7.223 1 63.38 126 THR B N 1
ATOM 2547 C CA . THR B 1 126 ? 21.422 10.562 7.152 1 63.38 126 THR B CA 1
ATOM 2548 C C . THR B 1 126 ? 20.625 10.828 8.43 1 63.38 126 THR B C 1
ATOM 2550 O O . THR B 1 126 ? 20.422 11.977 8.82 1 63.38 126 THR B O 1
ATOM 2553 N N . LEU B 1 127 ? 19.891 9.898 8.906 1 60.44 127 LEU B N 1
ATOM 2554 C CA . LEU B 1 127 ? 18.906 10.203 9.938 1 60.44 127 LEU B CA 1
ATOM 2555 C C . LEU B 1 127 ? 19.578 10.594 11.242 1 60.44 127 LEU B C 1
ATOM 2557 O O . LEU B 1 127 ? 20.391 9.836 11.773 1 60.44 127 LEU B O 1
ATOM 2561 N N . LYS B 1 128 ? 19.812 11.898 11.305 1 57.06 128 LYS B N 1
ATOM 2562 C CA . LYS B 1 128 ? 20.078 12.484 12.617 1 57.06 128 LYS B CA 1
ATOM 2563 C C . LYS B 1 128 ? 18.859 12.352 13.523 1 57.06 128 LYS B C 1
ATOM 2565 O O . LYS B 1 128 ? 17.719 12.375 13.055 1 57.06 128 LYS B O 1
ATOM 2570 N N . PRO B 1 129 ? 19.062 11.766 14.742 1 51.66 129 PRO B N 1
ATOM 2571 C CA . PRO B 1 129 ? 17.953 11.617 15.688 1 51.66 129 PRO B CA 1
ATOM 2572 C C . PRO B 1 129 ? 16.984 12.789 15.648 1 51.66 129 PRO B C 1
ATOM 2574 O O . PRO B 1 129 ? 17.391 13.945 15.789 1 51.66 129 PRO B O 1
ATOM 2577 N N . LEU B 1 130 ? 16.156 12.82 14.523 1 49.38 130 LEU B N 1
ATOM 2578 C CA . LEU B 1 130 ? 15.172 13.898 14.555 1 49.38 130 LEU B CA 1
ATOM 2579 C C . LEU B 1 130 ? 14.367 13.867 15.852 1 49.38 130 LEU B C 1
ATOM 2581 O O . LEU B 1 130 ? 13.852 12.82 16.234 1 49.38 130 LEU B O 1
ATOM 2585 N N . LYS B 1 131 ? 14.617 14.812 16.766 1 47.03 131 LYS B N 1
ATOM 2586 C CA . LYS B 1 131 ? 13.914 15 18.031 1 47.03 131 LYS B CA 1
ATOM 2587 C C . LYS B 1 131 ? 12.406 15.07 17.828 1 47.03 131 LYS B C 1
ATOM 2589 O O . LYS B 1 131 ? 11.938 15.758 16.906 1 47.03 131 LYS B O 1
ATOM 2594 N N . PHE B 1 132 ? 11.789 13.977 17.969 1 48.66 132 PHE B N 1
ATOM 2595 C CA . PHE B 1 132 ? 10.336 14.07 18.062 1 48.66 132 PHE B CA 1
ATOM 2596 C C . PHE B 1 132 ? 9.922 15.32 18.844 1 48.66 132 PHE B C 1
ATOM 2598 O O . PHE B 1 132 ? 10.438 15.57 19.938 1 48.66 132 PHE B O 1
ATOM 2605 N N . SER B 1 133 ? 9.766 16.375 18.312 1 40.88 133 SER B N 1
ATOM 2606 C CA . SER B 1 133 ? 9.164 17.359 19.188 1 40.88 133 SER B CA 1
ATOM 2607 C C . SER B 1 133 ? 7.844 16.859 19.766 1 40.88 133 SER B C 1
ATOM 2609 O O . SER B 1 133 ? 6.871 16.672 19.031 1 40.88 133 SER B O 1
ATOM 2611 N N . PRO B 1 134 ? 7.941 16.156 20.844 1 39.59 134 PRO B N 1
ATOM 2612 C CA . PRO B 1 134 ? 6.73 15.727 21.562 1 39.59 134 PRO B CA 1
ATOM 2613 C C . PRO B 1 134 ? 5.703 16.844 21.688 1 39.59 134 PRO B C 1
ATOM 2615 O O . PRO B 1 134 ? 5.953 17.844 22.359 1 39.59 134 PRO B O 1
ATOM 2618 N N . ARG B 1 135 ? 5.23 17.516 20.75 1 41.06 135 ARG B N 1
ATOM 2619 C CA . ARG B 1 135 ? 4.262 18.5 21.219 1 41.06 135 ARG B CA 1
ATOM 2620 C C . ARG B 1 135 ? 3.115 17.844 21.969 1 41.06 135 ARG B C 1
ATOM 2622 O O . ARG B 1 135 ? 2.588 16.812 21.516 1 41.06 135 ARG B O 1
ATOM 2629 N N . ASN B 1 136 ? 2.916 17.953 23.219 1 36.28 136 ASN B N 1
ATOM 2630 C CA . ASN B 1 136 ? 1.989 17.625 24.297 1 36.28 136 ASN B CA 1
ATOM 2631 C C . ASN B 1 136 ? 0.563 17.453 23.781 1 36.28 136 ASN B C 1
ATOM 2633 O O . ASN B 1 136 ? -0.398 17.609 24.531 1 36.28 136 ASN B O 1
ATOM 2637 N N . MET B 1 137 ? 0.135 17.656 22.641 1 36.75 137 MET B N 1
ATOM 2638 C CA . MET B 1 137 ? -1.312 17.828 22.547 1 36.75 137 MET B CA 1
ATOM 2639 C C . MET B 1 137 ? -2.031 16.484 22.688 1 36.75 137 MET B C 1
ATOM 2641 O O . MET B 1 137 ? -1.549 15.461 22.188 1 36.75 137 MET B O 1
ATOM 2645 N N . PRO B 1 138 ? -2.992 16.375 23.484 1 37.06 138 PRO B N 1
ATOM 2646 C CA . PRO B 1 138 ? -3.848 15.234 23.812 1 37.06 138 PRO B CA 1
ATOM 2647 C C . PRO B 1 138 ? -4.332 14.484 22.562 1 37.06 138 PRO B C 1
ATOM 2649 O O . PRO B 1 138 ? -4.625 15.109 21.547 1 37.06 138 PRO B O 1
ATOM 2652 N N . LEU B 1 139 ? -3.861 13.344 22.234 1 44.75 139 LEU B N 1
ATOM 2653 C CA . LEU B 1 139 ? -4.375 12.453 21.203 1 44.75 139 LEU B CA 1
ATOM 2654 C C . LEU B 1 139 ? -5.898 12.422 21.219 1 44.75 139 LEU B C 1
ATOM 2656 O O . LEU B 1 139 ? -6.504 12.133 22.25 1 44.75 139 LEU B O 1
ATOM 2660 N N . PRO B 1 140 ? -6.551 13.023 20.453 1 45.19 140 PRO B N 1
ATOM 2661 C CA . PRO B 1 140 ? -8 12.805 20.516 1 45.19 140 PRO B CA 1
ATOM 2662 C C . PRO B 1 140 ? -8.375 11.328 20.562 1 45.19 140 PRO B C 1
ATOM 2664 O O . PRO B 1 140 ? -7.637 10.484 20.047 1 45.19 140 PRO B O 1
ATOM 2667 N N . PRO B 1 141 ? -9.109 10.836 21.516 1 49.88 141 PRO B N 1
ATOM 2668 C CA . PRO B 1 141 ? -9.594 9.461 21.625 1 49.88 141 PRO B CA 1
ATOM 2669 C C . PRO B 1 141 ? -9.984 8.859 20.281 1 49.88 141 PRO B C 1
ATOM 2671 O O . PRO B 1 141 ? -10.406 9.594 19.375 1 49.88 141 PRO B O 1
ATOM 2674 N N . TYR B 1 142 ? -9.344 7.738 19.891 1 57.12 142 TYR B N 1
ATOM 2675 C CA . TYR B 1 142 ? -9.727 6.961 18.719 1 57.12 142 TYR B CA 1
ATOM 2676 C C . TYR B 1 142 ? -11.211 7.109 18.422 1 57.12 142 TYR B C 1
ATOM 2678 O O . TYR B 1 142 ? -11.625 7.133 17.266 1 57.12 142 TYR B O 1
ATOM 2686 N N . ARG B 1 143 ? -11.961 7.262 19.516 1 58.69 143 ARG B N 1
ATOM 2687 C CA . ARG B 1 143 ? -13.406 7.406 19.344 1 58.69 143 ARG B CA 1
ATOM 2688 C C . ARG B 1 143 ? -13.742 8.688 18.594 1 58.69 143 ARG B C 1
ATOM 2690 O O . ARG B 1 143 ? -14.68 8.719 17.797 1 58.69 143 ARG B O 1
ATOM 2697 N N . ALA B 1 144 ? -12.938 9.609 18.844 1 59.81 144 ALA B N 1
ATOM 2698 C CA . ALA B 1 144 ? -13.203 10.875 18.172 1 59.81 144 ALA B CA 1
ATOM 2699 C C . ALA B 1 144 ? -12.859 10.789 16.688 1 59.81 144 ALA B C 1
ATOM 2701 O O . ALA B 1 144 ? -13.539 11.391 15.859 1 59.81 144 ALA B O 1
ATOM 2702 N N . LEU B 1 145 ? -11.906 9.977 16.484 1 63.78 145 LEU B N 1
ATOM 2703 C CA . LEU B 1 145 ? -11.5 9.797 15.094 1 63.78 145 LEU B CA 1
ATOM 2704 C C . LEU B 1 145 ? -12.516 8.953 14.336 1 63.78 145 LEU B C 1
ATOM 2706 O O . LEU B 1 145 ? -12.773 9.195 13.156 1 63.78 145 LEU B O 1
ATOM 2710 N N . LEU B 1 146 ? -13.109 8.055 15.133 1 65.75 146 LEU B N 1
ATOM 2711 C CA . LEU B 1 146 ? -14.078 7.168 14.5 1 65.75 146 LEU B CA 1
ATOM 2712 C C . LEU B 1 146 ? -15.414 7.871 14.305 1 65.75 146 LEU B C 1
ATOM 2714 O O . LEU B 1 146 ? -16.25 7.414 13.523 1 65.75 146 LEU B O 1
ATOM 2718 N N . THR B 1 147 ? -15.562 8.922 14.969 1 68.44 147 THR B N 1
ATOM 2719 C CA . THR B 1 147 ? -16.859 9.57 14.883 1 68.44 147 THR B CA 1
ATOM 2720 C C . THR B 1 147 ? -16.812 10.75 13.914 1 68.44 147 THR B C 1
ATOM 2722 O O . THR B 1 147 ? -17.859 11.305 13.555 1 68.44 147 THR B O 1
ATOM 2725 N N . ASP B 1 148 ? -15.703 11.07 13.43 1 73.75 148 ASP B N 1
ATOM 2726 C CA . ASP B 1 148 ? -15.594 12.164 12.477 1 73.75 148 ASP B CA 1
ATOM 2727 C C . ASP B 1 148 ? -15.938 11.695 11.062 1 73.75 148 ASP B C 1
ATOM 2729 O O . ASP B 1 148 ? -15.359 10.727 10.57 1 73.75 148 ASP B O 1
ATOM 2733 N N . PRO B 1 149 ? -17.062 12.258 10.547 1 76 149 PRO B N 1
ATOM 2734 C CA . PRO B 1 149 ? -17.516 11.82 9.227 1 76 149 PRO B CA 1
ATOM 2735 C C . PRO B 1 149 ? -16.438 11.914 8.156 1 76 149 PRO B C 1
ATOM 2737 O O . PRO B 1 149 ? -16.375 11.086 7.25 1 76 149 PRO B O 1
ATOM 2740 N N . TYR B 1 150 ? -15.562 12.875 8.297 1 74.56 150 TYR B N 1
ATOM 2741 C CA . TYR B 1 150 ? -14.5 13.047 7.305 1 74.56 150 TYR B CA 1
ATOM 2742 C C . TYR B 1 150 ? -13.461 11.938 7.422 1 74.56 150 TYR B C 1
ATOM 2744 O O . TYR B 1 150 ? -12.977 11.43 6.41 1 74.56 150 TYR B O 1
ATOM 2752 N N . ILE B 1 151 ? -13.273 11.477 8.594 1 78 151 ILE B N 1
ATOM 2753 C CA . ILE B 1 151 ? -12.312 10.398 8.805 1 78 151 ILE B CA 1
ATOM 2754 C C . ILE B 1 151 ? -12.914 9.07 8.352 1 78 151 ILE B C 1
ATOM 2756 O O . ILE B 1 151 ? -12.227 8.234 7.77 1 78 151 ILE B O 1
ATOM 2760 N N . LEU B 1 152 ? -14.164 8.984 8.586 1 77.19 152 LEU B N 1
ATOM 2761 C CA . LEU B 1 152 ? -14.844 7.75 8.219 1 77.19 152 LEU B CA 1
ATOM 2762 C C . LEU B 1 152 ? -14.859 7.57 6.703 1 77.19 152 LEU B C 1
ATOM 2764 O O . LEU B 1 152 ? -14.648 6.465 6.199 1 77.19 152 LEU B O 1
ATOM 2768 N N . ILE B 1 153 ? -15.016 8.602 6.016 1 80.31 153 ILE B N 1
ATOM 2769 C CA . ILE B 1 153 ? -15.086 8.523 4.559 1 80.31 153 ILE B CA 1
ATOM 2770 C C . ILE B 1 153 ? -13.695 8.289 3.986 1 80.31 153 ILE B C 1
ATOM 2772 O O . ILE B 1 153 ? -13.516 7.453 3.1 1 80.31 153 ILE B O 1
ATOM 2776 N N . ALA B 1 154 ? -12.773 9.031 4.527 1 81.81 154 ALA B N 1
ATOM 2777 C CA . ALA B 1 154 ? -11.398 8.898 4.039 1 81.81 154 ALA B CA 1
ATOM 2778 C C . ALA B 1 154 ? -10.836 7.523 4.367 1 81.81 154 ALA B C 1
ATOM 2780 O O . ALA B 1 154 ? -10.344 6.816 3.482 1 81.81 154 ALA B O 1
ATOM 2781 N N . ALA B 1 155 ? -10.992 7.145 5.598 1 82.88 155 ALA B N 1
ATOM 2782 C CA . ALA B 1 155 ? -10.469 5.859 6.047 1 82.88 155 ALA B CA 1
ATOM 2783 C C . ALA B 1 155 ? -11.227 4.703 5.402 1 82.88 155 ALA B C 1
ATOM 2785 O O . ALA B 1 155 ? -10.617 3.703 5.004 1 82.88 155 ALA B O 1
ATOM 2786 N N . GLY B 1 156 ? -12.5 4.879 5.316 1 83.75 156 GLY B N 1
ATOM 2787 C CA . GLY B 1 156 ? -13.312 3.85 4.691 1 83.75 156 GLY B CA 1
ATOM 2788 C C . GLY B 1 156 ? -13.008 3.654 3.221 1 83.75 156 GLY B C 1
ATOM 2789 O O . GLY B 1 156 ? -12.891 2.521 2.748 1 83.75 156 GLY B O 1
ATOM 2790 N N . SER B 1 157 ? -12.883 4.691 2.494 1 86.12 157 SER B N 1
ATOM 2791 C CA . SER B 1 157 ? -12.547 4.617 1.075 1 86.12 157 SER B CA 1
ATOM 2792 C C . SER B 1 157 ? -11.172 3.996 0.862 1 86.12 157 SER B C 1
ATOM 2794 O O . SER B 1 157 ? -10.992 3.18 -0.044 1 86.12 157 SER B O 1
ATOM 2796 N N . LEU B 1 158 ? -10.305 4.379 1.71 1 84.62 158 LEU B N 1
ATOM 2797 C CA . LEU B 1 158 ? -8.953 3.828 1.63 1 84.62 158 LEU B CA 1
ATOM 2798 C C . LEU B 1 158 ? -8.961 2.334 1.938 1 84.62 158 LEU B C 1
ATOM 2800 O O . LEU B 1 158 ? -8.258 1.559 1.285 1 84.62 158 LEU B O 1
ATOM 2804 N N . CYS B 1 159 ? -9.75 1.975 2.848 1 86.38 159 CYS B N 1
ATOM 2805 C CA . CYS B 1 159 ? -9.859 0.572 3.234 1 86.38 159 CYS B CA 1
ATOM 2806 C C . CYS B 1 159 ? -10.422 -0.268 2.094 1 86.38 159 CYS B C 1
ATOM 2808 O O . CYS B 1 159 ? -9.852 -1.305 1.742 1 86.38 159 CYS B O 1
ATOM 2810 N N . ILE B 1 160 ? -11.469 0.216 1.562 1 87 160 ILE B N 1
ATOM 2811 C CA . ILE B 1 160 ? -12.125 -0.538 0.503 1 87 160 ILE B CA 1
ATOM 2812 C C . ILE B 1 160 ? -11.219 -0.617 -0.72 1 87 160 ILE B C 1
ATOM 2814 O O . ILE B 1 160 ? -11.125 -1.664 -1.366 1 87 160 ILE B O 1
ATOM 2818 N N . CYS B 1 161 ? -10.57 0.437 -1.022 1 86.38 161 CYS B N 1
ATOM 2819 C CA . CYS B 1 161 ? -9.641 0.469 -2.148 1 86.38 161 CYS B CA 1
ATOM 2820 C C . CYS B 1 161 ? -8.516 -0.533 -1.952 1 86.38 161 CYS B C 1
ATOM 2822 O O . CYS B 1 161 ? -8.18 -1.287 -2.869 1 86.38 161 CYS B O 1
ATOM 2824 N N . ASN B 1 162 ? -7.992 -0.583 -0.799 1 84.62 162 ASN B N 1
ATOM 2825 C CA . ASN B 1 162 ? -6.891 -1.5 -0.522 1 84.62 162 ASN B CA 1
ATOM 2826 C C . ASN B 1 162 ? -7.383 -2.939 -0.392 1 84.62 162 ASN B C 1
ATOM 2828 O O . ASN B 1 162 ? -6.66 -3.879 -0.735 1 84.62 162 ASN B O 1
ATOM 2832 N N . LEU B 1 163 ? -8.594 -3.027 0.101 1 86.19 163 LEU B N 1
ATOM 2833 C CA . LEU B 1 163 ? -9.211 -4.352 0.129 1 86.19 163 LEU B CA 1
ATOM 2834 C C . LEU B 1 163 ? -9.328 -4.926 -1.279 1 86.19 163 LEU B C 1
ATOM 2836 O O . LEU B 1 163 ? -9.047 -6.105 -1.498 1 86.19 163 LEU B O 1
ATOM 2840 N N . SER B 1 164 ? -9.789 -4.098 -2.107 1 87.38 164 SER B N 1
ATOM 2841 C CA . SER B 1 164 ? -9.891 -4.523 -3.498 1 87.38 164 SER B CA 1
ATOM 2842 C C . SER B 1 164 ? -8.539 -4.953 -4.047 1 87.38 164 SER B C 1
ATOM 2844 O O . SER B 1 164 ? -8.445 -5.93 -4.793 1 87.38 164 SER B O 1
ATOM 2846 N N . TYR B 1 165 ? -7.504 -4.273 -3.703 1 83.25 165 TYR B N 1
ATOM 2847 C CA . TYR B 1 165 ? -6.148 -4.621 -4.113 1 83.25 165 TYR B CA 1
ATOM 2848 C C . TYR B 1 165 ? -5.73 -5.965 -3.527 1 83.25 165 TYR B C 1
ATOM 2850 O O . TYR B 1 165 ? -5.168 -6.809 -4.23 1 83.25 165 TYR B O 1
ATOM 2858 N N . GLY B 1 166 ? -6.016 -6.125 -2.359 1 83 166 GLY B N 1
ATOM 2859 C CA . GLY B 1 166 ? -5.652 -7.355 -1.675 1 83 166 GLY B CA 1
ATOM 2860 C C . GLY B 1 166 ? -6.344 -8.578 -2.242 1 83 166 GLY B C 1
ATOM 2861 O O . GLY B 1 166 ? -5.785 -9.68 -2.225 1 83 166 GLY B O 1
ATOM 2862 N N . ILE B 1 167 ? -7.523 -8.383 -2.676 1 82.94 167 ILE B N 1
ATOM 2863 C CA . ILE B 1 167 ? -8.289 -9.484 -3.236 1 82.94 167 ILE B CA 1
ATOM 2864 C C . ILE B 1 167 ? -7.855 -9.742 -4.676 1 82.94 167 ILE B C 1
ATOM 2866 O O . ILE B 1 167 ? -7.672 -10.891 -5.082 1 82.94 167 ILE B O 1
ATOM 2870 N N . LEU B 1 168 ? -7.641 -8.734 -5.367 1 80.19 168 LEU B N 1
ATOM 2871 C CA . LEU B 1 168 ? -7.363 -8.828 -6.797 1 80.19 168 LEU B CA 1
ATOM 2872 C C . LEU B 1 168 ? -5.988 -9.445 -7.039 1 80.19 168 LEU B C 1
ATOM 2874 O O . LEU B 1 168 ? -5.812 -10.227 -7.98 1 80.19 168 LEU B O 1
ATOM 2878 N N . GLU B 1 169 ? -5.113 -9.125 -6.219 1 78.69 169 GLU B N 1
ATOM 2879 C CA . GLU B 1 169 ? -3.734 -9.523 -6.488 1 78.69 169 GLU B CA 1
ATOM 2880 C C . GLU B 1 169 ? -3.582 -11.047 -6.453 1 78.69 169 GLU B C 1
ATOM 2882 O O . GLU B 1 169 ? -3.145 -11.656 -7.434 1 78.69 169 GLU B O 1
ATOM 2887 N N . PRO B 1 170 ? -3.939 -11.758 -5.422 1 74.69 170 PRO B N 1
ATOM 2888 C CA . PRO B 1 170 ? -3.779 -13.211 -5.422 1 74.69 170 PRO B CA 1
ATOM 2889 C C . PRO B 1 170 ? -4.773 -13.914 -6.34 1 74.69 170 PRO B C 1
ATOM 2891 O O . PRO B 1 170 ? -4.438 -14.93 -6.965 1 74.69 170 PRO B O 1
ATOM 2894 N N . THR B 1 171 ? -5.93 -13.43 -6.43 1 77.12 171 THR B N 1
ATOM 2895 C CA . THR B 1 171 ? -6.953 -14.094 -7.23 1 77.12 171 THR B CA 1
ATOM 2896 C C . THR B 1 171 ? -6.625 -13.992 -8.719 1 77.12 171 THR B C 1
ATOM 2898 O O . THR B 1 171 ? -6.863 -14.93 -9.477 1 77.12 171 THR B O 1
ATOM 2901 N N . LEU B 1 172 ? -6.098 -12.906 -9.062 1 75.94 172 LEU B N 1
ATOM 2902 C CA . LEU B 1 172 ? -5.707 -12.75 -10.461 1 75.94 172 LEU B CA 1
ATOM 2903 C C . LEU B 1 172 ? -4.543 -13.664 -10.805 1 75.94 172 LEU B C 1
ATOM 2905 O O . LEU B 1 172 ? -4.488 -14.227 -11.898 1 75.94 172 LEU B O 1
ATOM 2909 N N . THR B 1 173 ? -3.662 -13.758 -9.859 1 72.81 173 THR B N 1
ATOM 2910 C CA . THR B 1 173 ? -2.52 -14.641 -10.07 1 72.81 173 THR B CA 1
ATOM 2911 C C . THR B 1 173 ? -2.973 -16.094 -10.195 1 72.81 173 THR B C 1
ATOM 2913 O O . THR B 1 173 ? -2.498 -16.828 -11.07 1 72.81 173 THR B O 1
ATOM 2916 N N . ILE B 1 174 ? -3.891 -16.484 -9.422 1 74.75 174 ILE B N 1
ATOM 2917 C CA . ILE B 1 174 ? -4.422 -17.844 -9.445 1 74.75 174 ILE B CA 1
ATOM 2918 C C . ILE B 1 174 ? -5.188 -18.078 -10.75 1 74.75 174 ILE B C 1
ATOM 2920 O O . ILE B 1 174 ? -5.023 -19.125 -11.391 1 74.75 174 ILE B O 1
ATOM 2924 N N . ARG B 1 175 ? -5.996 -17.078 -11.078 1 74.31 175 ARG B N 1
ATOM 2925 C CA . ARG B 1 175 ? -6.801 -17.203 -12.289 1 74.31 175 ARG B CA 1
ATOM 2926 C C . ARG B 1 175 ? -5.914 -17.297 -13.523 1 74.31 175 ARG B C 1
ATOM 2928 O O . ARG B 1 175 ? -6.195 -18.062 -14.438 1 74.31 175 ARG B O 1
ATOM 2935 N N . MET B 1 176 ? -4.898 -16.578 -13.648 1 75.69 176 MET B N 1
ATOM 2936 C CA . MET B 1 176 ? -4.004 -16.578 -14.805 1 75.69 176 MET B CA 1
ATOM 2937 C C . MET B 1 176 ? -3.201 -17.859 -14.875 1 75.69 176 MET B C 1
ATOM 2939 O O . MET B 1 176 ? -2.936 -18.375 -15.961 1 75.69 176 MET B O 1
ATOM 2943 N N . MET B 1 177 ? -2.859 -18.406 -13.758 1 72.38 177 MET B N 1
ATOM 2944 C CA . MET B 1 177 ? -2.066 -19.625 -13.727 1 72.38 177 MET B CA 1
ATOM 2945 C C . MET B 1 177 ? -2.936 -20.844 -14.023 1 72.38 177 MET B C 1
ATOM 2947 O O . MET B 1 177 ? -2.516 -21.75 -14.742 1 72.38 177 MET B O 1
ATOM 2951 N N . GLU B 1 178 ? -4.012 -20.875 -13.43 1 71.81 178 GLU B N 1
ATOM 2952 C CA . GLU B 1 178 ? -4.848 -22.062 -13.547 1 71.81 178 GLU B CA 1
ATOM 2953 C C . GLU B 1 178 ? -5.652 -22.047 -14.844 1 71.81 178 GLU B C 1
ATOM 2955 O O . GLU B 1 178 ? -5.797 -23.078 -15.508 1 71.81 178 GLU B O 1
ATOM 2960 N N . TYR B 1 179 ? -6.137 -20.812 -15.156 1 66 179 TYR B N 1
ATOM 2961 C CA . TYR B 1 179 ? -7.07 -20.812 -16.281 1 66 179 TYR B CA 1
ATOM 2962 C C . TYR B 1 179 ? -6.359 -20.422 -17.578 1 66 179 TYR B C 1
ATOM 2964 O O . TYR B 1 179 ? -6.668 -20.969 -18.641 1 66 179 TYR B O 1
ATOM 2972 N N . MET B 1 180 ? -5.426 -19.531 -17.406 1 65.88 180 MET B N 1
ATOM 2973 C CA . MET B 1 180 ? -4.812 -19.078 -18.656 1 65.88 180 MET B CA 1
ATOM 2974 C C . MET B 1 180 ? -3.438 -19.703 -18.844 1 65.88 180 MET B C 1
ATOM 2976 O O . MET B 1 180 ? -2.855 -19.609 -19.938 1 65.88 180 MET B O 1
ATOM 2980 N N . CYS B 1 181 ? -3.006 -20.531 -18 1 66.69 181 CYS B N 1
ATOM 2981 C CA . CYS B 1 181 ? -1.717 -21.203 -18.016 1 66.69 181 CYS B CA 1
ATOM 2982 C C . CYS B 1 181 ? -0.606 -20.25 -18.453 1 66.69 181 CYS B C 1
ATOM 2984 O O . CYS B 1 181 ? 0.199 -20.578 -19.328 1 66.69 181 CYS B O 1
ATOM 2986 N N . SER B 1 182 ? -0.717 -19.078 -18.062 1 70.06 182 SER B N 1
ATOM 2987 C CA . SER B 1 182 ? 0.251 -18.047 -18.438 1 70.06 182 SER B CA 1
ATOM 2988 C C . SER B 1 182 ? 1.593 -18.266 -17.75 1 70.06 182 SER B C 1
ATOM 2990 O O . SER B 1 182 ? 1.642 -18.734 -16.609 1 70.06 182 SER B O 1
ATOM 2992 N N . PRO B 1 183 ? 2.602 -18.062 -18.609 1 74.5 183 PRO B N 1
ATOM 2993 C CA . PRO B 1 183 ? 3.93 -18.188 -18 1 74.5 183 PRO B CA 1
ATOM 2994 C C . PRO B 1 183 ? 4.141 -17.219 -16.844 1 74.5 183 PRO B C 1
ATOM 2996 O O . PRO B 1 183 ? 3.365 -16.266 -16.672 1 74.5 183 PRO B O 1
ATOM 2999 N N . ARG B 1 184 ? 5.078 -17.484 -15.953 1 72.19 184 ARG B N 1
ATOM 3000 C CA . ARG B 1 184 ? 5.363 -16.75 -14.719 1 72.19 184 ARG B CA 1
ATOM 3001 C C . ARG B 1 184 ? 5.648 -15.289 -15.008 1 72.19 184 ARG B C 1
ATOM 3003 O O . ARG B 1 184 ? 5.242 -14.406 -14.25 1 72.19 184 ARG B O 1
ATOM 3010 N N . TRP B 1 185 ? 6.27 -15.062 -16.141 1 69.81 185 TRP B N 1
ATOM 3011 C CA . TRP B 1 185 ? 6.641 -13.688 -16.453 1 69.81 185 TRP B CA 1
ATOM 3012 C C . TRP B 1 185 ? 5.41 -12.852 -16.797 1 69.81 185 TRP B C 1
ATOM 3014 O O . TRP B 1 185 ? 5.402 -11.633 -16.578 1 69.81 185 TRP B O 1
ATOM 3024 N N . GLU B 1 186 ? 4.348 -13.43 -17.266 1 74.62 186 GLU B N 1
ATOM 3025 C CA . GLU B 1 186 ? 3.129 -12.711 -17.641 1 74.62 186 GLU B CA 1
ATOM 3026 C C . GLU B 1 186 ? 2.352 -12.289 -16.391 1 74.62 186 GLU B C 1
ATOM 3028 O O . GLU B 1 186 ? 1.579 -11.328 -16.438 1 74.62 186 GLU B O 1
ATOM 3033 N N . LEU B 1 187 ? 2.568 -13.031 -15.297 1 72.12 187 LEU B N 1
ATOM 3034 C CA . LEU B 1 187 ? 1.885 -12.711 -14.047 1 72.12 187 LEU B CA 1
ATOM 3035 C C . LEU B 1 187 ? 2.33 -11.352 -13.516 1 72.12 187 LEU B C 1
ATOM 3037 O O . LEU B 1 187 ? 1.509 -10.578 -13.023 1 72.12 187 LEU B O 1
ATOM 3041 N N . GLY B 1 188 ? 3.6 -11.086 -13.672 1 72.25 188 GLY B N 1
ATOM 3042 C CA . GLY B 1 188 ? 4.129 -9.805 -13.227 1 72.25 188 GLY B CA 1
ATOM 3043 C C . GLY B 1 188 ? 3.764 -8.656 -14.148 1 72.25 188 GLY B C 1
ATOM 3044 O O . GLY B 1 188 ? 3.539 -7.531 -13.695 1 72.25 188 GLY B O 1
ATOM 3045 N N . LEU B 1 189 ? 3.615 -8.938 -15.398 1 76.81 189 LEU B N 1
ATOM 3046 C CA . LEU B 1 189 ? 3.307 -7.902 -16.391 1 76.81 189 LEU B CA 1
ATOM 3047 C C . LEU B 1 189 ? 1.871 -7.414 -16.234 1 76.81 189 LEU B C 1
ATOM 3049 O O . LEU B 1 189 ? 1.531 -6.316 -16.688 1 76.81 189 LEU B O 1
ATOM 3053 N N . ALA B 1 190 ? 1.09 -8.227 -15.578 1 76.94 190 ALA B N 1
ATOM 3054 C CA . ALA B 1 190 ? -0.307 -7.867 -15.352 1 76.94 190 ALA B CA 1
ATOM 3055 C C . ALA B 1 190 ? -0.418 -6.66 -14.422 1 76.94 190 ALA B C 1
ATOM 3057 O O . ALA B 1 190 ? -1.459 -6 -14.375 1 76.94 190 ALA B O 1
ATOM 3058 N N . PHE B 1 191 ? 0.702 -6.375 -13.789 1 77.69 191 PHE B N 1
ATOM 3059 C CA . PHE B 1 191 ? 0.687 -5.273 -12.828 1 77.69 191 PHE B CA 1
ATOM 3060 C C . PHE B 1 191 ? 1.152 -3.979 -13.484 1 77.69 191 PHE B C 1
ATOM 3062 O O . PHE B 1 191 ? 0.967 -2.895 -12.93 1 77.69 191 PHE B O 1
ATOM 3069 N N . LEU B 1 192 ? 1.595 -4.043 -14.656 1 80 192 LEU B N 1
ATOM 3070 C CA . LEU B 1 192 ? 2.205 -2.896 -15.32 1 80 192 LEU B CA 1
ATOM 3071 C C . LEU B 1 192 ? 1.161 -1.831 -15.633 1 80 192 LEU B C 1
ATOM 3073 O O . LEU B 1 192 ? 1.392 -0.642 -15.406 1 80 192 LEU B O 1
ATOM 3077 N N . PRO B 1 193 ? 0.016 -2.301 -16.125 1 84.06 193 PRO B N 1
ATOM 3078 C CA . PRO B 1 193 ? -0.983 -1.275 -16.438 1 84.06 193 PRO B CA 1
ATOM 3079 C C . PRO B 1 193 ? -1.417 -0.483 -15.211 1 84.06 193 PRO B C 1
ATOM 3081 O O . PRO B 1 193 ? -1.618 0.731 -15.289 1 84.06 193 PRO B O 1
ATOM 3084 N N . SER B 1 194 ? -1.549 -1.185 -14.172 1 80.12 194 SER B N 1
ATOM 3085 C CA . SER B 1 194 ? -1.936 -0.505 -12.945 1 80.12 194 SER B CA 1
ATOM 3086 C C . SER B 1 194 ? -0.857 0.475 -12.492 1 80.12 194 SER B C 1
ATOM 3088 O O . SER B 1 194 ? -1.167 1.562 -12 1 80.12 194 SER B O 1
ATOM 3090 N N . MET B 1 195 ? 0.364 0.081 -12.625 1 77 195 MET B N 1
ATOM 3091 C CA . MET B 1 195 ? 1.482 0.939 -12.25 1 77 195 MET B CA 1
ATOM 3092 C C . MET B 1 195 ? 1.515 2.199 -13.102 1 77 195 MET B C 1
ATOM 3094 O O . MET B 1 195 ? 1.673 3.307 -12.586 1 77 195 MET B O 1
ATOM 3098 N N . LEU B 1 196 ? 1.331 2.021 -14.336 1 81.81 196 LEU B N 1
ATOM 3099 C CA . LEU B 1 196 ? 1.404 3.139 -15.273 1 81.81 196 LEU B CA 1
ATOM 3100 C C . LEU B 1 196 ? 0.26 4.121 -15.039 1 81.81 196 LEU B C 1
ATOM 3102 O O . LEU B 1 196 ? 0.475 5.332 -15 1 81.81 196 LEU B O 1
ATOM 3106 N N . THR B 1 197 ? -0.874 3.621 -14.867 1 82.81 197 THR B N 1
ATOM 3107 C CA . THR B 1 197 ? -2.02 4.496 -14.664 1 82.81 197 THR B CA 1
ATOM 3108 C C . THR B 1 197 ? -1.913 5.223 -13.328 1 82.81 197 THR B C 1
ATOM 3110 O O . THR B 1 197 ? -2.262 6.402 -13.227 1 82.81 197 THR B O 1
ATOM 3113 N N . PHE B 1 198 ? -1.422 4.512 -12.359 1 78.69 198 PHE B N 1
ATOM 3114 C CA . PHE B 1 198 ? -1.24 5.137 -11.055 1 78.69 198 PHE B CA 1
ATOM 3115 C C . PHE B 1 198 ? -0.273 6.312 -11.148 1 78.69 198 PHE B C 1
ATOM 3117 O O . PHE B 1 198 ? -0.541 7.387 -10.609 1 78.69 198 PHE B O 1
ATOM 3124 N N . MET B 1 199 ? 0.8 6.031 -11.875 1 75 199 MET B N 1
ATOM 3125 C CA . MET B 1 199 ? 1.824 7.062 -12.023 1 75 199 MET B CA 1
ATOM 3126 C C . MET B 1 199 ? 1.27 8.273 -12.766 1 75 199 MET B C 1
ATOM 3128 O O . MET B 1 199 ? 1.562 9.414 -12.406 1 75 199 MET B O 1
ATOM 3132 N N . ILE B 1 200 ? 0.542 8.055 -13.727 1 77.19 200 ILE B N 1
ATOM 3133 C CA . ILE B 1 200 ? -0.008 9.117 -14.547 1 77.19 200 ILE B CA 1
ATOM 3134 C C . ILE B 1 200 ? -1.01 9.938 -13.734 1 77.19 200 ILE B C 1
ATOM 3136 O O . ILE B 1 200 ? -0.945 11.172 -13.719 1 77.19 200 ILE B O 1
ATOM 3140 N N . VAL B 1 201 ? -1.881 9.297 -13.016 1 74.06 201 VAL B N 1
ATOM 3141 C CA . VAL B 1 201 ? -2.955 9.969 -12.297 1 74.06 201 VAL B CA 1
ATOM 3142 C C . VAL B 1 201 ? -2.379 10.75 -11.117 1 74.06 201 VAL B C 1
ATOM 3144 O O . VAL B 1 201 ? -2.828 11.859 -10.82 1 74.06 201 VAL B O 1
ATOM 3147 N N . VAL B 1 202 ? -1.395 10.141 -10.469 1 71.12 202 VAL B N 1
ATOM 3148 C CA . VAL B 1 202 ? -0.799 10.805 -9.305 1 71.12 202 VAL B CA 1
ATOM 3149 C C . VAL B 1 202 ? -0.149 12.117 -9.734 1 71.12 202 VAL B C 1
ATOM 3151 O O . VAL B 1 202 ? -0.219 13.117 -9.016 1 71.12 202 VAL B O 1
ATOM 3154 N N . ASN B 1 203 ? 0.511 12.055 -10.883 1 66.38 203 ASN B N 1
ATOM 3155 C CA . ASN B 1 203 ? 1.16 13.25 -11.406 1 66.38 203 ASN B CA 1
ATOM 3156 C C . ASN B 1 203 ? 0.139 14.297 -11.852 1 66.38 203 ASN B C 1
ATOM 3158 O O . ASN B 1 203 ? 0.367 15.492 -11.703 1 66.38 203 ASN B O 1
ATOM 3162 N N . VAL B 1 204 ? -0.877 13.797 -12.312 1 65.12 204 VAL B N 1
ATOM 3163 C CA . VAL B 1 204 ? -1.927 14.703 -12.766 1 65.12 204 VAL B CA 1
ATOM 3164 C C . VAL B 1 204 ? -2.584 15.375 -11.562 1 65.12 204 VAL B C 1
ATOM 3166 O O . VAL B 1 204 ? -2.855 16.578 -11.586 1 65.12 204 VAL B O 1
ATOM 3169 N N . PHE B 1 205 ? -2.811 14.617 -10.523 1 62.78 205 PHE B N 1
ATOM 3170 C CA . PHE B 1 205 ? -3.402 15.164 -9.305 1 62.78 205 PHE B CA 1
ATOM 3171 C C . PHE B 1 205 ? -2.449 16.141 -8.633 1 62.78 205 PHE B C 1
ATOM 3173 O O . PHE B 1 205 ? -2.881 17.156 -8.078 1 62.78 205 PHE B O 1
ATOM 3180 N N . GLY B 1 206 ? -1.231 15.719 -8.578 1 54.41 206 GLY B N 1
ATOM 3181 C CA . GLY B 1 206 ? -0.247 16.641 -8.023 1 54.41 206 GLY B CA 1
ATOM 3182 C C . GLY B 1 206 ? -0.202 17.969 -8.75 1 54.41 206 GLY B C 1
ATOM 3183 O O . GLY B 1 206 ? -0.12 19.031 -8.117 1 54.41 206 GLY B O 1
ATOM 3184 N N . MET B 1 207 ? -0.278 17.828 -10.031 1 53.69 207 MET B N 1
ATOM 3185 C CA . MET B 1 207 ? -0.258 19.031 -10.844 1 53.69 207 MET B CA 1
ATOM 3186 C C . MET B 1 207 ? -1.54 19.844 -10.656 1 53.69 207 MET B C 1
ATOM 3188 O O . MET B 1 207 ? -1.506 21.062 -10.609 1 53.69 207 MET B O 1
ATOM 3192 N N . LEU B 1 208 ? -2.555 19.109 -10.5 1 50.47 208 LEU B N 1
ATOM 3193 C CA . LEU B 1 208 ? -3.855 19.75 -10.352 1 50.47 208 LEU B CA 1
ATOM 3194 C C . LEU B 1 208 ? -3.973 20.438 -8.992 1 50.47 208 LEU B C 1
ATOM 3196 O O . LEU B 1 208 ? -4.555 21.516 -8.883 1 50.47 208 LEU B O 1
ATOM 3200 N N . ALA B 1 209 ? -3.566 19.703 -8.055 1 49.66 209 ALA B N 1
ATOM 3201 C CA . ALA B 1 209 ? -3.557 20.281 -6.719 1 49.66 209 ALA B CA 1
ATOM 3202 C C . ALA B 1 209 ? -2.75 21.578 -6.691 1 49.66 209 ALA B C 1
ATOM 3204 O O . ALA B 1 209 ? -3.104 22.531 -5.984 1 49.66 209 ALA B O 1
ATOM 3205 N N . HIS B 1 210 ? -1.707 21.547 -7.543 1 47.44 210 HIS B N 1
ATOM 3206 C CA . HIS B 1 210 ? -0.862 22.734 -7.672 1 47.44 210 HIS B CA 1
ATOM 3207 C C . HIS B 1 210 ? -1.625 23.891 -8.312 1 47.44 210 HIS B C 1
ATOM 3209 O O . HIS B 1 210 ? -1.464 25.047 -7.906 1 47.44 210 HIS B O 1
ATOM 3215 N N . LYS B 1 211 ? -2.289 23.438 -9.156 1 44.66 211 LYS B N 1
ATOM 3216 C CA . LYS B 1 211 ? -3.004 24.484 -9.891 1 44.66 211 LYS B CA 1
ATOM 3217 C C . LYS B 1 211 ? -4.195 25 -9.094 1 44.66 211 LYS B C 1
ATOM 3219 O O . LYS B 1 211 ? -4.523 26.188 -9.164 1 44.66 211 LYS B O 1
ATOM 3224 N N . ILE B 1 212 ? -4.824 24.094 -8.469 1 41.09 212 ILE B N 1
ATOM 3225 C CA . ILE B 1 212 ? -5.996 24.516 -7.711 1 41.09 212 ILE B CA 1
ATOM 3226 C C . ILE B 1 212 ? -5.562 25.359 -6.516 1 41.09 212 ILE B C 1
ATOM 3228 O O . ILE B 1 212 ? -6.281 26.281 -6.102 1 41.09 212 ILE B O 1
ATOM 3232 N N . GLY B 1 213 ? -4.574 24.906 -5.863 1 38.75 213 GLY B N 1
ATOM 3233 C CA . GLY B 1 213 ? -4.121 25.734 -4.758 1 38.75 213 GLY B CA 1
ATOM 3234 C C . GLY B 1 213 ? -3.615 27.094 -5.199 1 38.75 213 GLY B C 1
ATOM 3235 O O . GLY B 1 213 ? -3.211 27.906 -4.367 1 38.75 213 GLY B O 1
ATOM 3236 N N . ARG B 1 214 ? -3.488 27.438 -6.523 1 38.09 214 ARG B N 1
ATOM 3237 C CA . ARG B 1 214 ? -3.197 28.781 -6.996 1 38.09 214 ARG B CA 1
ATOM 3238 C C . ARG B 1 214 ? -4.484 29.562 -7.254 1 38.09 214 ARG B C 1
ATOM 3240 O O . ARG B 1 214 ? -5.473 29 -7.723 1 38.09 214 ARG B O 1
#

Organism: NCBI:txid247094

Foldseek 3Di:
DPPVVCVVCPALQALLVLQLQLLVLQLVLLVQQLVDPDPVSNVVSVVSNVSSVVSNVVSVLVVLCVVCVDPVSSVLSVLVVVLVVLCCVLVLLLVLLVCCQPVHPSVSSVVSNVVSVVSSVVSVVPDDSPGPPPPPDDDPPVVVLCPDPVNCVVVVVVVVVVVVVVVCLVVVLVCCCPPVVDRSSVSSVVSVVVSVVSNVVSVVVSVVVVVVVD/DPPVVCVVCPALQALLVLQLQLLVLQLVLLVQQLVDPDPVSNVVSVVSNVSSVVSNVVSVLVVLCVVCVDPVSSVLSVLVVVLVVLCCVLVLLLVLLVCCQPVHPSVSSVVSNVVSVVSSVVSVVPDDSPGPPPPPDDDPPVVVLCPDPVNCVVVVVVVVVVVVVVVCLVVVLVCCCPPVVDRSSVSSVVSVVVSVVSNVVSVVVSVVVVVVVD

InterPro domains:
  IPR011701 Major facilitator superfamily [PF07690] (3-214)
  IPR020846 Major facilitator superfamily domain [PS50850] (1-214)
  IPR036259 MFS transporter superfamily [G3DSA:1.20.1250.20] (1-214)
  IPR036259 MFS transporter superfamily [SSF103473] (3-214)
  IPR050930 Major Facilitator Superfamily Vesicular Transporter [PTHR23506] (1-214)

Nearest PDB structures (foldseek):
  8jtc-assembly1_A  TM=8.638E-01  e=1.318E-11  Homo sapiens
  8wre-assembly1_A  TM=8.091E-01  e=1.677E-11  Homo sapiens
  8wvg-assembly1_A  TM=8.406E-01  e=3.290E-11  Homo sapiens
  8jt9-assembly1_A  TM=8.083E-01  e=3.988E-11  Homo sapiens
  8jsx-assembly1_A  TM=8.026E-01  e=3.988E-11  Homo sapiens